Protein AF-0000000075187350 (afdb_homodimer)

pLDDT: mean 74.44, std 27.06, range [15.48, 97.81]

Sequence (752 aa):
MLRTSITRLPVRQVAIGALRVRAIASSTTPHPATTIQSTISEVNVVPHHIQERDRRGIATSSSPLTRVDAVSTVPTMQGDWVLFHPVYTREEIKAVEVLHREAKTVSDKLAYGLVKFARWGYDFVSGYKHKPIPADAKMTLQQLRKEGYLLDEQGWLNRILFLESIAGVPGMVAATLRHLQSLRLMRRDSGWIHTCLEEAENERMHLMTFMTLRQPSLFFRAMILGAQGVFYNLFFFAYMISPKTCHRFVGHLEEEAVVTYTRCIQEMEAGRIPEWSDMPAPQIAIDYWRLPSDSKLLDVIYAVRSDETTHRFVNHSLANLNTNADVNPFAMREPDMHVKGKQIEFKRDEAERYVQESHDIMVQRRKEVKEEKLSPMLRTSITRLPVRQVAIGALRVRAIASSTTPHPATTIQSTISEVNVVPHHIQERDRRGIATSSSPLTRVDAVSTVPTMQGDWVLFHPVYTREEIKAVEVLHREAKTVSDKLAYGLVKFARWGYDFVSGYKHKPIPADAKMTLQQLRKEGYLLDEQGWLNRILFLESIAGVPGMVAATLRHLQSLRLMRRDSGWIHTCLEEAENERMHLMTFMTLRQPSLFFRAMILGAQGVFYNLFFFAYMISPKTCHRFVGHLEEEAVVTYTRCIQEMEAGRIPEWSDMPAPQIAIDYWRLPSDSKLLDVIYAVRSDETTHRFVNHSLANLNTNADVNPFAMREPDMHVKGKQIEFKRDEAERYVQESHDIMVQRRKEVKEEKLSP

Structure (mmCIF, N/CA/C/O backbone):
data_AF-0000000075187350-model_v1
#
loop_
_entity.id
_entity.type
_entity.pdbx_description
1 polymer 'Alternative oxidase'
#
loop_
_atom_site.group_PDB
_atom_site.id
_atom_site.type_symbol
_atom_site.label_atom_id
_atom_site.label_alt_id
_atom_site.label_comp_id
_atom_site.label_asym_id
_atom_site.label_entity_id
_atom_site.label_seq_id
_atom_site.pdbx_PDB_ins_code
_atom_site.Cartn_x
_atom_site.Cartn_y
_atom_site.Cartn_z
_atom_site.occupancy
_atom_site.B_iso_or_equiv
_atom_site.auth_seq_id
_atom_site.auth_comp_id
_atom_site.auth_asym_id
_atom_site.auth_atom_id
_atom_site.pdbx_PDB_model_num
ATOM 1 N N . MET A 1 1 ? -33.906 -48.031 6.438 1 18.47 1 MET A N 1
ATOM 2 C CA . MET A 1 1 ? -33.312 -49.188 5.789 1 18.47 1 MET A CA 1
ATOM 3 C C . MET A 1 1 ? -33.312 -49.031 4.273 1 18.47 1 MET A C 1
ATOM 5 O O . MET A 1 1 ? -32.875 -49.938 3.545 1 18.47 1 MET A O 1
ATOM 9 N N . LEU A 1 2 ? -34.062 -48.156 3.689 1 20.38 2 LEU A N 1
ATOM 10 C CA . LEU A 1 2 ? -34.531 -48.438 2.338 1 20.38 2 LEU A CA 1
ATOM 11 C C . LEU A 1 2 ? -33.406 -48.312 1.329 1 20.38 2 LEU A C 1
ATOM 13 O O . LEU A 1 2 ? -32.688 -47.312 1.315 1 20.38 2 LEU A O 1
ATOM 17 N N . ARG A 1 3 ? -33.094 -49.375 0.428 1 18.83 3 ARG A N 1
ATOM 18 C CA . ARG A 1 3 ? -32.125 -50.062 -0.436 1 18.83 3 ARG A CA 1
ATOM 19 C C . ARG A 1 3 ? -32 -49.344 -1.788 1 18.83 3 ARG A C 1
ATOM 21 O O . ARG A 1 3 ? -31.25 -49.781 -2.66 1 18.83 3 ARG A O 1
ATOM 28 N N . THR A 1 4 ? -32.625 -48.281 -2.15 1 20.59 4 THR A N 1
ATOM 29 C CA . THR A 1 4 ? -32.938 -48.344 -3.572 1 20.59 4 THR A CA 1
ATOM 30 C C . THR A 1 4 ? -31.672 -48.469 -4.402 1 20.59 4 THR A C 1
ATOM 32 O O . THR A 1 4 ? -30.688 -47.75 -4.152 1 20.59 4 THR A O 1
ATOM 35 N N . SER A 1 5 ? -31.484 -49.438 -5.414 1 18.78 5 SER A N 1
ATOM 36 C CA . SER A 1 5 ? -30.688 -50.25 -6.309 1 18.78 5 SER A CA 1
ATOM 37 C C . SER A 1 5 ? -30.234 -49.469 -7.543 1 18.78 5 SER A C 1
ATOM 39 O O . SER A 1 5 ? -29.594 -50.031 -8.438 1 18.78 5 SER A O 1
ATOM 41 N N . ILE A 1 6 ? -30.203 -48.188 -7.777 1 21.08 6 ILE A N 1
ATOM 42 C CA . ILE A 1 6 ? -30.25 -47.875 -9.203 1 21.08 6 ILE A CA 1
ATOM 43 C C . ILE A 1 6 ? -29 -48.406 -9.883 1 21.08 6 ILE A C 1
ATOM 45 O O . ILE A 1 6 ? -27.875 -48.094 -9.492 1 21.08 6 ILE A O 1
ATOM 49 N N . THR A 1 7 ? -29.031 -49.375 -10.922 1 17.88 7 THR A N 1
ATOM 50 C CA . THR A 1 7 ? -28.312 -50.344 -11.766 1 17.88 7 THR A CA 1
ATOM 51 C C . THR A 1 7 ? -27.578 -49.625 -12.891 1 17.88 7 THR A C 1
ATOM 53 O O . THR A 1 7 ? -26.906 -50.25 -13.703 1 17.88 7 THR A O 1
ATOM 56 N N . ARG A 1 8 ? -27.281 -48.375 -13.047 1 20.08 8 ARG A N 1
ATOM 57 C CA . ARG A 1 8 ? -27.062 -48 -14.438 1 20.08 8 ARG A CA 1
ATOM 58 C C . ARG A 1 8 ? -25.922 -48.781 -15.055 1 20.08 8 ARG A C 1
ATOM 60 O O . ARG A 1 8 ? -24.875 -48.969 -14.438 1 20.08 8 ARG A O 1
ATOM 67 N N . LEU A 1 9 ? -26.156 -49.406 -16.25 1 18.09 9 LEU A N 1
ATOM 68 C CA . LEU A 1 9 ? -25.688 -50.469 -17.172 1 18.09 9 LEU A CA 1
ATOM 69 C C . LEU A 1 9 ? -24.344 -50.062 -17.797 1 18.09 9 LEU A C 1
ATOM 71 O O . LEU A 1 9 ? -24.016 -48.875 -17.844 1 18.09 9 LEU A O 1
ATOM 75 N N . PRO A 1 10 ? -23.75 -50.969 -18.922 1 18.45 10 PRO A N 1
ATOM 76 C CA . PRO A 1 10 ? -22.5 -51.594 -19.359 1 18.45 10 PRO A CA 1
ATOM 77 C C . PRO A 1 10 ? -21.875 -50.906 -20.562 1 18.45 10 PRO A C 1
ATOM 79 O O . PRO A 1 10 ? -20.734 -51.156 -20.922 1 18.45 10 PRO A O 1
ATOM 82 N N . VAL A 1 11 ? -22.234 -49.75 -21.141 1 16.81 11 VAL A N 1
ATOM 83 C CA . VAL A 1 11 ? -22.141 -49.719 -22.594 1 16.81 11 VAL A CA 1
ATOM 84 C C . VAL A 1 11 ? -20.75 -50.188 -23.031 1 16.81 11 VAL A C 1
ATOM 86 O O . VAL A 1 11 ? -19.75 -49.781 -22.422 1 16.81 11 VAL A O 1
ATOM 89 N N . ARG A 1 12 ? -20.703 -50.938 -24.234 1 16.09 12 ARG A N 1
ATOM 90 C CA . ARG A 1 12 ? -20.016 -51.906 -25.078 1 16.09 12 ARG A CA 1
ATOM 91 C C . ARG A 1 12 ? -18.766 -51.281 -25.719 1 16.09 12 ARG A C 1
ATOM 93 O O . ARG A 1 12 ? -18.641 -50.062 -25.812 1 16.09 12 ARG A O 1
ATOM 100 N N . GLN A 1 13 ? -18.141 -51.938 -26.938 1 16.58 13 GLN A N 1
ATOM 101 C CA . GLN A 1 13 ? -16.969 -52.688 -27.391 1 16.58 13 GLN A CA 1
ATOM 102 C C . GLN A 1 13 ? -16.188 -51.906 -28.422 1 16.58 13 GLN A C 1
ATOM 104 O O . GLN A 1 13 ? -14.969 -51.75 -28.297 1 16.58 13 GLN A O 1
ATOM 109 N N . VAL A 1 14 ? -16.594 -51.688 -29.844 1 15.87 14 VAL A N 1
ATOM 110 C CA . VAL A 1 14 ? -16.094 -52.469 -30.984 1 15.87 14 VAL A CA 1
ATOM 111 C C . VAL A 1 14 ? -14.875 -51.781 -31.578 1 15.87 14 VAL A C 1
ATOM 113 O O . VAL A 1 14 ? -14.664 -50.562 -31.375 1 15.87 14 VAL A O 1
ATOM 116 N N . ALA A 1 15 ? -14.211 -52.312 -32.938 1 16.44 15 ALA A N 1
ATOM 117 C CA . ALA A 1 15 ? -13.078 -52.969 -33.625 1 16.44 15 ALA A CA 1
ATOM 118 C C . ALA A 1 15 ? -12.5 -52.031 -34.688 1 16.44 15 ALA A C 1
ATOM 120 O O . ALA A 1 15 ? -11.305 -52.094 -35 1 16.44 15 ALA A O 1
ATOM 121 N N . ILE A 1 16 ? -13.156 -51.062 -35.406 1 16 16 ILE A N 1
ATOM 122 C CA . ILE A 1 16 ? -13.039 -51.219 -36.844 1 16 16 ILE A CA 1
ATOM 123 C C . ILE A 1 16 ? -11.617 -50.875 -37.281 1 16 16 ILE A C 1
ATOM 125 O O . ILE A 1 16 ? -11.07 -49.844 -36.844 1 16 16 ILE A O 1
ATOM 129 N N . GLY A 1 17 ? -10.914 -51.688 -38.25 1 15.8 17 GLY A N 1
ATOM 130 C CA . GLY A 1 17 ? -9.703 -52.188 -38.875 1 15.8 17 GLY A CA 1
ATOM 131 C C . GLY A 1 17 ? -9.102 -51.219 -39.875 1 15.8 17 GLY A C 1
ATOM 132 O O . GLY A 1 17 ? -7.883 -51.156 -40.031 1 15.8 17 GLY A O 1
ATOM 133 N N . ALA A 1 18 ? -9.805 -50.531 -40.906 1 15.9 18 ALA A N 1
ATOM 134 C CA . ALA A 1 18 ? -9.484 -50.906 -42.281 1 15.9 18 ALA A CA 1
ATOM 135 C C . ALA A 1 18 ? -8.172 -50.312 -42.75 1 15.9 18 ALA A C 1
ATOM 137 O O . ALA A 1 18 ? -7.688 -49.344 -42.125 1 15.9 18 ALA A O 1
ATOM 138 N N . LEU A 1 19 ? -8.078 -49.812 -44.219 1 15.88 19 LEU A N 1
ATOM 139 C CA . LEU A 1 19 ? -7.477 -50.25 -45.469 1 15.88 19 LEU A CA 1
ATOM 140 C C . LEU A 1 19 ? -6.207 -49.469 -45.75 1 15.88 19 LEU A C 1
ATOM 142 O O . LEU A 1 19 ? -6.016 -48.344 -45.219 1 15.88 19 LEU A O 1
ATOM 146 N N . ARG A 1 20 ? -5.652 -49.469 -47.188 1 15.58 20 ARG A N 1
ATOM 147 C CA . ARG A 1 20 ? -4.559 -49.969 -48 1 15.58 20 ARG A CA 1
ATOM 148 C C . ARG A 1 20 ? -3.625 -48.844 -48.406 1 15.58 20 ARG A C 1
ATOM 150 O O . ARG A 1 20 ? -2.406 -48.938 -48.25 1 15.58 20 ARG A O 1
ATOM 157 N N . VAL A 1 21 ? -3.953 -47.844 -49.406 1 15.48 21 VAL A N 1
ATOM 158 C CA . VAL A 1 21 ? -3.355 -48 -50.75 1 15.48 21 VAL A CA 1
ATOM 159 C C . VAL A 1 21 ? -2.014 -47.281 -50.812 1 15.48 21 VAL A C 1
ATOM 161 O O . VAL A 1 21 ? -1.736 -46.406 -49.969 1 15.48 21 VAL A O 1
ATOM 164 N N . ARG A 1 22 ? -1.508 -46.75 -52.188 1 15.55 22 ARG A N 1
ATOM 165 C CA . ARG A 1 22 ? -0.503 -47.094 -53.156 1 15.55 22 ARG A CA 1
ATOM 166 C C . ARG A 1 22 ? 0.664 -46.125 -53.156 1 15.55 22 ARG A C 1
ATOM 168 O O . ARG A 1 22 ? 1.798 -46.5 -52.844 1 15.55 22 ARG A O 1
ATOM 175 N N . ALA A 1 23 ? 0.92 -45.156 -54.281 1 15.64 23 ALA A N 1
ATOM 176 C CA . ALA A 1 23 ? 1.885 -45.406 -55.375 1 15.64 23 ALA A CA 1
ATOM 177 C C . ALA A 1 23 ? 3.139 -44.562 -55.188 1 15.64 23 ALA A C 1
ATOM 179 O O . ALA A 1 23 ? 4.254 -45.094 -55.156 1 15.64 23 ALA A O 1
ATOM 180 N N . ILE A 1 24 ? 3.383 -43.312 -55.969 1 16.17 24 ILE A N 1
ATOM 181 C CA . ILE A 1 24 ? 4.281 -43.281 -57.125 1 16.17 24 ILE A CA 1
ATOM 182 C C . ILE A 1 24 ? 5.605 -42.625 -56.719 1 16.17 24 ILE A C 1
ATOM 184 O O . ILE A 1 24 ? 5.637 -41.719 -55.875 1 16.17 24 ILE A O 1
ATOM 188 N N . ALA A 1 25 ? 6.793 -42.812 -57.562 1 16.47 25 ALA A N 1
ATOM 189 C CA . ALA A 1 25 ? 8.219 -43.094 -57.688 1 16.47 25 ALA A CA 1
ATOM 190 C C . ALA A 1 25 ? 9 -41.781 -57.844 1 16.47 25 ALA A C 1
ATOM 192 O O . ALA A 1 25 ? 10.203 -41.719 -57.562 1 16.47 25 ALA A O 1
ATOM 193 N N . SER A 1 26 ? 8.516 -40.562 -58.25 1 16.19 26 SER A N 1
ATOM 194 C CA . SER A 1 26 ? 9.344 -40.188 -59.375 1 16.19 26 SER A CA 1
ATOM 195 C C . SER A 1 26 ? 10.727 -39.75 -58.938 1 16.19 26 SER A C 1
ATOM 197 O O . SER A 1 26 ? 10.906 -39.344 -57.781 1 16.19 26 SER A O 1
ATOM 199 N N . SER A 1 27 ? 11.695 -39.406 -59.938 1 16.11 27 SER A N 1
ATOM 200 C CA . SER A 1 27 ? 13.047 -39.625 -60.469 1 16.11 27 SER A CA 1
ATOM 201 C C . SER A 1 27 ? 14.008 -38.562 -59.969 1 16.11 27 SER A C 1
ATOM 203 O O . SER A 1 27 ? 15.086 -38.875 -59.438 1 16.11 27 SER A O 1
ATOM 205 N N . THR A 1 28 ? 13.977 -37.281 -60.469 1 16.47 28 THR A N 1
ATOM 206 C CA . THR A 1 28 ? 15.07 -36.969 -61.375 1 16.47 28 THR A CA 1
ATOM 207 C C . THR A 1 28 ? 16.281 -36.438 -60.625 1 16.47 28 THR A C 1
ATOM 209 O O . THR A 1 28 ? 16.172 -36.031 -59.469 1 16.47 28 THR A O 1
ATOM 212 N N . THR A 1 29 ? 17.062 -35.406 -61.25 1 17.69 29 THR A N 1
ATOM 213 C CA . THR A 1 29 ? 18.391 -35.344 -61.844 1 17.69 29 THR A CA 1
ATOM 214 C C . THR A 1 29 ? 19.375 -34.656 -60.938 1 17.69 29 THR A C 1
ATOM 216 O O . THR A 1 29 ? 19 -33.844 -60.094 1 17.69 29 THR A O 1
ATOM 219 N N . PRO A 1 30 ? 20.719 -34.781 -61.219 1 17.75 30 PRO A N 1
ATOM 220 C CA . PRO A 1 30 ? 22.047 -34.938 -60.594 1 17.75 30 PRO A CA 1
ATOM 221 C C . PRO A 1 30 ? 22.703 -33.594 -60.312 1 17.75 30 PRO A C 1
ATOM 223 O O . PRO A 1 30 ? 23.672 -33.531 -59.531 1 17.75 30 PRO A O 1
ATOM 226 N N . HIS A 1 31 ? 22.156 -32.281 -60.531 1 18.58 31 HIS A N 1
ATOM 227 C CA . HIS A 1 31 ? 23.188 -31.516 -61.219 1 18.58 31 HIS A CA 1
ATOM 228 C C . HIS A 1 31 ? 24.359 -31.219 -60.281 1 18.58 31 HIS A C 1
ATOM 230 O O . HIS A 1 31 ? 24.188 -31.156 -59.062 1 18.58 31 HIS A O 1
ATOM 236 N N . PRO A 1 32 ? 25.609 -31.062 -60.781 1 17.45 32 PRO A N 1
ATOM 237 C CA . PRO A 1 32 ? 27.031 -31.234 -60.469 1 17.45 32 PRO A CA 1
ATOM 238 C C . PRO A 1 32 ? 27.625 -30.031 -59.719 1 17.45 32 PRO A C 1
ATOM 240 O O . PRO A 1 32 ? 28.812 -30.016 -59.406 1 17.45 32 PRO A O 1
ATOM 243 N N . ALA A 1 33 ? 26.875 -29.188 -59 1 17.22 33 ALA A N 1
ATOM 244 C CA . ALA A 1 33 ? 27.406 -27.828 -58.938 1 17.22 33 ALA A CA 1
ATOM 245 C C . ALA A 1 33 ? 28.875 -27.828 -58.5 1 17.22 33 ALA A C 1
ATOM 247 O O . ALA A 1 33 ? 29.328 -28.734 -57.812 1 17.22 33 ALA A O 1
ATOM 248 N N . THR A 1 34 ? 29.562 -26.812 -58.969 1 18.45 34 THR A N 1
ATOM 249 C CA . THR A 1 34 ? 30.891 -26.297 -59.25 1 18.45 34 THR A CA 1
ATOM 250 C C . THR A 1 34 ? 31.641 -25.953 -57.969 1 18.45 34 THR A C 1
ATOM 252 O O . THR A 1 34 ? 31.047 -25.406 -57.031 1 18.45 34 THR A O 1
ATOM 255 N N . THR A 1 35 ? 32.906 -26.391 -57.812 1 18.94 35 THR A N 1
ATOM 256 C CA . THR A 1 35 ? 34 -26.609 -56.844 1 18.94 35 THR A CA 1
ATOM 257 C C . THR A 1 35 ? 34.562 -25.281 -56.375 1 18.94 35 THR A C 1
ATOM 259 O O . THR A 1 35 ? 35.5 -25.266 -55.562 1 18.94 35 THR A O 1
ATOM 262 N N . ILE A 1 36 ? 33.75 -24.109 -56.312 1 19.8 36 ILE A N 1
ATOM 263 C CA . ILE A 1 36 ? 34.594 -22.938 -56.375 1 19.8 36 ILE A CA 1
ATOM 264 C C . ILE A 1 36 ? 35.562 -22.938 -55.188 1 19.8 36 ILE A C 1
ATOM 266 O O . ILE A 1 36 ? 35.188 -23.203 -54.062 1 19.8 36 ILE A O 1
ATOM 270 N N . GLN A 1 37 ? 36.844 -22.906 -55.438 1 19.31 37 GLN A N 1
ATOM 271 C CA . GLN A 1 37 ? 38.188 -23.062 -54.844 1 19.31 37 GLN A CA 1
ATOM 272 C C . GLN A 1 37 ? 38.469 -21.938 -53.844 1 19.31 37 GLN A C 1
ATOM 274 O O . GLN A 1 37 ? 39.094 -20.938 -54.219 1 19.31 37 GLN A O 1
ATOM 279 N N . SER A 1 38 ? 37.5 -21.328 -53.125 1 19.59 38 SER A N 1
ATOM 280 C CA . SER A 1 38 ? 37.844 -20.016 -52.625 1 19.59 38 SER A CA 1
ATOM 281 C C . SER A 1 38 ? 39.062 -20.094 -51.688 1 19.59 38 SER A C 1
ATOM 283 O O . SER A 1 38 ? 39.125 -20.969 -50.812 1 19.59 38 SER A O 1
ATOM 285 N N . THR A 1 39 ? 40.219 -19.578 -52.125 1 21.12 39 THR A N 1
ATOM 286 C CA . THR A 1 39 ? 41.594 -19.438 -51.656 1 21.12 39 THR A CA 1
ATOM 287 C C . THR A 1 39 ? 41.656 -18.766 -50.281 1 21.12 39 THR A C 1
ATOM 289 O O . THR A 1 39 ? 41.156 -17.641 -50.125 1 21.12 39 THR A O 1
ATOM 292 N N . ILE A 1 40 ? 41.688 -19.438 -49.125 1 20.53 40 ILE A N 1
ATOM 293 C CA . ILE A 1 40 ? 41.594 -19.094 -47.719 1 20.53 40 ILE A CA 1
ATOM 294 C C . ILE A 1 40 ? 42.844 -18.391 -47.25 1 20.53 40 ILE A C 1
ATOM 296 O O . ILE A 1 40 ? 43.938 -19.016 -47.219 1 20.53 40 ILE A O 1
ATOM 300 N N . SER A 1 41 ? 43.125 -17.188 -47.875 1 21.08 41 SER A N 1
ATOM 301 C CA . SER A 1 41 ? 44.375 -16.547 -47.562 1 21.08 41 SER A CA 1
ATOM 302 C C . SER A 1 41 ? 44.594 -16.5 -46.031 1 21.08 41 SER A C 1
ATOM 304 O O . SER A 1 41 ? 43.656 -16.312 -45.281 1 21.08 41 SER A O 1
ATOM 306 N N . GLU A 1 42 ? 45.75 -17 -45.531 1 22.31 42 GLU A N 1
ATOM 307 C CA . GLU A 1 42 ? 46.312 -17.375 -44.25 1 22.31 42 GLU A CA 1
ATOM 308 C C . GLU A 1 42 ? 46.594 -16.156 -43.375 1 22.31 42 GLU A C 1
ATOM 310 O O . GLU A 1 42 ? 47.5 -15.383 -43.625 1 22.31 42 GLU A O 1
ATOM 315 N N . VAL A 1 43 ? 45.688 -15.172 -43.281 1 22.56 43 VAL A N 1
ATOM 316 C CA . VAL A 1 43 ? 46.156 -13.93 -42.688 1 22.56 43 VAL A CA 1
ATOM 317 C C . VAL A 1 43 ? 46.781 -14.211 -41.312 1 22.56 43 VAL A C 1
ATOM 319 O O . VAL A 1 43 ? 46.188 -14.93 -40.5 1 22.56 43 VAL A O 1
ATOM 322 N N . ASN A 1 44 ? 48.062 -14.094 -41.188 1 22.69 44 ASN A N 1
ATOM 323 C CA . ASN A 1 44 ? 49.062 -14.266 -40.125 1 22.69 44 ASN A CA 1
ATOM 324 C C . ASN A 1 44 ? 48.719 -13.445 -38.875 1 22.69 44 ASN A C 1
ATOM 326 O O . ASN A 1 44 ? 48.781 -12.219 -38.906 1 22.69 44 ASN A O 1
ATOM 330 N N . VAL A 1 45 ? 47.625 -13.703 -38.188 1 22.75 45 VAL A N 1
ATOM 331 C CA . VAL A 1 45 ? 47.188 -12.836 -37.094 1 22.75 45 VAL A CA 1
ATOM 332 C C . VAL A 1 45 ? 48.219 -12.828 -35.969 1 22.75 45 VAL A C 1
ATOM 334 O O . VAL A 1 45 ? 48.562 -13.883 -35.438 1 22.75 45 VAL A O 1
ATOM 337 N N . VAL A 1 46 ? 49.188 -11.898 -36 1 24.94 46 VAL A N 1
ATOM 338 C CA . VAL A 1 46 ? 50.281 -11.641 -35.062 1 24.94 46 VAL A CA 1
ATOM 339 C C . VAL A 1 46 ? 49.719 -11.609 -33.625 1 24.94 46 VAL A C 1
ATOM 341 O O . VAL A 1 46 ? 48.688 -11 -33.375 1 24.94 46 VAL A O 1
ATOM 344 N N . PRO A 1 47 ? 50.156 -12.555 -32.688 1 23.44 47 PRO A N 1
ATOM 345 C CA . PRO A 1 47 ? 49.625 -12.789 -31.344 1 23.44 47 PRO A CA 1
ATOM 346 C C . PRO A 1 47 ? 49.844 -11.602 -30.406 1 23.44 47 PRO A C 1
ATOM 348 O O . PRO A 1 47 ? 51 -11.195 -30.172 1 23.44 47 PRO A O 1
ATOM 351 N N . HIS A 1 48 ? 49.281 -10.398 -30.719 1 23.31 48 HIS A N 1
ATOM 352 C CA . HIS A 1 48 ? 49.656 -9.312 -29.828 1 23.31 48 HIS A CA 1
ATOM 353 C C . HIS A 1 48 ? 49.531 -9.734 -28.359 1 23.31 48 HIS A C 1
ATOM 355 O O . HIS A 1 48 ? 48.562 -10.398 -27.969 1 23.31 48 HIS A O 1
ATOM 361 N N . HIS A 1 49 ? 50.656 -9.859 -27.672 1 23.44 49 HIS A N 1
ATOM 362 C CA . HIS A 1 49 ? 50.969 -10.188 -26.281 1 23.44 49 HIS A CA 1
ATOM 363 C C . HIS A 1 49 ? 50.156 -9.312 -25.312 1 23.44 49 HIS A C 1
ATOM 365 O O . HIS A 1 49 ? 50.406 -8.109 -25.203 1 23.44 49 HIS A O 1
ATOM 371 N N . ILE A 1 50 ? 48.844 -9.367 -25.328 1 23.17 50 ILE A N 1
ATOM 372 C CA . ILE A 1 50 ? 48.125 -8.477 -24.422 1 23.17 50 ILE A CA 1
ATOM 373 C C . ILE A 1 50 ? 48.656 -8.656 -23 1 23.17 50 ILE A C 1
ATOM 375 O O . ILE A 1 50 ? 48.719 -9.773 -22.484 1 23.17 50 ILE A O 1
ATOM 379 N N . GLN A 1 51 ? 49.562 -7.777 -22.5 1 25 51 GLN A N 1
ATOM 380 C CA . GLN A 1 51 ? 50.125 -7.566 -21.156 1 25 51 GLN A CA 1
ATOM 381 C C . GLN A 1 51 ? 49.031 -7.797 -20.094 1 25 51 GLN A C 1
ATOM 383 O O . GLN A 1 51 ? 47.906 -7.328 -20.234 1 25 51 GLN A O 1
ATOM 388 N N . GLU A 1 52 ? 49.25 -8.773 -19.203 1 24.84 52 GLU A N 1
ATOM 389 C CA . GLU A 1 52 ? 48.5 -9.305 -18.078 1 24.84 52 GLU A CA 1
ATOM 390 C C . GLU A 1 52 ? 48.062 -8.188 -17.109 1 24.84 52 GLU A C 1
ATOM 392 O O . GLU A 1 52 ? 48.906 -7.703 -16.328 1 24.84 52 GLU A O 1
ATOM 397 N N . ARG A 1 53 ? 47.5 -7.07 -17.484 1 23.59 53 ARG A N 1
ATOM 398 C CA . ARG A 1 53 ? 47.219 -6.062 -16.469 1 23.59 53 ARG A CA 1
ATOM 399 C C . ARG A 1 53 ? 46.625 -6.703 -15.219 1 23.59 53 ARG A C 1
ATOM 401 O O . ARG A 1 53 ? 45.844 -7.645 -15.305 1 23.59 53 ARG A O 1
ATOM 408 N N . ASP A 1 54 ? 47.312 -6.512 -14.016 1 25.41 54 ASP A N 1
ATOM 409 C CA . ASP A 1 54 ? 47.125 -6.914 -12.625 1 25.41 54 ASP A CA 1
ATOM 410 C C . ASP A 1 54 ? 45.688 -6.762 -12.195 1 25.41 54 ASP A C 1
ATOM 412 O O . ASP A 1 54 ? 45.156 -5.652 -12.195 1 25.41 54 ASP A O 1
ATOM 416 N N . ARG A 1 55 ? 44.875 -7.672 -12.453 1 26.5 55 ARG A N 1
ATOM 417 C CA . ARG A 1 55 ? 43.5 -7.844 -11.961 1 26.5 55 ARG A CA 1
ATOM 418 C C . ARG A 1 55 ? 43.438 -7.668 -10.445 1 26.5 55 ARG A C 1
ATOM 420 O O . ARG A 1 55 ? 43.531 -8.648 -9.703 1 26.5 55 ARG A O 1
ATOM 427 N N . ARG A 1 56 ? 44.312 -6.785 -9.836 1 28.2 56 ARG A N 1
ATOM 428 C CA . ARG A 1 56 ? 44.094 -6.508 -8.43 1 28.2 56 ARG A CA 1
ATOM 429 C C . ARG A 1 56 ? 42.594 -6.375 -8.141 1 28.2 56 ARG A C 1
ATOM 431 O O . ARG A 1 56 ? 41.906 -5.598 -8.797 1 28.2 56 ARG A O 1
ATOM 438 N N . GLY A 1 57 ? 42 -7.441 -7.641 1 26.62 57 GLY A N 1
ATOM 439 C CA . GLY A 1 57 ? 40.625 -7.613 -7.172 1 26.62 57 GLY A CA 1
ATOM 440 C C . GLY A 1 57 ? 40.094 -6.391 -6.461 1 26.62 57 GLY A C 1
ATOM 441 O O . GLY A 1 57 ? 40.688 -5.926 -5.477 1 26.62 57 GLY A O 1
ATOM 442 N N . ILE A 1 58 ? 39.875 -5.34 -7.195 1 27.72 58 ILE A N 1
ATOM 443 C CA . ILE A 1 58 ? 39.156 -4.258 -6.508 1 27.72 58 ILE A CA 1
ATOM 444 C C . ILE A 1 58 ? 38.219 -4.84 -5.453 1 27.72 58 ILE A C 1
ATOM 446 O O . ILE A 1 58 ? 37.312 -5.598 -5.781 1 27.72 58 ILE A O 1
ATOM 450 N N . ALA A 1 59 ? 38.719 -5.035 -4.285 1 30.75 59 ALA A N 1
ATOM 451 C CA . ALA A 1 59 ? 37.906 -5.215 -3.084 1 30.75 59 ALA A CA 1
ATOM 452 C C . ALA A 1 59 ? 36.625 -4.398 -3.16 1 30.75 59 ALA A C 1
ATOM 454 O O . ALA A 1 59 ? 36.625 -3.184 -2.945 1 30.75 59 ALA A O 1
ATOM 455 N N . THR A 1 60 ? 35.844 -4.531 -4.211 1 34.97 60 THR A N 1
ATOM 456 C CA . THR A 1 60 ? 34.562 -3.834 -4.168 1 34.97 60 THR A CA 1
ATOM 457 C C . THR A 1 60 ? 33.906 -3.98 -2.791 1 34.97 60 THR A C 1
ATOM 459 O O . THR A 1 60 ? 33.531 -5.082 -2.389 1 34.97 60 THR A O 1
ATOM 462 N N . SER A 1 61 ? 34.25 -3.375 -1.816 1 37.62 61 SER A N 1
ATOM 463 C CA . SER A 1 61 ? 33.688 -3.207 -0.481 1 37.62 61 SER A CA 1
ATOM 464 C C . SER A 1 61 ? 32.156 -3.137 -0.527 1 37.62 61 SER A C 1
ATOM 466 O O . SER A 1 61 ? 31.594 -2.236 -1.149 1 37.62 61 SER A O 1
ATOM 468 N N . SER A 1 62 ? 31.344 -4.184 -0.639 1 47.78 62 SER A N 1
ATOM 469 C CA . SER A 1 62 ? 29.891 -4.383 -0.705 1 47.78 62 SER A CA 1
ATOM 470 C C . SER A 1 62 ? 29.188 -3.625 0.408 1 47.78 62 SER A C 1
ATOM 472 O O . SER A 1 62 ? 29.422 -3.873 1.591 1 47.78 62 SER A O 1
ATOM 474 N N . SER A 1 63 ? 28.938 -2.402 0.184 1 56.88 63 SER A N 1
ATOM 475 C CA . SER A 1 63 ? 28.203 -1.56 1.127 1 56.88 63 SER A CA 1
ATOM 476 C C . SER A 1 63 ? 26.969 -2.273 1.666 1 56.88 63 SER A C 1
ATOM 478 O O . SER A 1 63 ? 26.312 -3.025 0.941 1 56.88 63 SER A O 1
ATOM 480 N N . PRO A 1 64 ? 26.891 -2.264 2.947 1 54.72 64 PRO A N 1
ATOM 481 C CA . PRO A 1 64 ? 25.688 -2.83 3.584 1 54.72 64 PRO A CA 1
ATOM 482 C C . PRO A 1 64 ? 24.391 -2.379 2.916 1 54.72 64 PRO A C 1
ATOM 484 O O . PRO A 1 64 ? 23.359 -3.029 3.072 1 54.72 64 PRO A O 1
ATOM 487 N N . LEU A 1 65 ? 24.578 -1.396 2.18 1 62.59 65 LEU A N 1
ATOM 488 C CA . LEU A 1 65 ? 23.375 -0.889 1.51 1 62.59 65 LEU A CA 1
ATOM 489 C C . LEU A 1 65 ? 23.078 -1.689 0.246 1 62.59 65 LEU A C 1
ATOM 491 O O . LEU A 1 65 ? 21.953 -1.66 -0.264 1 62.59 65 LEU A O 1
ATOM 495 N N . THR A 1 66 ? 24.25 -2.344 -0.36 1 56.69 66 THR A N 1
ATOM 496 C CA . THR A 1 66 ? 24.125 -2.953 -1.679 1 56.69 66 THR A CA 1
ATOM 497 C C . THR A 1 66 ? 24.297 -4.469 -1.595 1 56.69 66 THR A C 1
ATOM 499 O O . THR A 1 66 ? 24.344 -5.148 -2.621 1 56.69 66 THR A O 1
ATOM 502 N N . ARG A 1 67 ? 24.656 -5.172 -0.563 1 47.91 67 ARG A N 1
ATOM 503 C CA . ARG A 1 67 ? 25.016 -6.586 -0.629 1 47.91 67 ARG A CA 1
ATOM 504 C C . ARG A 1 67 ? 24.016 -7.371 -1.464 1 47.91 67 ARG A C 1
ATOM 506 O O . ARG A 1 67 ? 22.828 -7.414 -1.136 1 47.91 67 ARG A O 1
ATOM 513 N N . VAL A 1 68 ? 24.5 -7.66 -2.725 1 42.41 68 VAL A N 1
ATOM 514 C CA . VAL A 1 68 ? 23.859 -8.258 -3.889 1 42.41 68 VAL A CA 1
ATOM 515 C C . VAL A 1 68 ? 23.609 -9.742 -3.629 1 42.41 68 VAL A C 1
ATOM 517 O O . VAL A 1 68 ? 24.547 -10.516 -3.422 1 42.41 68 VAL A O 1
ATOM 520 N N . ASP A 1 69 ? 22.922 -10.344 -2.748 1 36 69 ASP A N 1
ATOM 521 C CA . ASP A 1 69 ? 22.719 -11.75 -3.072 1 36 69 ASP A CA 1
ATOM 522 C C . ASP A 1 69 ? 22.062 -11.906 -4.441 1 36 69 ASP A C 1
ATOM 524 O O . ASP A 1 69 ? 21.469 -10.961 -4.965 1 36 69 ASP A O 1
ATOM 528 N N . ALA A 1 70 ? 22.125 -13.023 -5.203 1 37.31 70 ALA A N 1
ATOM 529 C CA . ALA A 1 70 ? 21.719 -13.305 -6.578 1 37.31 70 ALA A CA 1
ATOM 530 C C . ALA A 1 70 ? 20.5 -12.469 -6.977 1 37.31 70 ALA A C 1
ATOM 532 O O . ALA A 1 70 ? 20.406 -12.016 -8.117 1 37.31 70 ALA A O 1
ATOM 533 N N . VAL A 1 71 ? 19.359 -12.711 -6.488 1 38.16 71 VAL A N 1
ATOM 534 C CA . VAL A 1 71 ? 18.25 -11.883 -6.91 1 38.16 71 VAL A CA 1
ATOM 535 C C . VAL A 1 71 ? 18.438 -10.453 -6.398 1 38.16 71 VAL A C 1
ATOM 537 O O . VAL A 1 71 ? 18.281 -9.492 -7.156 1 38.16 71 VAL A O 1
ATOM 540 N N . SER A 1 72 ? 17.969 -9.836 -5.293 1 34.81 72 SER A N 1
ATOM 541 C CA . SER A 1 72 ? 18.156 -8.508 -4.723 1 34.81 72 SER A CA 1
ATOM 542 C C . SER A 1 72 ? 19.453 -8.43 -3.924 1 34.81 72 SER A C 1
ATOM 544 O O . SER A 1 72 ? 19.875 -9.414 -3.297 1 34.81 72 SER A O 1
ATOM 546 N N . THR A 1 73 ? 20.438 -7.602 -4.352 1 34.5 73 THR A N 1
ATOM 547 C CA . THR A 1 73 ? 21.625 -7.137 -3.633 1 34.5 73 THR A CA 1
ATOM 548 C C . THR A 1 73 ? 21.312 -6.969 -2.146 1 34.5 73 THR A C 1
ATOM 550 O O . THR A 1 73 ? 22.141 -6.434 -1.396 1 34.5 73 THR A O 1
ATOM 553 N N . VAL A 1 74 ? 20.188 -6.746 -1.84 1 33.78 74 VAL A N 1
ATOM 554 C CA . VAL A 1 74 ? 20.016 -6.395 -0.435 1 33.78 74 VAL A CA 1
ATOM 555 C C . VAL A 1 74 ? 20.375 -7.586 0.447 1 33.78 74 VAL A C 1
ATOM 557 O O . VAL A 1 74 ? 20.047 -8.734 0.125 1 33.78 74 VAL A O 1
ATOM 560 N N . PRO A 1 75 ? 21.297 -7.496 1.239 1 34.44 75 PRO A N 1
ATOM 561 C CA . PRO A 1 75 ? 21.438 -8.547 2.25 1 34.44 75 PRO A CA 1
ATOM 562 C C . PRO A 1 75 ? 20.109 -9.156 2.66 1 34.44 75 PRO A C 1
ATOM 564 O O . PRO A 1 75 ? 19.062 -8.5 2.572 1 34.44 75 PRO A O 1
ATOM 567 N N . THR A 1 76 ? 19.891 -10.516 2.604 1 36.53 76 THR A N 1
ATOM 568 C CA . THR A 1 76 ? 18.719 -11.227 3.084 1 36.53 76 THR A CA 1
ATOM 569 C C . THR A 1 76 ? 18.125 -10.523 4.305 1 36.53 76 THR A C 1
ATOM 571 O O . THR A 1 76 ? 18.562 -10.758 5.434 1 36.53 76 THR A O 1
ATOM 574 N N . MET A 1 77 ? 18.234 -9.305 4.426 1 35.12 77 MET A N 1
ATOM 575 C CA . MET A 1 77 ? 17.562 -8.68 5.562 1 35.12 77 MET A CA 1
ATOM 576 C C . MET A 1 77 ? 16.172 -9.25 5.754 1 35.12 77 MET A C 1
ATOM 578 O O . MET A 1 77 ? 15.312 -9.125 4.871 1 35.12 77 MET A O 1
ATOM 582 N N . GLN A 1 78 ? 16.031 -10.383 6.355 1 39.78 78 GLN A N 1
ATOM 583 C CA . GLN A 1 78 ? 14.797 -11.023 6.789 1 39.78 78 GLN A CA 1
ATOM 584 C C . GLN A 1 78 ? 13.852 -10.008 7.426 1 39.78 78 GLN A C 1
ATOM 586 O O . GLN A 1 78 ? 13.07 -10.352 8.312 1 39.78 78 GLN A O 1
ATOM 591 N N . GLY A 1 79 ? 14.117 -8.703 7.523 1 43.03 79 GLY A N 1
ATOM 592 C CA . GLY A 1 79 ? 13.219 -7.754 8.172 1 43.03 79 GLY A CA 1
ATOM 593 C C . GLY A 1 79 ? 11.891 -7.602 7.449 1 43.03 79 GLY A C 1
ATOM 594 O O . GLY A 1 79 ? 11.805 -7.844 6.246 1 43.03 79 GLY A O 1
ATOM 595 N N . ASP A 1 80 ? 10.656 -7.887 8.055 1 55.03 80 ASP A N 1
ATOM 596 C CA . ASP A 1 80 ? 9.281 -8.047 7.59 1 55.03 80 ASP A CA 1
ATOM 597 C C . ASP A 1 80 ? 8.758 -6.746 6.98 1 55.03 80 ASP A C 1
ATOM 599 O O . ASP A 1 80 ? 8.32 -5.848 7.703 1 55.03 80 ASP A O 1
ATOM 603 N N . TRP A 1 81 ? 9.281 -6.297 5.883 1 47.72 81 TRP A N 1
ATOM 604 C CA . TRP A 1 81 ? 8.766 -5.098 5.227 1 47.72 81 TRP A CA 1
ATOM 605 C C . TRP A 1 81 ? 7.637 -5.449 4.262 1 47.72 81 TRP A C 1
ATOM 607 O O . TRP A 1 81 ? 7.543 -4.875 3.174 1 47.72 81 TRP A O 1
ATOM 617 N N . VAL A 1 82 ? 6.926 -6.465 4.68 1 61.09 82 VAL A N 1
ATOM 618 C CA . VAL A 1 82 ? 5.742 -6.848 3.918 1 61.09 82 VAL A CA 1
ATOM 619 C C . VAL A 1 82 ? 4.484 -6.465 4.691 1 61.09 82 VAL A C 1
ATOM 621 O O . VAL A 1 82 ? 4.523 -6.297 5.914 1 61.09 82 VAL A O 1
ATOM 624 N N . LEU A 1 83 ? 3.521 -6.211 3.938 1 72.94 83 LEU A N 1
ATOM 625 C CA . LEU A 1 83 ? 2.262 -5.777 4.531 1 72.94 83 LEU A CA 1
ATOM 626 C C . LEU A 1 83 ? 1.651 -6.887 5.383 1 72.94 83 LEU A C 1
ATOM 628 O O . LEU A 1 83 ? 1.002 -6.613 6.391 1 72.94 83 LEU A O 1
ATOM 632 N N . PHE A 1 84 ? 1.828 -8.156 4.895 1 72.06 84 PHE A N 1
ATOM 633 C CA . PHE A 1 84 ? 1.236 -9.273 5.629 1 72.06 84 PHE A CA 1
ATOM 634 C C . PHE A 1 84 ? 1.924 -10.586 5.27 1 72.06 84 PHE A C 1
ATOM 636 O O . PHE A 1 84 ? 2.662 -10.656 4.285 1 72.06 84 PHE A O 1
ATOM 643 N N . HIS A 1 85 ? 1.807 -11.617 6.109 1 72.5 85 HIS A N 1
ATOM 644 C CA . HIS A 1 85 ? 2.281 -12.977 5.875 1 72.5 85 HIS A CA 1
ATOM 645 C C . HIS A 1 85 ? 1.122 -13.961 5.84 1 72.5 85 HIS A C 1
ATOM 647 O O . HIS A 1 85 ? 0.475 -14.203 6.859 1 72.5 85 HIS A O 1
ATOM 653 N N . PRO A 1 86 ? 0.911 -14.547 4.641 1 82.44 86 PRO A N 1
ATOM 654 C CA . PRO A 1 86 ? -0.106 -15.602 4.637 1 82.44 86 PRO A CA 1
ATOM 655 C C . PRO A 1 86 ? 0.415 -16.922 5.191 1 82.44 86 PRO A C 1
ATOM 657 O O . PRO A 1 86 ? 1.44 -17.438 4.727 1 82.44 86 PRO A O 1
ATOM 660 N N . VAL A 1 87 ? -0.165 -17.391 6.219 1 79.88 87 VAL A N 1
ATOM 661 C CA . VAL A 1 87 ? 0.228 -18.656 6.82 1 79.88 87 VAL A CA 1
ATOM 662 C C . VAL A 1 87 ? -0.926 -19.656 6.727 1 79.88 87 VAL A C 1
ATOM 664 O O . VAL A 1 87 ? -2.068 -19.328 7.059 1 79.88 87 VAL A O 1
ATOM 667 N N . TYR A 1 88 ? -0.611 -20.844 6.223 1 89.5 88 TYR A N 1
ATOM 668 C CA . TYR A 1 88 ? -1.63 -21.875 6.039 1 89.5 88 TYR A CA 1
ATOM 669 C C . TYR A 1 88 ? -1.248 -23.156 6.766 1 89.5 88 TYR A C 1
ATOM 671 O O . TYR A 1 88 ? -0.094 -23.594 6.711 1 89.5 88 TYR A O 1
ATOM 679 N N . THR A 1 89 ? -2.227 -23.719 7.422 1 86.19 89 THR A N 1
ATOM 680 C CA . THR A 1 89 ? -2.02 -25.062 7.98 1 86.19 89 THR A CA 1
ATOM 681 C C . THR A 1 89 ? -2.154 -26.125 6.898 1 86.19 89 THR A C 1
ATOM 683 O O . THR A 1 89 ? -2.652 -25.844 5.805 1 86.19 89 THR A O 1
ATOM 686 N N . ARG A 1 90 ? -1.752 -27.297 7.25 1 87.19 90 ARG A N 1
ATOM 687 C CA . ARG A 1 90 ? -1.863 -28.422 6.312 1 87.19 90 ARG A CA 1
ATOM 688 C C . ARG A 1 90 ? -3.32 -28.688 5.957 1 87.19 90 ARG A C 1
ATOM 690 O O . ARG A 1 90 ? -3.637 -29 4.805 1 87.19 90 ARG A O 1
ATOM 697 N N . GLU A 1 91 ? -4.156 -28.594 6.898 1 85.44 91 GLU A N 1
ATOM 698 C CA . GLU A 1 91 ? -5.582 -28.812 6.676 1 85.44 91 GLU A CA 1
ATOM 699 C C . GLU A 1 91 ? -6.16 -27.75 5.734 1 85.44 91 GLU A C 1
ATOM 701 O O . GLU A 1 91 ? -6.996 -28.062 4.883 1 85.44 91 GLU A O 1
ATOM 706 N N . GLU A 1 92 ? -5.703 -26.609 5.879 1 87.31 92 GLU A N 1
ATOM 707 C CA . GLU A 1 92 ? -6.18 -25.5 5.043 1 87.31 92 GLU A CA 1
ATOM 708 C C . GLU A 1 92 ? -5.75 -25.688 3.59 1 87.31 92 GLU A C 1
ATOM 710 O O . GLU A 1 92 ? -6.535 -25.453 2.67 1 87.31 92 GLU A O 1
ATOM 715 N N . ILE A 1 93 ? -4.59 -26.094 3.455 1 87.62 93 ILE A N 1
ATOM 716 C CA . ILE A 1 93 ? -4.043 -26.297 2.115 1 87.62 93 ILE A CA 1
ATOM 717 C C . ILE A 1 93 ? -4.836 -27.375 1.387 1 87.62 93 ILE A C 1
ATOM 719 O O . ILE A 1 93 ? -5.086 -27.266 0.184 1 87.62 93 ILE A O 1
ATOM 723 N N . LYS A 1 94 ? -5.27 -28.344 2.07 1 87.06 94 LYS A N 1
ATOM 724 C CA . LYS A 1 94 ? -6.004 -29.469 1.488 1 87.06 94 LYS A CA 1
ATOM 725 C C . LYS A 1 94 ? -7.469 -29.109 1.269 1 87.06 94 LYS A C 1
ATOM 727 O O . LYS A 1 94 ? -8.172 -29.766 0.503 1 87.06 94 LYS A O 1
ATOM 732 N N . ALA A 1 95 ? -7.895 -28.094 1.889 1 86 95 ALA A N 1
ATOM 733 C CA . ALA A 1 95 ? -9.297 -27.719 1.834 1 86 95 ALA A CA 1
ATOM 734 C C . ALA A 1 95 ? -9.625 -27 0.522 1 86 95 ALA A C 1
ATOM 736 O O . ALA A 1 95 ? -10.797 -26.828 0.175 1 86 95 ALA A O 1
ATOM 737 N N . VAL A 1 96 ? -8.633 -26.672 -0.205 1 90.25 96 VAL A N 1
ATOM 738 C CA . VAL A 1 96 ? -8.828 -25.891 -1.417 1 90.25 96 VAL A CA 1
ATOM 739 C C . VAL A 1 96 ? -9.492 -26.75 -2.492 1 90.25 96 VAL A C 1
ATOM 741 O O . VAL A 1 96 ? -9.023 -27.844 -2.785 1 90.25 96 VAL A O 1
ATOM 744 N N . GLU A 1 97 ? -10.594 -26.266 -3.016 1 89.12 97 GLU A N 1
ATOM 745 C CA . GLU A 1 97 ? -11.273 -26.891 -4.145 1 89.12 97 GLU A CA 1
ATOM 746 C C . GLU A 1 97 ? -11.25 -25.969 -5.371 1 89.12 97 GLU A C 1
ATOM 748 O O . GLU A 1 97 ? -11.219 -24.75 -5.238 1 89.12 97 GLU A O 1
ATOM 753 N N . VAL A 1 98 ? -11.219 -26.594 -6.527 1 90.12 98 VAL A N 1
ATOM 754 C CA . VAL A 1 98 ? -11.328 -25.828 -7.766 1 90.12 98 VAL A CA 1
ATOM 755 C C . VAL A 1 98 ? -12.789 -25.469 -8.016 1 90.12 98 VAL A C 1
ATOM 757 O O . VAL A 1 98 ? -13.617 -26.344 -8.266 1 90.12 98 VAL A O 1
ATOM 760 N N . LEU A 1 99 ? -13.086 -24.188 -7.891 1 87.38 99 LEU A N 1
ATOM 761 C CA . LEU A 1 99 ? -14.445 -23.688 -8.07 1 87.38 99 LEU A CA 1
ATOM 762 C C . LEU A 1 99 ? -14.523 -22.766 -9.281 1 87.38 99 LEU A C 1
ATOM 764 O O . LEU A 1 99 ? -13.516 -22.156 -9.664 1 87.38 99 LEU A O 1
ATOM 768 N N . HIS A 1 100 ? -15.672 -22.734 -9.906 1 88.38 100 HIS A N 1
ATOM 769 C CA . HIS A 1 100 ? -15.906 -21.844 -11.023 1 88.38 100 HIS A CA 1
ATOM 770 C C . HIS A 1 100 ? -17.203 -21.047 -10.844 1 88.38 100 HIS A C 1
ATOM 772 O O . HIS A 1 100 ? -18.234 -21.625 -10.477 1 88.38 100 HIS A O 1
ATOM 778 N N . ARG A 1 101 ? -17.047 -19.75 -10.977 1 86.75 101 ARG A N 1
ATOM 779 C CA . ARG A 1 101 ? -18.234 -18.906 -10.938 1 86.75 101 ARG A CA 1
ATOM 780 C C . ARG A 1 101 ? -18.891 -18.797 -12.312 1 86.75 101 ARG A C 1
ATOM 782 O O . ARG A 1 101 ? -18.219 -18.422 -13.289 1 86.75 101 ARG A O 1
ATOM 789 N N . GLU A 1 102 ? -20.156 -19.047 -12.352 1 84 102 GLU A N 1
ATOM 790 C CA . GLU A 1 102 ? -20.875 -18.875 -13.609 1 84 102 GLU A CA 1
ATOM 791 C C . GLU A 1 102 ? -21.078 -17.406 -13.938 1 84 102 GLU A C 1
ATOM 793 O O . GLU A 1 102 ? -21.375 -16.594 -13.055 1 84 102 GLU A O 1
ATOM 798 N N . ALA A 1 103 ? -20.719 -17.031 -15.133 1 80.12 103 ALA A N 1
ATOM 799 C CA . ALA A 1 103 ? -20.953 -15.664 -15.578 1 80.12 103 ALA A CA 1
ATOM 800 C C . ALA A 1 103 ? -22.438 -15.398 -15.789 1 80.12 103 ALA A C 1
ATOM 802 O O . ALA A 1 103 ? -23.031 -15.891 -16.75 1 80.12 103 ALA A O 1
ATOM 803 N N . LYS A 1 104 ? -23.031 -14.617 -14.883 1 74.62 104 LYS A N 1
ATOM 804 C CA . LYS A 1 104 ? -24.469 -14.438 -14.891 1 74.62 104 LYS A CA 1
ATOM 805 C C . LYS A 1 104 ? -24.859 -13.156 -15.617 1 74.62 104 LYS A C 1
ATOM 807 O O . LYS A 1 104 ? -25.812 -13.148 -16.406 1 74.62 104 LYS A O 1
ATOM 812 N N . THR A 1 105 ? -24.094 -12.094 -15.484 1 77.69 105 THR A N 1
ATOM 813 C CA . THR A 1 105 ? -24.422 -10.805 -16.078 1 77.69 105 THR A CA 1
ATOM 814 C C . THR A 1 105 ? -23.578 -10.547 -17.312 1 77.69 105 THR A C 1
ATOM 816 O O . THR A 1 105 ? -22.609 -11.266 -17.578 1 77.69 105 THR A O 1
ATOM 819 N N . VAL A 1 106 ? -24.031 -9.641 -18.078 1 75.12 106 VAL A N 1
ATOM 820 C CA . VAL A 1 106 ? -23.281 -9.258 -19.281 1 75.12 106 VAL A CA 1
ATOM 821 C C . VAL A 1 106 ? -21.875 -8.812 -18.891 1 75.12 106 VAL A C 1
ATOM 823 O O . VAL A 1 106 ? -20.906 -9.172 -19.562 1 75.12 106 VAL A O 1
ATOM 826 N N . SER A 1 107 ? -21.766 -8.125 -17.828 1 75.31 107 SER A N 1
ATOM 827 C CA . SER A 1 107 ? -20.469 -7.684 -17.344 1 75.31 107 SER A CA 1
ATOM 828 C C . SER A 1 107 ? -19.594 -8.867 -16.922 1 75.31 107 SER A C 1
ATOM 830 O O . SER A 1 107 ? -18.391 -8.891 -17.188 1 75.31 107 SER A O 1
ATOM 832 N N . ASP A 1 108 ? -20.234 -9.852 -16.406 1 80.12 108 ASP A N 1
ATOM 833 C CA . ASP A 1 108 ? -19.531 -11.055 -15.984 1 80.12 108 ASP A CA 1
ATOM 834 C C . ASP A 1 108 ? -19 -11.828 -17.203 1 80.12 108 ASP A C 1
ATOM 836 O O . ASP A 1 108 ? -17.875 -12.328 -17.188 1 80.12 108 ASP A O 1
ATOM 840 N N . LYS A 1 109 ? -19.812 -11.844 -18.141 1 79.06 109 LYS A N 1
ATOM 841 C CA . LYS A 1 109 ? -19.438 -12.586 -19.344 1 79.06 109 LYS A CA 1
ATOM 842 C C . LYS A 1 109 ? -18.297 -11.898 -20.078 1 79.06 109 LYS A C 1
ATOM 844 O O . LYS A 1 109 ? -17.406 -12.555 -20.609 1 79.06 109 LYS A O 1
ATOM 849 N N . LEU A 1 110 ? -18.375 -10.586 -20.047 1 77.38 110 LEU A N 1
ATOM 850 C CA . LEU A 1 110 ? -17.281 -9.82 -20.641 1 77.38 110 LEU A CA 1
ATOM 851 C C . LEU A 1 110 ? -15.977 -10.047 -19.875 1 77.38 110 LEU A C 1
ATOM 853 O O . LEU A 1 110 ? -14.922 -10.266 -20.484 1 77.38 110 LEU A O 1
ATOM 857 N N . ALA A 1 111 ? -16.062 -9.992 -18.625 1 78.44 111 ALA A N 1
ATOM 858 C CA . ALA A 1 111 ? -14.891 -10.219 -17.781 1 78.44 111 ALA A CA 1
ATOM 859 C C . ALA A 1 111 ? -14.305 -11.602 -18.031 1 78.44 111 ALA A C 1
ATOM 861 O O . ALA A 1 111 ? -13.094 -11.742 -18.234 1 78.44 111 ALA A O 1
ATOM 862 N N . TYR A 1 112 ? -15.188 -12.523 -18.078 1 79.62 112 TYR A N 1
ATOM 863 C CA . TYR A 1 112 ? -14.758 -13.898 -18.297 1 79.62 112 TYR A CA 1
ATOM 864 C C . TYR A 1 112 ? -14.156 -14.062 -19.688 1 79.62 112 TYR A C 1
ATOM 866 O O . TYR A 1 112 ? -13.117 -14.719 -19.859 1 79.62 112 TYR A O 1
ATOM 874 N N . GLY A 1 113 ? -14.797 -13.438 -20.625 1 74.69 113 GLY A N 1
ATOM 875 C CA . GLY A 1 113 ? -14.297 -13.492 -21.984 1 74.69 113 GLY A CA 1
ATOM 876 C C . GLY A 1 113 ? -12.93 -12.852 -22.141 1 74.69 113 GLY A C 1
ATOM 877 O O . GLY A 1 113 ? -12.07 -13.375 -22.875 1 74.69 113 GLY A O 1
ATOM 878 N N . LEU A 1 114 ? -12.727 -11.805 -21.406 1 78 114 LEU A N 1
ATOM 879 C CA . LEU A 1 114 ? -11.445 -11.117 -21.484 1 78 114 LEU A CA 1
ATOM 880 C C . LEU A 1 114 ? -10.344 -11.969 -20.859 1 78 114 LEU A C 1
ATOM 882 O O . LEU A 1 114 ? -9.219 -12 -21.359 1 78 114 LEU A O 1
ATOM 886 N N . VAL A 1 115 ? -10.617 -12.672 -19.844 1 80.12 115 VAL A N 1
ATOM 887 C CA . VAL A 1 115 ? -9.656 -13.57 -19.203 1 80.12 115 VAL A CA 1
ATOM 888 C C . VAL A 1 115 ? -9.297 -14.703 -20.156 1 80.12 115 VAL A C 1
ATOM 890 O O . VAL A 1 115 ? -8.125 -15.039 -20.344 1 80.12 115 VAL A O 1
ATOM 893 N N . LYS A 1 116 ? -10.336 -15.203 -20.828 1 76.75 116 LYS A N 1
ATOM 894 C CA . LYS A 1 116 ? -10.109 -16.297 -21.766 1 76.75 116 LYS A CA 1
ATOM 895 C C . LYS A 1 116 ? -9.297 -15.828 -22.969 1 76.75 116 LYS A C 1
ATOM 897 O O . LYS A 1 116 ? -8.438 -16.562 -23.469 1 76.75 116 LYS A O 1
ATOM 902 N N . PHE A 1 117 ? -9.625 -14.641 -23.328 1 75.12 117 PHE A N 1
ATOM 903 C CA . PHE A 1 117 ? -8.875 -14.047 -24.422 1 75.12 117 PHE A CA 1
ATOM 904 C C . PHE A 1 117 ? -7.422 -13.82 -24.047 1 75.12 117 PHE A C 1
ATOM 906 O O . PHE A 1 117 ? -6.512 -14.102 -24.828 1 75.12 117 PHE A O 1
ATOM 913 N N . ALA A 1 118 ? -7.199 -13.328 -22.875 1 74.19 118 ALA A N 1
ATOM 914 C CA . ALA A 1 118 ? -5.84 -13.117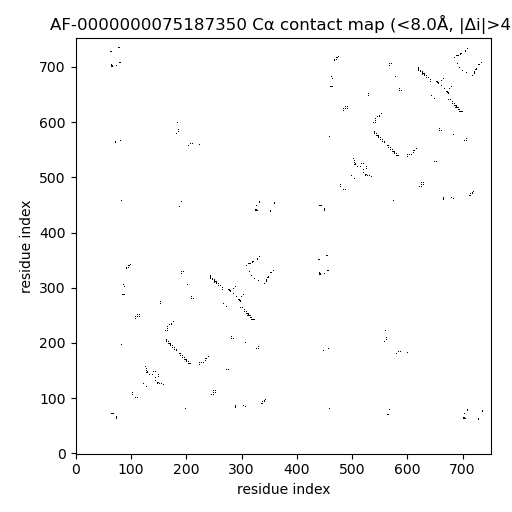 -22.375 1 74.19 118 ALA A CA 1
ATOM 915 C C . ALA A 1 118 ? -5.086 -14.438 -22.266 1 74.19 118 ALA A C 1
ATOM 917 O O . ALA A 1 118 ? -3.92 -14.531 -22.656 1 74.19 118 ALA A O 1
ATOM 918 N N . ARG A 1 119 ? -5.793 -15.461 -21.812 1 75.44 119 ARG A N 1
ATOM 919 C CA . ARG A 1 119 ? -5.191 -16.781 -21.719 1 75.44 119 ARG A CA 1
ATOM 920 C C . ARG A 1 119 ? -4.852 -17.344 -23.094 1 75.44 119 ARG A C 1
ATOM 922 O O . ARG A 1 119 ? -3.775 -17.906 -23.281 1 75.44 119 ARG A O 1
ATOM 929 N N . TRP A 1 120 ? -5.77 -17.141 -23.938 1 71.25 120 TRP A N 1
ATOM 930 C CA . TRP A 1 120 ? -5.555 -17.609 -25.312 1 71.25 120 TRP A CA 1
ATOM 931 C C . TRP A 1 120 ? -4.352 -16.922 -25.938 1 71.25 120 TRP A C 1
ATOM 933 O O . TRP A 1 120 ? -3.52 -17.562 -26.578 1 71.25 120 TRP A O 1
ATOM 943 N N . GLY A 1 121 ? -4.324 -15.648 -25.797 1 69.81 121 GLY A N 1
ATOM 944 C CA . GLY A 1 121 ? -3.184 -14.898 -26.297 1 69.81 121 GLY A CA 1
ATOM 945 C C . GLY A 1 121 ? -1.86 -15.367 -25.719 1 69.81 121 GLY A C 1
ATOM 946 O O . GLY A 1 121 ? -0.886 -15.547 -26.453 1 69.81 121 GLY A O 1
ATOM 947 N N . TYR A 1 122 ? -1.846 -15.617 -24.484 1 70.94 122 TYR A N 1
ATOM 948 C CA . TYR A 1 122 ? -0.636 -16.094 -23.828 1 70.94 122 TYR A CA 1
ATOM 949 C C . TYR A 1 122 ? -0.276 -17.5 -24.297 1 70.94 122 TYR A C 1
ATOM 951 O O . TYR A 1 122 ? 0.892 -17.797 -24.578 1 70.94 122 TYR A O 1
ATOM 959 N N . ASP A 1 123 ? -1.276 -18.391 -24.312 1 71.69 123 ASP A N 1
ATOM 960 C CA . ASP A 1 123 ? -1.024 -19.75 -24.781 1 71.69 123 ASP A CA 1
ATOM 961 C C . ASP A 1 123 ? -0.484 -19.75 -26.203 1 71.69 123 ASP A C 1
ATOM 963 O O . ASP A 1 123 ? 0.382 -20.562 -26.547 1 71.69 123 ASP A O 1
ATOM 967 N N . PHE A 1 124 ? -0.975 -18.812 -26.891 1 65.69 124 PHE A N 1
ATOM 968 C CA . PHE A 1 124 ? -0.537 -18.688 -28.281 1 65.69 124 PHE A CA 1
ATOM 969 C C . PHE A 1 124 ? 0.92 -18.25 -28.344 1 65.69 124 PHE A C 1
ATOM 971 O O . PHE A 1 124 ? 1.721 -18.828 -29.078 1 65.69 124 PHE A O 1
ATOM 978 N N . VAL A 1 125 ? 1.277 -17.328 -27.609 1 65.12 125 VAL A N 1
ATOM 979 C CA . VAL A 1 125 ? 2.625 -16.766 -27.625 1 65.12 125 VAL A CA 1
ATOM 980 C C . VAL A 1 125 ? 3.605 -17.75 -26.984 1 65.12 125 VAL A C 1
ATOM 982 O O . VAL A 1 125 ? 4.742 -17.891 -27.453 1 65.12 125 VAL A O 1
ATOM 985 N N . SER A 1 126 ? 3.092 -18.484 -25.938 1 64.81 126 SER A N 1
ATOM 986 C CA . SER A 1 126 ? 3.965 -19.391 -25.203 1 64.81 126 SER A CA 1
ATOM 987 C C . SER A 1 126 ? 4.004 -20.766 -25.859 1 64.81 126 SER A C 1
ATOM 989 O O . SER A 1 126 ? 4.848 -21.594 -25.5 1 64.81 126 SER A O 1
ATOM 991 N N . GLY A 1 127 ? 3.158 -21.016 -26.766 1 62.03 127 GLY A N 1
ATOM 992 C CA . GLY A 1 127 ? 3.094 -22.312 -27.422 1 62.03 127 GLY A CA 1
ATOM 993 C C . GLY A 1 127 ? 2.518 -23.391 -26.531 1 62.03 127 GLY A C 1
ATOM 994 O O . GLY A 1 127 ? 2.766 -24.578 -26.766 1 62.03 127 GLY A O 1
ATOM 995 N N . TYR A 1 128 ? 1.876 -22.984 -25.453 1 63.41 128 TYR A N 1
ATOM 996 C CA . TYR A 1 128 ? 1.339 -23.969 -24.531 1 63.41 128 TYR A CA 1
ATOM 997 C C . TYR A 1 128 ? 0.023 -24.531 -25.031 1 63.41 128 TYR A C 1
ATOM 999 O O . TYR A 1 128 ? -0.876 -23.797 -25.422 1 63.41 128 TYR A O 1
ATOM 1007 N N . LYS A 1 129 ? 0.003 -25.922 -25.312 1 61.25 129 LYS A N 1
ATOM 1008 C CA . LYS A 1 129 ? -1.207 -26.609 -25.734 1 61.25 129 LYS A CA 1
ATOM 1009 C C . LYS A 1 129 ? -1.743 -27.516 -24.641 1 61.25 129 LYS A C 1
ATOM 1011 O O . LYS A 1 129 ? -0.976 -28.219 -23.984 1 61.25 129 LYS A O 1
ATOM 1016 N N . HIS A 1 130 ? -2.793 -27.172 -23.938 1 63.88 130 HIS A N 1
ATOM 1017 C CA . HIS A 1 130 ? -3.379 -28.031 -22.938 1 63.88 130 HIS A CA 1
ATOM 1018 C C . HIS A 1 130 ? -4.129 -29.203 -23.578 1 63.88 130 HIS A C 1
ATOM 1020 O O . HIS A 1 130 ? -5.348 -29.141 -23.75 1 63.88 130 HIS A O 1
ATOM 1026 N N . LYS A 1 131 ? -3.328 -30.125 -24.109 1 68.31 131 LYS A N 1
ATOM 1027 C CA . LYS A 1 131 ? -3.971 -31.312 -24.672 1 68.31 131 LYS A CA 1
ATOM 1028 C C . LYS A 1 131 ? -4.078 -32.438 -23.641 1 68.31 131 LYS A C 1
ATOM 1030 O O . LYS A 1 131 ? -3.137 -32.688 -22.875 1 68.31 131 LYS A O 1
ATOM 1035 N N . PRO A 1 132 ? -5.363 -32.906 -23.422 1 74.5 132 PRO A N 1
ATOM 1036 C CA . PRO A 1 132 ? -5.457 -34.031 -22.484 1 74.5 132 PRO A CA 1
ATOM 1037 C C . PRO A 1 132 ? -4.609 -35.219 -22.938 1 74.5 132 PRO A C 1
ATOM 1039 O O . PRO A 1 132 ? -4.492 -35.5 -24.125 1 74.5 132 PRO A O 1
ATOM 1042 N N . ILE A 1 133 ? -3.92 -35.812 -21.953 1 73.44 133 ILE A N 1
ATOM 1043 C CA . ILE A 1 133 ? -3.131 -37.031 -22.234 1 73.44 133 ILE A CA 1
ATOM 1044 C C . ILE A 1 133 ? -4.055 -38.156 -22.625 1 73.44 133 ILE A C 1
ATOM 1046 O O . ILE A 1 133 ? -5.012 -38.5 -21.922 1 73.44 133 ILE A O 1
ATOM 1050 N N . PRO A 1 134 ? -3.816 -38.688 -23.844 1 71.25 134 PRO A N 1
ATOM 1051 C CA . PRO A 1 134 ? -4.656 -39.812 -24.234 1 71.25 134 PRO A CA 1
ATOM 1052 C C . PRO A 1 134 ? -4.586 -40.969 -23.219 1 71.25 134 PRO A C 1
ATOM 1054 O O . PRO A 1 134 ? -3.52 -41.25 -22.672 1 71.25 134 PRO A O 1
ATOM 1057 N N . ALA A 1 135 ? -5.742 -41.438 -22.688 1 65.38 135 ALA A N 1
ATOM 1058 C CA . ALA A 1 135 ? -5.914 -42.438 -21.656 1 65.38 135 ALA A CA 1
ATOM 1059 C C . ALA A 1 135 ? -4.984 -43.625 -21.906 1 65.38 135 ALA A C 1
ATOM 1061 O O . ALA A 1 135 ? -4.438 -44.188 -20.953 1 65.38 135 ALA A O 1
ATOM 1062 N N . ASP A 1 136 ? -4.844 -44.062 -23.109 1 62.59 136 ASP A N 1
ATOM 1063 C CA . ASP A 1 136 ? -4.094 -45.281 -23.391 1 62.59 136 ASP A CA 1
ATOM 1064 C C . ASP A 1 136 ? -2.682 -44.938 -23.875 1 62.59 136 ASP A C 1
ATOM 1066 O O . ASP A 1 136 ? -2.025 -45.781 -24.516 1 62.59 136 ASP A O 1
ATOM 1070 N N . ALA A 1 137 ? -2.215 -43.812 -23.344 1 64.5 137 ALA A N 1
ATOM 1071 C CA . ALA A 1 137 ? -0.943 -43.406 -23.938 1 64.5 137 ALA A CA 1
ATOM 1072 C C . ALA A 1 137 ? 0.229 -44.094 -23.266 1 64.5 137 ALA A C 1
ATOM 1074 O O . ALA A 1 137 ? 0.36 -44.062 -22.031 1 64.5 137 ALA A O 1
ATOM 1075 N N . LYS A 1 138 ? 0.761 -45.062 -23.922 1 77.81 138 LYS A N 1
ATOM 1076 C CA . LYS A 1 138 ? 2.004 -45.719 -23.5 1 77.81 138 LYS A CA 1
ATOM 1077 C C . LYS A 1 138 ? 3.213 -44.844 -23.859 1 77.81 138 LYS A C 1
ATOM 1079 O O . LYS A 1 138 ? 4.203 -45.344 -24.391 1 77.81 138 LYS A O 1
ATOM 1084 N N . MET A 1 139 ? 3.102 -43.531 -23.516 1 84.06 139 MET A N 1
ATOM 1085 C CA . MET A 1 139 ? 4.168 -42.594 -23.906 1 84.06 139 MET A CA 1
ATOM 1086 C C . MET A 1 139 ? 5.098 -42.312 -22.734 1 84.06 139 MET A C 1
ATOM 1088 O O . MET A 1 139 ? 4.664 -42.312 -21.578 1 84.06 139 MET A O 1
ATOM 1092 N N . THR A 1 140 ? 6.355 -42.219 -23.094 1 88.44 140 THR A N 1
ATOM 1093 C CA . THR A 1 140 ? 7.328 -41.812 -22.094 1 88.44 140 THR A CA 1
ATOM 1094 C C . THR A 1 140 ? 7.156 -40.312 -21.766 1 88.44 140 THR A C 1
ATOM 1096 O O . THR A 1 140 ? 6.449 -39.594 -22.484 1 88.44 140 THR A O 1
ATOM 1099 N N . LEU A 1 141 ? 7.672 -39.906 -20.688 1 89.62 141 LEU A N 1
ATOM 1100 C CA . LEU A 1 141 ? 7.625 -38.5 -20.281 1 89.62 141 LEU A CA 1
ATOM 1101 C C . LEU A 1 141 ? 8.148 -37.594 -21.375 1 89.62 141 LEU A C 1
ATOM 1103 O O . LEU A 1 141 ? 7.566 -36.531 -21.656 1 89.62 141 LEU A O 1
ATOM 1107 N N . GLN A 1 142 ? 9.242 -38.031 -21.984 1 89.88 142 GLN A N 1
ATOM 1108 C CA . GLN A 1 142 ? 9.859 -37.281 -23.047 1 89.88 142 GLN A CA 1
ATOM 1109 C C . GLN A 1 142 ? 8.922 -37.156 -24.25 1 89.88 142 GLN A C 1
ATOM 1111 O O . GLN A 1 142 ? 8.844 -36.094 -24.875 1 89.88 142 GLN A O 1
ATOM 1116 N N . GLN A 1 143 ? 8.258 -38.25 -24.516 1 87.38 143 GLN A N 1
ATOM 1117 C CA . GLN A 1 143 ? 7.328 -38.219 -25.641 1 87.38 143 GLN A CA 1
ATOM 1118 C C . GLN A 1 143 ? 6.129 -37.344 -25.359 1 87.38 143 GLN A C 1
ATOM 1120 O O . GLN A 1 143 ? 5.676 -36.594 -26.234 1 87.38 143 GLN A O 1
ATOM 1125 N N . LEU A 1 144 ? 5.656 -37.406 -24.125 1 87.12 144 LEU A N 1
ATOM 1126 C CA . LEU A 1 144 ? 4.516 -36.594 -23.734 1 87.12 144 LEU A CA 1
ATOM 1127 C C . LEU A 1 144 ? 4.855 -35.125 -23.828 1 87.12 144 LEU A C 1
ATOM 1129 O O . LEU A 1 144 ? 4.031 -34.312 -24.25 1 87.12 144 LEU A O 1
ATOM 1133 N N . ARG A 1 145 ? 6.027 -34.688 -23.469 1 88.75 145 ARG A N 1
ATOM 1134 C CA . ARG A 1 145 ? 6.484 -33.281 -23.531 1 88.75 145 ARG A CA 1
ATOM 1135 C C . ARG A 1 145 ? 6.648 -32.844 -24.984 1 88.75 145 ARG A C 1
ATOM 1137 O O . ARG A 1 145 ? 6.238 -31.734 -25.344 1 88.75 145 ARG A O 1
ATOM 1144 N N . LYS A 1 146 ? 7.23 -33.75 -25.781 1 85.38 146 LYS A N 1
ATOM 1145 C CA . LYS A 1 146 ? 7.488 -33.406 -27.188 1 85.38 146 LYS A CA 1
ATOM 1146 C C . LYS A 1 146 ? 6.184 -33.219 -27.953 1 85.38 146 LYS A C 1
ATOM 1148 O O . LYS A 1 146 ? 6.102 -32.344 -28.844 1 85.38 146 LYS A O 1
ATOM 1153 N N . GLU A 1 147 ? 5.211 -34.062 -27.562 1 82 147 GLU A N 1
ATOM 1154 C CA . GLU A 1 147 ? 3.932 -34 -28.25 1 82 147 GLU A CA 1
ATOM 1155 C C . GLU A 1 147 ? 3.053 -32.875 -27.672 1 82 147 GLU A C 1
ATOM 1157 O O . GLU A 1 147 ? 1.938 -32.656 -28.156 1 82 147 GLU A O 1
ATOM 1162 N N . GLY A 1 148 ? 3.482 -32.219 -26.594 1 81.56 148 GLY A N 1
ATOM 1163 C CA . GLY A 1 148 ? 2.797 -31.047 -26.094 1 81.56 148 GLY A CA 1
ATOM 1164 C C . GLY A 1 148 ? 1.728 -31.375 -25.062 1 81.56 148 GLY A C 1
ATOM 1165 O O . GLY A 1 148 ? 0.864 -30.547 -24.766 1 81.56 148 GLY A O 1
ATOM 1166 N N . TYR A 1 149 ? 1.776 -32.625 -24.516 1 81.75 149 TYR A N 1
ATOM 1167 C CA . TYR A 1 149 ? 0.787 -33.031 -23.531 1 81.75 149 TYR A CA 1
ATOM 1168 C C . TYR A 1 149 ? 1.166 -32.531 -22.141 1 81.75 149 TYR A C 1
ATOM 1170 O O . TYR A 1 149 ? 0.297 -32.312 -21.297 1 81.75 149 TYR A O 1
ATOM 1178 N N . LEU A 1 150 ? 2.473 -32.438 -22 1 87.44 150 LEU A N 1
ATOM 1179 C CA . LEU A 1 150 ? 2.992 -32 -20.703 1 87.44 150 LEU A CA 1
ATOM 1180 C C . LEU A 1 150 ? 4.008 -30.891 -20.875 1 87.44 150 LEU A C 1
ATOM 1182 O O . LEU A 1 150 ? 4.719 -30.828 -21.875 1 87.44 150 LEU A O 1
ATOM 1186 N N . LEU A 1 151 ? 3.977 -30.031 -19.875 1 88.06 151 LEU A N 1
ATOM 1187 C CA . LEU A 1 151 ? 5.012 -29 -19.812 1 88.06 151 LEU A CA 1
ATOM 1188 C C . LEU A 1 151 ? 6.215 -29.484 -19.016 1 88.06 151 LEU A C 1
ATOM 1190 O O . LEU A 1 151 ? 6.062 -30.234 -18.047 1 88.06 151 LEU A O 1
ATOM 1194 N N . ASP A 1 152 ? 7.406 -29.109 -19.516 1 90.19 152 ASP A N 1
ATOM 1195 C CA . ASP A 1 152 ? 8.578 -29.328 -18.672 1 90.19 152 ASP A CA 1
ATOM 1196 C C . ASP A 1 152 ? 8.719 -28.203 -17.641 1 90.19 152 ASP A C 1
ATOM 1198 O O . ASP A 1 152 ? 7.852 -27.328 -17.547 1 90.19 152 ASP A O 1
ATOM 1202 N N . GLU A 1 153 ? 9.75 -28.281 -16.812 1 91.62 153 GLU A N 1
ATOM 1203 C CA . GLU A 1 153 ? 9.922 -27.297 -15.742 1 91.62 153 GLU A CA 1
ATOM 1204 C C . GLU A 1 153 ? 10.062 -25.891 -16.297 1 91.62 153 GLU A C 1
ATOM 1206 O O . GLU A 1 153 ? 9.594 -24.922 -15.68 1 91.62 153 GLU A O 1
ATOM 1211 N N . GLN A 1 154 ? 10.688 -25.734 -17.438 1 89.38 154 GLN A N 1
ATOM 1212 C CA . GLN A 1 154 ? 10.859 -24.422 -18.047 1 89.38 154 GLN A CA 1
ATOM 1213 C C . GLN A 1 154 ? 9.531 -23.875 -18.547 1 89.38 154 GLN A C 1
ATOM 1215 O O . GLN A 1 154 ? 9.258 -22.672 -18.422 1 89.38 154 GLN A O 1
ATOM 1220 N N . GLY A 1 155 ? 8.797 -24.797 -19.141 1 87.94 155 GLY A N 1
ATOM 1221 C CA . GLY A 1 155 ? 7.469 -24.406 -19.578 1 87.94 155 GLY A CA 1
ATOM 1222 C C . GLY A 1 155 ? 6.578 -23.938 -18.453 1 87.94 155 GLY A C 1
ATOM 1223 O O . GLY A 1 155 ? 5.895 -22.922 -18.562 1 87.94 155 GLY A O 1
ATOM 1224 N N . TRP A 1 156 ? 6.562 -24.672 -17.406 1 91.62 156 TRP A N 1
ATOM 1225 C CA . TRP A 1 156 ? 5.789 -24.297 -16.219 1 91.62 156 TRP A CA 1
ATOM 1226 C C . TRP A 1 156 ? 6.246 -22.953 -15.672 1 91.62 156 TRP A C 1
ATOM 1228 O O . TRP A 1 156 ? 5.426 -22.094 -15.352 1 91.62 156 TRP A O 1
ATOM 1238 N N . LEU A 1 157 ? 7.512 -22.734 -15.602 1 91.75 157 LEU A N 1
ATOM 1239 C CA . LEU A 1 157 ? 8.047 -21.5 -15.039 1 91.75 157 LEU A CA 1
ATOM 1240 C C . LEU A 1 157 ? 7.68 -20.297 -15.906 1 91.75 157 LEU A C 1
ATOM 1242 O O . LEU A 1 157 ? 7.328 -19.234 -15.398 1 91.75 157 LEU A O 1
ATOM 1246 N N . ASN A 1 158 ? 7.77 -20.5 -17.188 1 87.75 158 ASN A N 1
ATOM 1247 C CA . ASN A 1 158 ? 7.375 -19.406 -18.094 1 87.75 158 ASN A CA 1
ATOM 1248 C C . ASN A 1 158 ? 5.91 -19.031 -17.906 1 87.75 158 ASN A C 1
ATOM 1250 O O . ASN A 1 158 ? 5.57 -17.844 -17.891 1 87.75 158 ASN A O 1
ATOM 1254 N N . ARG A 1 159 ? 5.148 -20.031 -17.781 1 87.69 159 ARG A N 1
ATOM 1255 C CA . ARG A 1 159 ? 3.723 -19.797 -17.578 1 87.69 159 ARG A CA 1
ATOM 1256 C C . ARG A 1 159 ? 3.471 -19.078 -16.25 1 87.69 159 ARG A C 1
ATOM 1258 O O . ARG A 1 159 ? 2.738 -18.078 -16.219 1 87.69 159 ARG A O 1
ATOM 1265 N N . ILE A 1 160 ? 4.082 -19.516 -15.234 1 91.88 160 ILE A N 1
ATOM 1266 C CA . ILE A 1 160 ? 3.896 -18.953 -13.906 1 91.88 160 ILE A CA 1
ATOM 1267 C C . ILE A 1 160 ? 4.402 -17.516 -13.875 1 91.88 160 ILE A C 1
ATOM 1269 O O . ILE A 1 160 ? 3.713 -16.625 -13.391 1 91.88 160 ILE A O 1
ATOM 1273 N N . LEU A 1 161 ? 5.594 -17.297 -14.438 1 90.56 161 LEU A N 1
ATOM 1274 C CA . LEU A 1 161 ? 6.188 -15.961 -14.406 1 90.56 161 LEU A CA 1
ATOM 1275 C C . LEU A 1 161 ? 5.336 -14.969 -15.188 1 90.56 161 LEU A C 1
ATOM 1277 O O . LEU A 1 161 ? 5.164 -13.82 -14.766 1 90.56 161 LEU A O 1
ATOM 1281 N N . PHE A 1 162 ? 4.832 -15.398 -16.297 1 86.44 162 PHE A N 1
ATOM 1282 C CA . PHE A 1 162 ? 3.98 -14.523 -17.094 1 86.44 162 PHE A CA 1
ATOM 1283 C C . PHE A 1 162 ? 2.703 -14.172 -16.344 1 86.44 162 PHE A C 1
ATOM 1285 O O . PHE A 1 162 ? 2.34 -13 -16.219 1 86.44 162 PHE A O 1
ATOM 1292 N N . LEU A 1 163 ? 2.051 -15.156 -15.828 1 86.62 163 LEU A N 1
ATOM 1293 C CA . LEU A 1 163 ? 0.795 -14.977 -15.109 1 86.62 163 LEU A CA 1
ATOM 1294 C C . LEU A 1 163 ? 0.995 -14.086 -13.883 1 86.62 163 LEU A C 1
ATOM 1296 O O . LEU A 1 163 ? 0.208 -13.172 -13.641 1 86.62 163 LEU A O 1
ATOM 1300 N N . GLU A 1 164 ? 2.029 -14.336 -13.102 1 92.12 164 GLU A N 1
ATOM 1301 C CA . GLU A 1 164 ? 2.297 -13.555 -11.898 1 92.12 164 GLU A CA 1
ATOM 1302 C C . GLU A 1 164 ? 2.609 -12.102 -12.242 1 92.12 164 GLU A C 1
ATOM 1304 O O . GLU A 1 164 ? 2.219 -11.188 -11.516 1 92.12 164 GLU A O 1
ATOM 1309 N N . SER A 1 165 ? 3.348 -11.875 -13.352 1 89.81 165 SER A N 1
ATOM 1310 C CA . SER A 1 165 ? 3.701 -10.523 -13.766 1 89.81 165 SER A CA 1
ATOM 1311 C C . SER A 1 165 ? 2.457 -9.703 -14.094 1 89.81 165 SER A C 1
ATOM 1313 O O . SER A 1 165 ? 2.363 -8.531 -13.734 1 89.81 165 SER A O 1
ATOM 1315 N N . ILE A 1 166 ? 1.529 -10.32 -14.688 1 89.44 166 ILE A N 1
ATOM 1316 C CA . ILE A 1 166 ? 0.303 -9.641 -15.078 1 89.44 166 ILE A CA 1
ATOM 1317 C C . ILE A 1 166 ? -0.619 -9.5 -13.867 1 89.44 166 ILE A C 1
ATOM 1319 O O . ILE A 1 166 ? -1.236 -8.453 -13.672 1 89.44 166 ILE A O 1
ATOM 1323 N N . ALA A 1 167 ? -0.696 -10.555 -13.039 1 93.94 167 ALA A N 1
ATOM 1324 C CA . ALA A 1 167 ? -1.605 -10.586 -11.891 1 93.94 167 ALA A CA 1
ATOM 1325 C C . ALA A 1 167 ? -1.199 -9.562 -10.844 1 93.94 167 ALA A C 1
ATOM 1327 O O . ALA A 1 167 ? -2.006 -9.188 -9.984 1 93.94 167 ALA A O 1
ATOM 1328 N N . GLY A 1 168 ? 0.009 -9.062 -10.906 1 95.06 168 GLY A N 1
ATOM 1329 C CA . GLY A 1 168 ? 0.49 -8.078 -9.953 1 95.06 168 GLY A CA 1
ATOM 1330 C C . GLY A 1 168 ? 0 -6.672 -10.25 1 95.06 168 GLY A C 1
ATOM 1331 O O . GLY A 1 168 ? 0.168 -5.762 -9.438 1 95.06 168 GLY A O 1
ATOM 1332 N N . VAL A 1 169 ? -0.686 -6.465 -11.32 1 95.88 169 VAL A N 1
ATOM 1333 C CA . VAL A 1 169 ? -1.043 -5.129 -11.789 1 95.88 169 VAL A CA 1
ATOM 1334 C C . VAL A 1 169 ? -2.369 -4.699 -11.164 1 95.88 169 VAL A C 1
ATOM 1336 O O . VAL A 1 169 ? -2.471 -3.607 -10.602 1 95.88 169 VAL A O 1
ATOM 1339 N N . PRO A 1 170 ? -3.391 -5.547 -11.125 1 97.44 170 PRO A N 1
ATOM 1340 C CA . PRO A 1 170 ? -4.73 -5.086 -10.75 1 97.44 170 PRO A CA 1
ATOM 1341 C C . PRO A 1 170 ? -4.801 -4.551 -9.32 1 97.44 170 PRO A C 1
ATOM 1343 O O . PRO A 1 170 ? -5.375 -3.488 -9.086 1 97.44 170 PRO A O 1
ATOM 1346 N N . GLY A 1 171 ? -4.234 -5.309 -8.352 1 97.75 171 GLY A N 1
ATOM 1347 C CA . GLY A 1 171 ? -4.293 -4.855 -6.973 1 97.75 171 GLY A CA 1
ATOM 1348 C C . GLY A 1 171 ? -3.734 -3.459 -6.777 1 97.75 171 GLY A C 1
ATOM 1349 O O . GLY A 1 171 ? -4.32 -2.646 -6.059 1 97.75 171 GLY A O 1
ATOM 1350 N N . MET A 1 172 ? -2.658 -3.166 -7.418 1 97.5 172 MET A N 1
ATOM 1351 C CA . MET A 1 172 ? -2.018 -1.861 -7.297 1 97.5 172 MET A CA 1
ATOM 1352 C C . MET A 1 172 ? -2.848 -0.781 -7.98 1 97.5 172 MET A C 1
ATOM 1354 O O . MET A 1 172 ? -2.988 0.326 -7.457 1 97.5 172 MET A O 1
ATOM 1358 N N . VAL A 1 173 ? -3.381 -1.062 -9.133 1 97.44 173 VAL A N 1
ATOM 1359 C CA . VAL A 1 173 ? -4.215 -0.105 -9.852 1 97.44 173 VAL A CA 1
ATOM 1360 C C . VAL A 1 173 ? -5.438 0.248 -9.008 1 97.44 173 VAL A C 1
ATOM 1362 O O . VAL A 1 173 ? -5.75 1.426 -8.82 1 97.44 173 VAL A O 1
ATOM 1365 N N . ALA A 1 174 ? -6.098 -0.784 -8.555 1 97.56 174 ALA A N 1
ATOM 1366 C CA . ALA A 1 174 ? -7.297 -0.566 -7.742 1 97.56 174 ALA A CA 1
ATOM 1367 C C . ALA A 1 174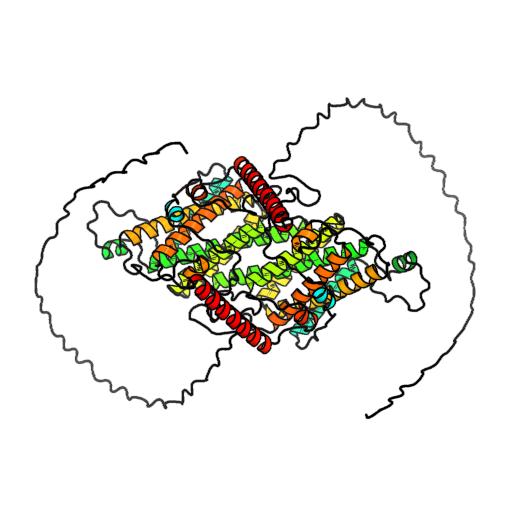 ? -6.98 0.273 -6.508 1 97.56 174 ALA A C 1
ATOM 1369 O O . ALA A 1 174 ? -7.688 1.238 -6.207 1 97.56 174 ALA A O 1
ATOM 1370 N N . ALA A 1 175 ? -5.922 -0.065 -5.809 1 96.94 175 ALA A N 1
ATOM 1371 C CA . ALA A 1 175 ? -5.527 0.66 -4.602 1 96.94 175 ALA A CA 1
ATOM 1372 C C . ALA A 1 175 ? -5.219 2.121 -4.918 1 96.94 175 ALA A C 1
ATOM 1374 O O . ALA A 1 175 ? -5.637 3.021 -4.184 1 96.94 175 ALA A O 1
ATOM 1375 N N . THR A 1 176 ? -4.488 2.346 -5.969 1 96.81 176 THR A N 1
ATOM 1376 C CA . THR A 1 176 ? -4.102 3.695 -6.363 1 96.81 176 THR A CA 1
ATOM 1377 C C . THR A 1 176 ? -5.332 4.539 -6.68 1 96.81 176 THR A C 1
ATOM 1379 O O . THR A 1 176 ? -5.465 5.66 -6.184 1 96.81 176 THR A O 1
ATOM 1382 N N . LEU A 1 177 ? -6.199 4.02 -7.434 1 95.56 177 LEU A N 1
ATOM 1383 C CA . LEU A 1 177 ? -7.375 4.773 -7.848 1 95.56 177 LEU A CA 1
ATOM 1384 C C . LEU A 1 177 ? -8.297 5.031 -6.66 1 95.56 177 LEU A C 1
ATOM 1386 O O . LEU A 1 177 ? -8.898 6.105 -6.559 1 95.56 177 LEU A O 1
ATOM 1390 N N . ARG A 1 178 ? -8.414 4.047 -5.824 1 95 178 ARG A N 1
ATOM 1391 C CA . ARG A 1 178 ? -9.242 4.242 -4.633 1 95 178 ARG A CA 1
ATOM 1392 C C . ARG A 1 178 ? -8.617 5.27 -3.697 1 95 178 ARG A C 1
ATOM 1394 O O . ARG A 1 178 ? -9.328 6.043 -3.051 1 95 178 ARG A O 1
ATOM 1401 N N . HIS A 1 179 ? -7.285 5.223 -3.586 1 94.19 179 HIS A N 1
ATOM 1402 C CA . HIS A 1 179 ? -6.582 6.23 -2.805 1 94.19 179 HIS A CA 1
ATOM 1403 C C . HIS A 1 179 ? -6.855 7.633 -3.342 1 94.19 179 HIS A C 1
ATOM 1405 O O . HIS A 1 179 ? -7.215 8.531 -2.584 1 94.19 179 HIS A O 1
ATOM 1411 N N . LEU A 1 180 ? -6.676 7.781 -4.633 1 92.44 180 LEU A N 1
ATOM 1412 C CA . LEU A 1 180 ? -6.902 9.078 -5.258 1 92.44 180 LEU A CA 1
ATOM 1413 C C . LEU A 1 180 ? -8.359 9.5 -5.121 1 92.44 180 LEU A C 1
ATOM 1415 O O . LEU A 1 180 ? -8.656 10.688 -4.945 1 92.44 180 LEU A O 1
ATOM 1419 N N . GLN A 1 181 ? -9.227 8.562 -5.219 1 90.44 181 GLN A N 1
ATOM 1420 C CA . GLN A 1 181 ? -10.641 8.852 -5.012 1 90.44 181 GLN A CA 1
ATOM 1421 C C . GLN A 1 181 ? -10.906 9.305 -3.578 1 90.44 181 GLN A C 1
ATOM 1423 O O . GLN A 1 181 ? -11.672 10.25 -3.352 1 90.44 181 GLN A O 1
ATOM 1428 N N . SER A 1 182 ? -10.312 8.602 -2.682 1 90 182 SER A N 1
ATOM 1429 C CA . SER A 1 182 ? -10.445 8.977 -1.277 1 90 182 SER A CA 1
ATOM 1430 C C . SER A 1 182 ? -9.984 10.414 -1.046 1 90 182 SER A C 1
ATOM 1432 O O . SER A 1 182 ? -10.633 11.172 -0.323 1 90 182 SER A O 1
ATOM 1434 N N . LEU A 1 183 ? -8.898 10.82 -1.646 1 89.19 183 LEU A N 1
ATOM 1435 C CA . LEU A 1 183 ? -8.383 12.18 -1.529 1 89.19 183 LEU A CA 1
ATOM 1436 C C . LEU A 1 183 ? -9.352 13.18 -2.148 1 89.19 183 LEU A C 1
ATOM 1438 O O . LEU A 1 183 ? -9.688 14.195 -1.526 1 89.19 183 LEU A O 1
ATOM 1442 N N . ARG A 1 184 ? -9.867 12.828 -3.318 1 84.81 184 ARG A N 1
ATOM 1443 C CA . ARG A 1 184 ? -10.711 13.758 -4.066 1 84.81 184 ARG A CA 1
ATOM 1444 C C . ARG A 1 184 ? -12.062 13.938 -3.383 1 84.81 184 ARG A C 1
ATOM 1446 O O . ARG A 1 184 ? -12.602 15.047 -3.361 1 84.81 184 ARG A O 1
ATOM 1453 N N . LEU A 1 185 ? -12.555 12.852 -2.873 1 82.69 185 LEU A N 1
ATOM 1454 C CA . LEU A 1 185 ? -13.875 12.898 -2.258 1 82.69 185 LEU A CA 1
ATOM 1455 C C . LEU A 1 185 ? -13.766 13.172 -0.761 1 82.69 185 LEU A C 1
ATOM 1457 O O . LEU A 1 185 ? -14.773 13.43 -0.099 1 82.69 185 LEU A O 1
ATOM 1461 N N . MET A 1 186 ? -12.523 13.117 -0.297 1 81.06 186 MET A N 1
ATOM 1462 C CA . MET A 1 186 ? -12.242 13.352 1.116 1 81.06 186 MET A CA 1
ATOM 1463 C C . MET A 1 186 ? -13.102 12.453 1.999 1 81.06 186 MET A C 1
ATOM 1465 O O . MET A 1 186 ? -13.773 12.93 2.916 1 81.06 186 MET A O 1
ATOM 1469 N N . ARG A 1 187 ? -13.117 11.203 1.662 1 82.69 187 ARG A N 1
ATOM 1470 C CA . ARG A 1 187 ? -13.828 10.172 2.406 1 82.69 187 ARG A CA 1
ATOM 1471 C C . ARG A 1 187 ? -12.938 8.961 2.66 1 82.69 187 ARG A C 1
ATOM 1473 O O . ARG A 1 187 ? -12 8.703 1.901 1 82.69 187 ARG A O 1
ATOM 1480 N N . ARG A 1 188 ? -13.281 8.297 3.705 1 81.06 188 ARG A N 1
ATOM 1481 C CA . ARG A 1 188 ? -12.555 7.07 4.012 1 81.06 188 ARG A CA 1
ATOM 1482 C C . ARG A 1 188 ? -12.805 6.004 2.951 1 81.06 188 ARG A C 1
ATOM 1484 O O . ARG A 1 188 ? -13.844 6.016 2.287 1 81.06 188 ARG A O 1
ATOM 1491 N N . ASP A 1 189 ? -11.867 5.148 2.811 1 82.69 189 ASP A N 1
ATOM 1492 C CA . ASP A 1 189 ? -11.984 4.152 1.748 1 82.69 189 ASP A CA 1
ATOM 1493 C C . ASP A 1 189 ? -12.609 2.861 2.27 1 82.69 189 ASP A C 1
ATOM 1495 O O . ASP A 1 189 ? -12.742 1.884 1.529 1 82.69 189 ASP A O 1
ATOM 1499 N N . SER A 1 190 ? -12.961 2.746 3.451 1 81.12 190 SER A N 1
ATOM 1500 C CA . SER A 1 190 ? -13.68 1.642 4.078 1 81.12 190 SER A CA 1
ATOM 1501 C C . SER A 1 190 ? -12.891 0.341 3.979 1 81.12 190 SER A C 1
ATOM 1503 O O . SER A 1 190 ? -13.469 -0.725 3.752 1 81.12 190 SER A O 1
ATOM 1505 N N . GLY A 1 191 ? -11.539 0.402 3.883 1 87.31 191 GLY A N 1
ATOM 1506 C CA . GLY A 1 191 ? -10.68 -0.768 4 1 87.31 191 GLY A CA 1
ATOM 1507 C C . GLY A 1 191 ? -10.336 -1.391 2.664 1 87.31 191 GLY A C 1
ATOM 1508 O O . GLY A 1 191 ? -9.578 -2.363 2.604 1 87.31 191 GLY A O 1
ATOM 1509 N N . TRP A 1 192 ? -10.797 -0.826 1.58 1 92.06 192 TRP A N 1
ATOM 1510 C CA . TRP A 1 192 ? -10.594 -1.395 0.251 1 92.06 192 TRP A CA 1
ATOM 1511 C C . TRP A 1 192 ? -9.133 -1.273 -0.177 1 92.06 192 TRP A C 1
ATOM 1513 O O . TRP A 1 192 ? -8.562 -2.215 -0.735 1 92.06 192 TRP A O 1
ATOM 1523 N N . ILE A 1 193 ? -8.477 -0.144 0.099 1 93.62 193 ILE A N 1
ATOM 1524 C CA . ILE A 1 193 ? -7.113 0.127 -0.345 1 93.62 193 ILE A CA 1
ATOM 1525 C C . ILE A 1 193 ? -6.164 -0.914 0.242 1 93.62 193 ILE A C 1
ATOM 1527 O O . ILE A 1 193 ? -5.348 -1.498 -0.478 1 93.62 193 ILE A O 1
ATOM 1531 N N . HIS A 1 194 ? -6.363 -1.176 1.491 1 90.69 194 HIS A N 1
ATOM 1532 C CA . HIS A 1 194 ? -5.473 -2.1 2.186 1 90.69 194 HIS A CA 1
ATOM 1533 C C . HIS A 1 194 ? -5.539 -3.494 1.572 1 90.69 194 HIS A C 1
ATOM 1535 O O . HIS A 1 194 ? -4.504 -4.105 1.306 1 90.69 194 HIS A O 1
ATOM 1541 N N . THR A 1 195 ? -6.711 -3.961 1.348 1 93.06 195 THR A N 1
ATOM 1542 C CA . THR A 1 195 ? -6.902 -5.289 0.775 1 93.06 195 THR A CA 1
ATOM 1543 C C . THR A 1 195 ? -6.293 -5.367 -0.622 1 93.06 195 THR A C 1
ATOM 1545 O O . THR A 1 195 ? -5.625 -6.348 -0.959 1 93.06 195 THR A O 1
ATOM 1548 N N . CYS A 1 196 ? -6.465 -4.359 -1.389 1 95.81 196 CYS A N 1
ATOM 1549 C CA . CYS A 1 196 ? -5.922 -4.332 -2.742 1 95.81 196 CYS A CA 1
ATOM 1550 C C . CYS A 1 196 ? -4.398 -4.285 -2.715 1 95.81 196 CYS A C 1
ATOM 1552 O O . CYS A 1 196 ? -3.738 -4.953 -3.512 1 95.81 196 CYS A O 1
ATOM 1554 N N . LEU A 1 197 ? -3.852 -3.541 -1.786 1 94.88 197 LEU A N 1
ATOM 1555 C CA . LEU A 1 197 ? -2.4 -3.455 -1.66 1 94.88 197 LEU A CA 1
ATOM 1556 C C . LEU A 1 197 ? -1.815 -4.785 -1.197 1 94.88 197 LEU A C 1
ATOM 1558 O O . LEU A 1 197 ? -0.742 -5.188 -1.651 1 94.88 197 LEU A O 1
ATOM 1562 N N . GLU A 1 198 ? -2.484 -5.438 -0.3 1 93.06 198 GLU A N 1
ATOM 1563 C CA . GLU A 1 198 ? -2.045 -6.75 0.156 1 93.06 198 GLU A CA 1
ATOM 1564 C C . GLU A 1 198 ? -1.992 -7.746 -1.001 1 93.06 198 GLU A C 1
ATOM 1566 O O . GLU A 1 198 ? -1.043 -8.523 -1.113 1 93.06 198 GLU A O 1
ATOM 1571 N N . GLU A 1 199 ? -3.02 -7.707 -1.78 1 95.69 199 GLU A N 1
ATOM 1572 C CA . GLU A 1 199 ? -3.047 -8.586 -2.943 1 95.69 199 GLU A CA 1
ATOM 1573 C C . GLU A 1 199 ? -1.914 -8.258 -3.912 1 95.69 199 GLU A C 1
ATOM 1575 O O . GLU A 1 199 ? -1.256 -9.164 -4.434 1 95.69 199 GLU A O 1
ATOM 1580 N N . ALA A 1 200 ? -1.694 -6.988 -4.145 1 95.94 200 ALA A N 1
ATOM 1581 C CA . ALA A 1 200 ? -0.618 -6.57 -5.039 1 95.94 200 ALA A CA 1
ATOM 1582 C C . ALA A 1 200 ? 0.736 -7.059 -4.535 1 95.94 200 ALA A C 1
ATOM 1584 O O . ALA A 1 200 ? 1.55 -7.562 -5.312 1 95.94 200 ALA A O 1
ATOM 1585 N N . GLU A 1 201 ? 0.974 -6.883 -3.281 1 93.81 201 GLU A N 1
ATOM 1586 C CA . GLU A 1 201 ? 2.227 -7.344 -2.691 1 93.81 201 GLU A CA 1
ATOM 1587 C C . GLU A 1 201 ? 2.355 -8.859 -2.785 1 93.81 201 GLU A C 1
ATOM 1589 O O . GLU A 1 201 ? 3.428 -9.383 -3.104 1 93.81 201 GLU A O 1
ATOM 1594 N N . ASN A 1 202 ? 1.269 -9.562 -2.48 1 95.94 202 ASN A N 1
ATOM 1595 C CA . ASN A 1 202 ? 1.279 -11.023 -2.551 1 95.94 202 ASN A CA 1
ATOM 1596 C C . ASN A 1 202 ? 1.637 -11.508 -3.951 1 95.94 202 ASN A C 1
ATOM 1598 O O . ASN A 1 202 ? 2.463 -12.414 -4.105 1 95.94 202 ASN A O 1
ATOM 1602 N N . GLU A 1 203 ? 1.075 -10.875 -4.902 1 95.88 203 GLU A N 1
ATOM 1603 C CA . GLU A 1 203 ? 1.374 -11.234 -6.285 1 95.88 203 GLU A CA 1
ATOM 1604 C C . GLU A 1 203 ? 2.834 -10.953 -6.625 1 95.88 203 GLU A C 1
ATOM 1606 O O . GLU A 1 203 ? 3.473 -11.727 -7.34 1 95.88 203 GLU A O 1
ATOM 1611 N N . ARG A 1 204 ? 3.262 -9.867 -6.184 1 94.19 204 ARG A N 1
ATOM 1612 C CA . ARG A 1 204 ? 4.672 -9.547 -6.395 1 94.19 204 ARG A CA 1
ATOM 1613 C C . ARG A 1 204 ? 5.57 -10.586 -5.727 1 94.19 204 ARG A C 1
ATOM 1615 O O . ARG A 1 204 ? 6.605 -10.969 -6.285 1 94.19 204 ARG A O 1
ATOM 1622 N N . MET A 1 205 ? 5.203 -11.078 -4.605 1 93.62 205 MET A N 1
ATOM 1623 C CA . MET A 1 205 ? 5.992 -12.078 -3.887 1 93.62 205 MET A CA 1
ATOM 1624 C C . MET A 1 205 ? 5.969 -13.414 -4.621 1 93.62 205 MET A C 1
ATOM 1626 O O . MET A 1 205 ? 6.957 -14.156 -4.602 1 93.62 205 MET A O 1
ATOM 1630 N N . HIS A 1 206 ? 4.781 -13.711 -5.223 1 96.25 206 HIS A N 1
ATOM 1631 C CA . HIS A 1 206 ? 4.781 -14.875 -6.105 1 96.25 206 HIS A CA 1
ATOM 1632 C C . HIS A 1 206 ? 5.867 -14.766 -7.168 1 96.25 206 HIS A C 1
ATOM 1634 O O . HIS A 1 206 ? 6.672 -15.68 -7.34 1 96.25 206 HIS A O 1
ATOM 1640 N N . LEU A 1 207 ? 5.898 -13.672 -7.793 1 93.5 207 LEU A N 1
ATOM 1641 C CA . LEU A 1 207 ? 6.848 -13.43 -8.875 1 93.5 207 LEU A CA 1
ATOM 1642 C C . LEU A 1 207 ? 8.281 -13.523 -8.367 1 93.5 207 LEU A C 1
ATOM 1644 O O . LEU A 1 207 ? 9.109 -14.227 -8.953 1 93.5 207 LEU A O 1
ATOM 1648 N N . MET A 1 208 ? 8.578 -12.859 -7.266 1 92.12 208 MET A N 1
ATOM 1649 C CA . MET A 1 208 ? 9.922 -12.859 -6.707 1 92.12 208 MET A CA 1
ATOM 1650 C C . MET A 1 208 ? 10.352 -14.273 -6.312 1 92.12 208 MET A C 1
ATOM 1652 O O . MET A 1 208 ? 11.516 -14.633 -6.473 1 92.12 208 MET A O 1
ATOM 1656 N N . THR A 1 209 ? 9.453 -15.008 -5.816 1 93.69 209 THR A N 1
ATOM 1657 C CA . THR A 1 209 ? 9.742 -16.375 -5.406 1 93.69 209 THR A CA 1
ATOM 1658 C C . THR A 1 209 ? 10.133 -17.234 -6.609 1 93.69 209 THR A C 1
ATOM 1660 O O . THR A 1 209 ? 11.18 -17.891 -6.598 1 93.69 209 THR A O 1
ATOM 1663 N N . PHE A 1 210 ? 9.375 -17.188 -7.633 1 94.62 210 PHE A N 1
ATOM 1664 C CA . PHE A 1 210 ? 9.609 -18.062 -8.781 1 94.62 210 PHE A CA 1
ATOM 1665 C C . PHE A 1 210 ? 10.781 -17.562 -9.609 1 94.62 210 PHE A C 1
ATOM 1667 O O . PHE A 1 210 ? 11.414 -18.344 -10.328 1 94.62 210 PHE A O 1
ATOM 1674 N N . MET A 1 211 ? 11.141 -16.344 -9.469 1 91.25 211 MET A N 1
ATOM 1675 C CA . MET A 1 211 ? 12.312 -15.789 -10.148 1 91.25 211 MET A CA 1
ATOM 1676 C C . MET A 1 211 ? 13.602 -16.375 -9.578 1 91.25 211 MET A C 1
ATOM 1678 O O . MET A 1 211 ? 14.641 -16.344 -10.227 1 91.25 211 MET A O 1
ATOM 1682 N N . THR A 1 212 ? 13.547 -16.844 -8.352 1 90 212 THR A N 1
ATOM 1683 C CA . THR A 1 212 ? 14.727 -17.453 -7.742 1 90 212 THR A CA 1
ATOM 1684 C C . THR A 1 212 ? 15.055 -18.781 -8.414 1 90 212 THR A C 1
ATOM 1686 O O . THR A 1 212 ? 16.172 -19.281 -8.297 1 90 212 THR A O 1
ATOM 1689 N N . LEU A 1 213 ? 14.109 -19.375 -9.102 1 90.69 213 LEU A N 1
ATOM 1690 C CA . LEU A 1 213 ? 14.312 -20.672 -9.75 1 90.69 213 LEU A CA 1
ATOM 1691 C C . LEU A 1 213 ? 15.008 -20.5 -11.102 1 90.69 213 LEU A C 1
ATOM 1693 O O . LEU A 1 213 ? 15.773 -21.375 -11.523 1 90.69 213 LEU A O 1
ATOM 1697 N N . ARG A 1 214 ? 14.648 -19.438 -11.742 1 82.81 214 ARG A N 1
ATOM 1698 C CA . ARG A 1 214 ? 15.25 -19.188 -13.055 1 82.81 214 ARG A CA 1
ATOM 1699 C C . ARG A 1 214 ? 15.109 -17.734 -13.453 1 82.81 214 ARG A C 1
ATOM 1701 O O . ARG A 1 214 ? 14.078 -17.109 -13.203 1 82.81 214 ARG A O 1
ATOM 1708 N N . GLN A 1 215 ? 16.172 -17.312 -14.133 1 81.19 215 GLN A N 1
ATOM 1709 C CA . GLN A 1 215 ? 16.125 -15.969 -14.695 1 81.19 215 GLN A CA 1
ATOM 1710 C C . GLN A 1 215 ? 15.555 -15.984 -16.109 1 81.19 215 GLN A C 1
ATOM 1712 O O . GLN A 1 215 ? 16.047 -16.703 -16.984 1 81.19 215 GLN A O 1
ATOM 1717 N N . PRO A 1 216 ? 14.57 -15.227 -16.281 1 82.88 216 PRO A N 1
ATOM 1718 C CA . PRO A 1 216 ? 13.945 -15.227 -17.609 1 82.88 216 PRO A CA 1
ATOM 1719 C C . PRO A 1 216 ? 14.836 -14.609 -18.688 1 82.88 216 PRO A C 1
ATOM 1721 O O . PRO A 1 216 ? 15.727 -13.812 -18.359 1 82.88 216 PRO A O 1
ATOM 1724 N N . SER A 1 217 ? 14.625 -15.008 -19.906 1 85.69 217 SER A N 1
ATOM 1725 C CA . SER A 1 217 ? 15.383 -14.477 -21.031 1 85.69 217 SER A CA 1
ATOM 1726 C C . SER A 1 217 ? 15.023 -13.016 -21.297 1 85.69 217 SER A C 1
ATOM 1728 O O . SER A 1 217 ? 13.984 -12.539 -20.844 1 85.69 217 SER A O 1
ATOM 1730 N N . LEU A 1 218 ? 15.914 -12.375 -21.953 1 85.69 218 LEU A N 1
ATOM 1731 C CA . LEU A 1 218 ? 15.68 -10.977 -22.312 1 85.69 218 LEU A CA 1
ATOM 1732 C C . LEU A 1 218 ? 14.43 -10.828 -23.172 1 85.69 218 LEU A C 1
ATOM 1734 O O . LEU A 1 218 ? 13.695 -9.852 -23.031 1 85.69 218 LEU A O 1
ATOM 1738 N N . PHE A 1 219 ? 14.32 -11.789 -24.047 1 86.31 219 PHE A N 1
ATOM 1739 C CA . PHE A 1 219 ? 13.148 -11.758 -24.906 1 86.31 219 PHE A CA 1
ATOM 1740 C C . PHE A 1 219 ? 11.875 -11.898 -24.078 1 86.31 219 PHE A C 1
ATOM 1742 O O . PHE A 1 219 ? 10.906 -11.164 -24.297 1 86.31 219 PHE A O 1
ATOM 1749 N N . PHE A 1 220 ? 11.883 -12.797 -23.141 1 83.62 220 PHE A N 1
ATOM 1750 C CA . PHE A 1 220 ? 10.734 -12.992 -22.266 1 83.62 220 PHE A CA 1
ATOM 1751 C C . PHE A 1 220 ? 10.445 -11.734 -21.453 1 83.62 220 PHE A C 1
ATOM 1753 O O . PHE A 1 220 ? 9.289 -11.328 -21.328 1 83.62 220 PHE A O 1
ATOM 1760 N N . ARG A 1 221 ? 11.43 -11.102 -21.078 1 85.5 221 ARG A N 1
ATOM 1761 C CA . ARG A 1 221 ? 11.273 -9.883 -20.281 1 85.5 221 ARG A CA 1
ATOM 1762 C C . ARG A 1 221 ? 10.664 -8.766 -21.125 1 85.5 221 ARG A C 1
ATOM 1764 O O . ARG A 1 221 ? 9.836 -7.992 -20.641 1 85.5 221 ARG A O 1
ATOM 1771 N N . ALA A 1 222 ? 11.07 -8.648 -22.344 1 87.94 222 ALA A N 1
ATOM 1772 C CA . ALA A 1 222 ? 10.516 -7.641 -23.25 1 87.94 222 ALA A CA 1
ATOM 1773 C C . ALA A 1 222 ? 9.039 -7.891 -23.516 1 87.94 222 ALA A C 1
ATOM 1775 O O . ALA A 1 222 ? 8.242 -6.945 -23.578 1 87.94 222 ALA A O 1
ATOM 1776 N N . MET A 1 223 ? 8.734 -9.141 -23.656 1 84.31 223 MET A N 1
ATOM 1777 C CA . MET A 1 223 ? 7.34 -9.508 -23.875 1 84.31 223 MET A CA 1
ATOM 1778 C C . MET A 1 223 ? 6.484 -9.133 -22.672 1 84.31 223 MET A C 1
ATOM 1780 O O . MET A 1 223 ? 5.391 -8.586 -22.828 1 84.31 223 MET A O 1
ATOM 1784 N N . ILE A 1 224 ? 6.996 -9.414 -21.531 1 84.31 224 ILE A N 1
ATOM 1785 C CA . ILE A 1 224 ? 6.281 -9.109 -20.297 1 84.31 224 ILE A CA 1
ATOM 1786 C C . ILE A 1 224 ? 6.102 -7.594 -20.172 1 84.31 224 ILE A C 1
ATOM 1788 O O . ILE A 1 224 ? 5.027 -7.121 -19.797 1 84.31 224 ILE A O 1
ATOM 1792 N N . LEU A 1 225 ? 7.129 -6.832 -20.531 1 86.88 225 LEU A N 1
ATOM 1793 C CA . LEU A 1 225 ? 7.066 -5.375 -20.469 1 86.88 225 LEU A CA 1
ATOM 1794 C C . LEU A 1 225 ? 5.961 -4.84 -21.375 1 86.88 225 LEU A C 1
ATOM 1796 O O . LEU A 1 225 ? 5.184 -3.977 -20.969 1 86.88 225 LEU A O 1
ATOM 1800 N N . GLY A 1 226 ? 5.926 -5.293 -22.578 1 86.69 226 GLY A N 1
ATOM 1801 C CA . GLY A 1 226 ? 4.879 -4.895 -23.5 1 86.69 226 GLY A CA 1
ATOM 1802 C C . GLY A 1 226 ? 3.486 -5.262 -23.016 1 86.69 226 GLY A C 1
ATOM 1803 O O . GLY A 1 226 ? 2.578 -4.426 -23.031 1 86.69 226 GLY A O 1
ATOM 1804 N N . ALA A 1 227 ? 3.342 -6.516 -22.531 1 84.75 227 ALA A N 1
ATOM 1805 C CA . ALA A 1 227 ? 2.049 -6.992 -22.062 1 84.75 227 ALA A CA 1
ATOM 1806 C C . ALA A 1 227 ? 1.586 -6.191 -20.844 1 84.75 227 ALA A C 1
ATOM 1808 O O . ALA A 1 227 ? 0.418 -5.809 -20.75 1 84.75 227 ALA A O 1
ATOM 1809 N N . GLN A 1 228 ? 2.484 -5.902 -19.922 1 88.19 228 GLN A N 1
ATOM 1810 C CA . GLN A 1 228 ? 2.168 -5.121 -18.734 1 88.19 228 GLN A CA 1
ATOM 1811 C C . GLN A 1 228 ? 1.766 -3.697 -19.094 1 88.19 228 GLN A C 1
ATOM 1813 O O . GLN A 1 228 ? 0.842 -3.135 -18.516 1 88.19 228 GLN A O 1
ATOM 1818 N N . GLY A 1 229 ? 2.461 -3.062 -20.016 1 87.69 229 GLY A N 1
ATOM 1819 C CA . GLY A 1 229 ? 2.137 -1.713 -20.453 1 87.69 229 GLY A CA 1
ATOM 1820 C C . GLY A 1 229 ? 0.729 -1.588 -21.016 1 87.69 229 GLY A C 1
ATOM 1821 O O . GLY A 1 229 ? -0.007 -0.669 -20.641 1 87.69 229 GLY A O 1
ATOM 1822 N N . VAL A 1 230 ? 0.385 -2.52 -21.781 1 88.31 230 VAL A N 1
ATOM 1823 C CA . VAL A 1 230 ? -0.95 -2.51 -22.375 1 88.31 230 VAL A CA 1
ATOM 1824 C C . VAL A 1 230 ? -1.989 -2.834 -21.297 1 88.31 230 VAL A C 1
ATOM 1826 O O . VAL A 1 230 ? -2.99 -2.125 -21.172 1 88.31 230 VAL A O 1
ATOM 1829 N N . PHE A 1 231 ? -1.753 -3.854 -20.562 1 91 231 PHE A N 1
ATOM 1830 C CA . PHE A 1 231 ? -2.711 -4.32 -19.562 1 91 231 PHE A CA 1
ATOM 1831 C C . PHE A 1 231 ? -2.926 -3.266 -18.484 1 91 231 PHE A C 1
ATOM 1833 O O . PHE A 1 231 ? -4.059 -3.025 -18.062 1 91 231 PHE A O 1
ATOM 1840 N N . TYR A 1 232 ? -1.87 -2.66 -17.984 1 93.69 232 TYR A N 1
ATOM 1841 C CA . TYR A 1 232 ? -1.993 -1.643 -16.953 1 93.69 232 TYR A CA 1
ATOM 1842 C C . TYR A 1 232 ? -2.949 -0.537 -17.375 1 93.69 232 TYR A C 1
ATOM 1844 O O . TYR A 1 232 ? -3.863 -0.174 -16.641 1 93.69 232 TYR A O 1
ATOM 1852 N N . ASN A 1 233 ? -2.734 -0.038 -18.562 1 93.12 233 ASN A N 1
ATOM 1853 C CA . ASN A 1 233 ? -3.539 1.08 -19.047 1 93.12 233 ASN A CA 1
ATOM 1854 C C . ASN A 1 233 ? -4.992 0.667 -19.281 1 93.12 233 ASN A C 1
ATOM 1856 O O . ASN A 1 233 ? -5.914 1.398 -18.922 1 93.12 233 ASN A O 1
ATOM 1860 N N . LEU A 1 234 ? -5.176 -0.447 -19.828 1 92.5 234 LEU A N 1
ATOM 1861 C CA . LEU A 1 234 ? -6.535 -0.929 -20.062 1 92.5 234 LEU A CA 1
ATOM 1862 C C . LEU A 1 234 ? -7.27 -1.137 -18.734 1 92.5 234 LEU A C 1
ATOM 1864 O O . LEU A 1 234 ? -8.414 -0.708 -18.578 1 92.5 234 LEU A O 1
ATOM 1868 N N . PHE A 1 235 ? -6.641 -1.811 -17.812 1 94.19 235 PHE A N 1
ATOM 1869 C CA . PHE A 1 235 ? -7.254 -2.082 -16.516 1 94.19 235 PHE A CA 1
ATOM 1870 C C . PHE A 1 235 ? -7.5 -0.786 -15.75 1 94.19 235 PHE A C 1
ATOM 1872 O O . PHE A 1 235 ? -8.523 -0.639 -15.078 1 94.19 235 PHE A O 1
ATOM 1879 N N . PHE A 1 236 ? -6.539 0.144 -15.844 1 95.75 236 PHE A N 1
ATOM 1880 C CA . PHE A 1 236 ? -6.668 1.444 -15.195 1 95.75 236 PHE A CA 1
ATOM 1881 C C . PHE A 1 236 ? -7.934 2.156 -15.656 1 95.75 236 PHE A C 1
ATOM 1883 O O . PHE A 1 236 ? -8.742 2.584 -14.828 1 95.75 236 PHE A O 1
ATOM 1890 N N . PHE A 1 237 ? -8.164 2.207 -16.891 1 95.25 237 PHE A N 1
ATOM 1891 C CA . PHE A 1 237 ? -9.328 2.902 -17.422 1 95.25 237 PHE A CA 1
ATOM 1892 C C . PHE A 1 237 ? -10.602 2.111 -17.156 1 95.25 237 PHE A C 1
ATOM 1894 O O . PHE A 1 237 ? -11.648 2.691 -16.859 1 95.25 237 PHE A O 1
ATOM 1901 N N . ALA A 1 238 ? -10.523 0.842 -17.25 1 94.25 238 ALA A N 1
ATOM 1902 C CA . ALA A 1 238 ? -11.688 0.009 -16.953 1 94.25 238 ALA A CA 1
ATOM 1903 C C . ALA A 1 238 ? -12.125 0.173 -15.508 1 94.25 238 ALA A C 1
ATOM 1905 O O . ALA A 1 238 ? -13.32 0.259 -15.219 1 94.25 238 ALA A O 1
ATOM 1906 N N . TYR A 1 239 ? -11.148 0.249 -14.602 1 95.75 239 TYR A N 1
ATOM 1907 C CA . TYR A 1 239 ? -11.469 0.38 -13.188 1 95.75 239 TYR A CA 1
ATOM 1908 C C . TYR A 1 239 ? -12.117 1.73 -12.898 1 95.75 239 TYR A C 1
ATOM 1910 O O . TYR A 1 239 ? -12.977 1.837 -12.023 1 95.75 239 TYR A O 1
ATOM 1918 N N . MET A 1 240 ? -11.703 2.746 -13.633 1 94.19 240 MET A N 1
ATOM 1919 C CA . MET A 1 240 ? -12.305 4.062 -13.469 1 94.19 240 MET A CA 1
ATOM 1920 C C . MET A 1 240 ? -13.781 4.039 -13.867 1 94.19 240 MET A C 1
ATOM 1922 O O . MET A 1 240 ? -14.594 4.766 -13.297 1 94.19 240 MET A O 1
ATOM 1926 N N . ILE A 1 241 ? -14.109 3.158 -14.758 1 93.62 241 ILE A N 1
ATOM 1927 C CA . ILE A 1 241 ? -15.469 3.098 -15.281 1 93.62 241 ILE A CA 1
ATOM 1928 C C . ILE A 1 241 ? -16.312 2.15 -14.43 1 93.62 241 ILE A C 1
ATOM 1930 O O . ILE A 1 241 ? -17.422 2.49 -14.039 1 93.62 241 ILE A O 1
ATOM 1934 N N . SER A 1 242 ? -15.75 0.963 -14.164 1 94.06 242 SER A N 1
ATOM 1935 C CA . SER A 1 242 ? -16.547 -0.011 -13.414 1 94.06 242 SER A CA 1
ATOM 1936 C C . SER A 1 242 ? -15.648 -0.869 -12.516 1 94.06 242 SER A C 1
ATOM 1938 O O . SER A 1 242 ? -15.258 -1.973 -12.898 1 94.06 242 SER A O 1
ATOM 1940 N N . PRO A 1 243 ? -15.445 -0.431 -11.297 1 94.88 243 PRO A N 1
ATOM 1941 C CA . PRO A 1 243 ? -14.672 -1.246 -10.359 1 94.88 243 PRO A CA 1
ATOM 1942 C C . PRO A 1 243 ? -15.266 -2.637 -10.156 1 94.88 243 PRO A C 1
ATOM 1944 O O . PRO A 1 243 ? -14.531 -3.619 -10.039 1 94.88 243 PRO A O 1
ATOM 1947 N N . LYS A 1 244 ? -16.609 -2.748 -10.195 1 93.81 244 LYS A N 1
ATOM 1948 C CA . LYS A 1 244 ? -17.281 -4.023 -10 1 93.81 244 LYS A CA 1
ATOM 1949 C C . LYS A 1 244 ? -16.891 -5.031 -11.078 1 93.81 244 LYS A C 1
ATOM 1951 O O . LYS A 1 244 ? -16.562 -6.176 -10.766 1 93.81 244 LYS A O 1
ATOM 1956 N N . THR A 1 245 ? -16.906 -4.613 -12.281 1 92.81 245 THR A N 1
ATOM 1957 C CA . THR A 1 245 ? -16.562 -5.473 -13.406 1 92.81 245 THR A CA 1
ATOM 1958 C C . THR A 1 245 ? -15.086 -5.879 -13.328 1 92.81 245 THR A C 1
ATOM 1960 O O . THR A 1 245 ? -14.734 -7.016 -13.656 1 92.81 245 THR A O 1
ATOM 1963 N N . CYS A 1 246 ? -14.242 -4.953 -12.891 1 95.12 246 CYS A N 1
ATOM 1964 C CA . CYS A 1 246 ? -12.812 -5.23 -12.781 1 95.12 246 CYS A CA 1
ATOM 1965 C C . CYS A 1 246 ? -12.547 -6.277 -11.703 1 95.12 246 CYS A C 1
ATOM 1967 O O . CYS A 1 246 ? -11.75 -7.191 -11.906 1 95.12 246 CYS A O 1
ATOM 1969 N N . HIS A 1 247 ? -13.219 -6.152 -10.594 1 96.25 247 HIS A N 1
ATOM 1970 C CA . HIS A 1 247 ? -13.055 -7.156 -9.555 1 96.25 247 HIS A CA 1
ATOM 1971 C C . HIS A 1 247 ? -13.57 -8.516 -10.008 1 96.25 247 HIS A C 1
ATOM 1973 O O . HIS A 1 247 ? -12.977 -9.547 -9.688 1 96.25 247 HIS A O 1
ATOM 1979 N N . ARG A 1 248 ? -14.648 -8.523 -10.758 1 94.31 248 ARG A N 1
ATOM 1980 C CA . ARG A 1 248 ? -15.156 -9.766 -11.32 1 94.31 248 ARG A CA 1
ATOM 1981 C C . ARG A 1 248 ? -14.148 -10.383 -12.281 1 94.31 248 ARG A C 1
ATOM 1983 O O . ARG A 1 248 ? -13.922 -11.594 -12.266 1 94.31 248 ARG A O 1
ATOM 1990 N N . PHE A 1 249 ? -13.625 -9.586 -13.117 1 93.88 249 PHE A N 1
ATOM 1991 C CA . PHE A 1 249 ? -12.594 -10.016 -14.047 1 93.88 249 PHE A CA 1
ATOM 1992 C C . PHE A 1 249 ? -11.43 -10.664 -13.305 1 93.88 249 PHE A C 1
ATOM 1994 O O . PHE A 1 249 ? -10.984 -11.758 -13.664 1 93.88 249 PHE A O 1
ATOM 2001 N N . VAL A 1 250 ? -10.898 -9.953 -12.266 1 96.06 250 VAL A N 1
ATOM 2002 C CA . VAL A 1 250 ? -9.789 -10.492 -11.484 1 96.06 250 VAL A CA 1
ATOM 2003 C C . VAL A 1 250 ? -10.211 -11.812 -10.836 1 96.06 250 VAL A C 1
ATOM 2005 O O . VAL A 1 250 ? -9.422 -12.758 -10.766 1 96.06 250 VAL A O 1
ATOM 2008 N N . GLY A 1 251 ? -11.469 -11.891 -10.312 1 95.88 251 GLY A N 1
ATOM 2009 C CA . GLY A 1 251 ? -11.977 -13.141 -9.773 1 95.88 251 GLY A CA 1
ATOM 2010 C C . GLY A 1 251 ? -11.836 -14.305 -10.742 1 95.88 251 GLY A C 1
ATOM 2011 O O . GLY A 1 251 ? -11.352 -15.375 -10.367 1 95.88 251 GLY A O 1
ATOM 2012 N N . HIS A 1 252 ? -12.219 -14.094 -11.969 1 92.56 252 HIS A N 1
ATOM 2013 C CA . HIS A 1 252 ? -12.125 -15.141 -12.984 1 92.56 252 HIS A CA 1
ATOM 2014 C C . HIS A 1 252 ? -10.664 -15.461 -13.305 1 92.56 252 HIS A C 1
ATOM 2016 O O . HIS A 1 252 ? -10.328 -16.609 -13.57 1 92.56 252 HIS A O 1
ATOM 2022 N N . LEU A 1 253 ? -9.867 -14.445 -13.344 1 92.5 253 LEU A N 1
ATOM 2023 C CA . LEU A 1 253 ? -8.438 -14.648 -13.555 1 92.5 253 LEU A CA 1
ATOM 2024 C C . LEU A 1 253 ? -7.859 -15.562 -12.477 1 92.5 253 LEU A C 1
ATOM 2026 O O . LEU A 1 253 ? -7.09 -16.469 -12.781 1 92.5 253 LEU A O 1
ATOM 2030 N N . GLU A 1 254 ? -8.266 -15.336 -11.227 1 95.5 254 GLU A N 1
ATOM 2031 C CA . GLU A 1 254 ? -7.734 -16.109 -10.109 1 95.5 254 GLU A CA 1
ATOM 2032 C C . GLU A 1 254 ? -8.297 -17.531 -10.109 1 95.5 254 GLU A C 1
ATOM 2034 O O . GLU A 1 254 ? -7.641 -18.469 -9.641 1 95.5 254 GLU A O 1
ATOM 2039 N N . GLU A 1 255 ? -9.492 -17.719 -10.625 1 93.62 255 GLU A N 1
ATOM 2040 C CA . GLU A 1 255 ? -10 -19.078 -10.828 1 93.62 255 GLU A CA 1
ATOM 2041 C C . GLU A 1 255 ? -9.062 -19.891 -11.711 1 93.62 255 GLU A C 1
ATOM 2043 O O . GLU A 1 255 ? -8.742 -21.031 -11.391 1 93.62 255 GLU A O 1
ATOM 2048 N N . GLU A 1 256 ? -8.734 -19.234 -12.766 1 89.5 256 GLU A N 1
ATOM 2049 C CA . GLU A 1 256 ? -7.812 -19.906 -13.68 1 89.5 256 GLU A CA 1
ATOM 2050 C C . GLU A 1 256 ? -6.477 -20.188 -13 1 89.5 256 GLU A C 1
ATOM 2052 O O . GLU A 1 256 ? -5.848 -21.219 -13.266 1 89.5 256 GLU A O 1
ATOM 2057 N N . ALA A 1 257 ? -6.031 -19.266 -12.18 1 94.06 257 ALA A N 1
ATOM 2058 C CA . ALA A 1 257 ? -4.785 -19.484 -11.453 1 94.06 257 ALA A CA 1
ATOM 2059 C C . ALA A 1 257 ? -4.891 -20.688 -10.523 1 94.06 257 ALA A C 1
ATOM 2061 O O . ALA A 1 257 ? -3.953 -21.484 -10.406 1 94.06 257 ALA A O 1
ATOM 2062 N N . VAL A 1 258 ? -6.016 -20.844 -9.844 1 95.38 258 VAL A N 1
ATOM 2063 C CA . VAL A 1 258 ? -6.227 -21.969 -8.945 1 95.38 258 VAL A CA 1
ATOM 2064 C C . VAL A 1 258 ? -6.156 -23.281 -9.742 1 95.38 258 VAL A C 1
ATOM 2066 O O . VAL A 1 258 ? -5.516 -24.234 -9.312 1 95.38 258 VAL A O 1
ATOM 2069 N N . VAL A 1 259 ? -6.766 -23.328 -10.906 1 91.81 259 VAL A N 1
ATOM 2070 C CA . VAL A 1 259 ? -6.738 -24.5 -11.773 1 91.81 259 VAL A CA 1
ATOM 2071 C C . VAL A 1 259 ? -5.305 -24.812 -12.195 1 91.81 259 VAL A C 1
ATOM 2073 O O . VAL A 1 259 ? -4.859 -25.953 -12.133 1 91.81 259 VAL A O 1
ATOM 2076 N N . THR A 1 260 ? -4.637 -23.781 -12.586 1 90.56 260 THR A N 1
ATOM 2077 C CA . THR A 1 260 ? -3.264 -23.938 -13.055 1 90.56 260 THR A CA 1
ATOM 2078 C C . THR A 1 260 ? -2.379 -24.516 -11.961 1 90.56 260 THR A C 1
ATOM 2080 O O . THR A 1 260 ? -1.653 -25.484 -12.195 1 90.56 260 THR A O 1
ATOM 2083 N N . TYR A 1 261 ? -2.42 -24 -10.812 1 95.56 261 TYR A N 1
ATOM 2084 C CA . TYR A 1 261 ? -1.554 -24.469 -9.734 1 95.56 261 TYR A CA 1
ATOM 2085 C C . TYR A 1 261 ? -2 -25.844 -9.242 1 95.56 261 TYR A C 1
ATOM 2087 O O . TYR A 1 261 ? -1.177 -26.656 -8.812 1 95.56 261 TYR A O 1
ATOM 2095 N N . THR A 1 262 ? -3.307 -26.125 -9.289 1 95.5 262 THR A N 1
ATOM 2096 C CA . THR A 1 262 ? -3.785 -27.453 -8.961 1 95.5 262 THR A CA 1
ATOM 2097 C C . THR A 1 262 ? -3.211 -28.484 -9.93 1 95.5 262 THR A C 1
ATOM 2099 O O . THR A 1 262 ? -2.742 -29.547 -9.516 1 95.5 262 THR A O 1
ATOM 2102 N N . ARG A 1 263 ? -3.217 -28.172 -11.18 1 91.81 263 ARG A N 1
ATOM 2103 C CA . ARG A 1 263 ? -2.641 -29.062 -12.188 1 91.81 263 ARG A CA 1
ATOM 2104 C C . ARG A 1 263 ? -1.141 -29.234 -11.977 1 91.81 263 ARG A C 1
ATOM 2106 O O . ARG A 1 263 ? -0.609 -30.328 -12.117 1 91.81 263 ARG A O 1
ATOM 2113 N N . CYS A 1 264 ? -0.504 -28.172 -11.695 1 93.88 264 CYS A N 1
ATOM 2114 C CA . CYS A 1 264 ? 0.928 -28.234 -11.43 1 93.88 264 CYS A CA 1
ATOM 2115 C C . CYS A 1 264 ? 1.226 -29.172 -10.266 1 93.88 264 CYS A C 1
ATOM 2117 O O . CYS A 1 264 ? 2.139 -30 -10.352 1 93.88 264 CYS A O 1
ATOM 2119 N N . ILE A 1 265 ? 0.459 -29.062 -9.219 1 95.75 265 ILE A N 1
ATOM 2120 C CA . ILE A 1 265 ? 0.616 -29.906 -8.039 1 95.75 265 ILE A CA 1
ATOM 2121 C C . ILE A 1 265 ? 0.399 -31.375 -8.43 1 95.75 265 ILE A C 1
ATOM 2123 O O . ILE A 1 265 ? 1.188 -32.25 -8.062 1 95.75 265 ILE A O 1
ATOM 2127 N N . GLN A 1 266 ? -0.586 -31.641 -9.227 1 94.12 266 GLN A N 1
ATOM 2128 C CA . GLN A 1 266 ? -0.891 -33 -9.672 1 94.12 266 GLN A CA 1
ATOM 2129 C C . GLN A 1 266 ? 0.26 -33.594 -10.492 1 94.12 266 GLN A C 1
ATOM 2131 O O . GLN A 1 266 ? 0.638 -34.75 -10.297 1 94.12 266 GLN A O 1
ATOM 2136 N N . GLU A 1 267 ? 0.802 -32.812 -11.32 1 93 267 GLU A N 1
ATOM 2137 C CA . GLU A 1 267 ? 1.917 -33.25 -12.141 1 93 267 GLU A CA 1
ATOM 2138 C C . GLU A 1 267 ? 3.16 -33.5 -11.297 1 93 267 GLU A C 1
ATOM 2140 O O . GLU A 1 267 ? 3.885 -34.469 -11.523 1 93 267 GLU A O 1
ATOM 2145 N N . MET A 1 268 ? 3.398 -32.656 -10.398 1 95.12 268 MET A N 1
ATOM 2146 C CA . MET A 1 268 ? 4.551 -32.844 -9.516 1 95.12 268 MET A CA 1
ATOM 2147 C C . MET A 1 268 ? 4.395 -34.094 -8.664 1 95.12 268 MET A C 1
ATOM 2149 O O . MET A 1 268 ? 5.332 -34.875 -8.531 1 95.12 268 MET A O 1
ATOM 2153 N N . GLU A 1 269 ? 3.223 -34.312 -8.148 1 95.5 269 GLU A N 1
ATOM 2154 C CA . GLU A 1 269 ? 2.965 -35.469 -7.289 1 95.5 269 GLU A CA 1
ATOM 2155 C C . GLU A 1 269 ? 2.979 -36.75 -8.094 1 95.5 269 GLU A C 1
ATOM 2157 O O . GLU A 1 269 ? 3.318 -37.812 -7.566 1 95.5 269 GLU A O 1
ATOM 2162 N N . ALA A 1 270 ? 2.689 -36.656 -9.414 1 92.88 270 ALA A N 1
ATOM 2163 C CA . ALA A 1 270 ? 2.705 -37.812 -10.312 1 92.88 270 ALA A CA 1
ATOM 2164 C C . ALA A 1 270 ? 4.113 -38.094 -10.836 1 92.88 270 ALA A C 1
ATOM 2166 O O . ALA A 1 270 ? 4.328 -39.031 -11.602 1 92.88 270 ALA A O 1
ATOM 2167 N N . GLY A 1 271 ? 5.035 -37.219 -10.43 1 93.31 271 GLY A N 1
ATOM 2168 C CA . GLY A 1 271 ? 6.414 -37.406 -10.844 1 93.31 271 GLY A CA 1
ATOM 2169 C C . GLY A 1 271 ? 6.668 -36.969 -12.281 1 93.31 271 GLY A C 1
ATOM 2170 O O . GLY A 1 271 ? 7.637 -37.406 -12.898 1 93.31 271 GLY A O 1
ATOM 2171 N N . ARG A 1 272 ? 5.852 -36.156 -12.828 1 92.75 272 ARG A N 1
ATOM 2172 C CA . ARG A 1 272 ? 5.938 -35.781 -14.234 1 92.75 272 ARG A CA 1
ATOM 2173 C C . ARG A 1 272 ? 6.781 -34.531 -14.414 1 92.75 272 ARG A C 1
ATOM 2175 O O . ARG A 1 272 ? 6.949 -34.062 -15.539 1 92.75 272 ARG A O 1
ATOM 2182 N N . ILE A 1 273 ? 7.223 -33.969 -13.289 1 94.56 273 ILE A N 1
ATOM 2183 C CA . ILE A 1 273 ? 8.211 -32.906 -13.297 1 94.56 273 ILE A CA 1
ATOM 2184 C C . ILE A 1 273 ? 9.406 -33.281 -12.422 1 94.56 273 ILE A C 1
ATOM 2186 O O . ILE A 1 273 ? 9.617 -32.719 -11.359 1 94.56 273 ILE A O 1
ATOM 2190 N N . PRO A 1 274 ? 10.172 -34.156 -12.891 1 95.69 274 PRO A N 1
ATOM 2191 C CA . PRO A 1 274 ? 11.25 -34.688 -12.062 1 95.69 274 PRO A CA 1
ATOM 2192 C C . PRO A 1 274 ? 12.266 -33.625 -11.648 1 95.69 274 PRO A C 1
ATOM 2194 O O . PRO A 1 274 ? 12.891 -33.75 -10.594 1 95.69 274 PRO A O 1
ATOM 2197 N N . GLU A 1 275 ? 12.406 -32.562 -12.445 1 94.5 275 GLU A N 1
ATOM 2198 C CA . GLU A 1 275 ? 13.344 -31.484 -12.148 1 94.5 275 GLU A CA 1
ATOM 2199 C C . GLU A 1 275 ? 12.984 -30.781 -10.844 1 94.5 275 GLU A C 1
ATOM 2201 O O . GLU A 1 275 ? 13.852 -30.188 -10.195 1 94.5 275 GLU A O 1
ATOM 2206 N N . TRP A 1 276 ? 11.719 -30.859 -10.516 1 95.44 276 TRP A N 1
ATOM 2207 C CA . TRP A 1 276 ? 11.258 -30.141 -9.328 1 95.44 276 TRP A CA 1
ATOM 2208 C C . TRP A 1 276 ? 11.016 -31.109 -8.18 1 95.44 276 TRP A C 1
ATOM 2210 O O . TRP A 1 276 ? 10.586 -30.719 -7.094 1 95.44 276 TRP A O 1
ATOM 2220 N N . SER A 1 277 ? 11.445 -32.375 -8.5 1 90.31 277 SER A N 1
ATOM 2221 C CA . SER A 1 277 ? 11.242 -33.375 -7.453 1 90.31 277 SER A CA 1
ATOM 2222 C C . SER A 1 277 ? 12.156 -33.125 -6.262 1 90.31 277 SER A C 1
ATOM 2224 O O . SER A 1 277 ? 13.375 -33.062 -6.41 1 90.31 277 SER A O 1
ATOM 2226 N N . ASP A 1 278 ? 11.648 -32.75 -5.109 1 91.44 278 ASP A N 1
ATOM 2227 C CA . ASP A 1 278 ? 12.336 -32.594 -3.832 1 91.44 278 ASP A CA 1
ATOM 2228 C C . ASP A 1 278 ? 13.172 -31.297 -3.82 1 91.44 278 ASP A C 1
ATOM 2230 O O . ASP A 1 278 ? 14.148 -31.203 -3.076 1 91.44 278 ASP A O 1
ATOM 2234 N N . MET A 1 279 ? 12.938 -30.516 -4.762 1 95.75 279 MET A N 1
ATOM 2235 C CA . MET A 1 279 ? 13.633 -29.234 -4.77 1 95.75 279 MET A CA 1
ATOM 2236 C C . MET A 1 279 ? 13.312 -28.438 -3.508 1 95.75 279 MET A C 1
ATOM 2238 O O . MET A 1 279 ? 12.148 -28.297 -3.139 1 95.75 279 MET A O 1
ATOM 2242 N N . PRO A 1 280 ? 14.375 -27.984 -2.83 1 96.81 280 PRO A N 1
ATOM 2243 C CA . PRO A 1 280 ? 14.109 -27.172 -1.632 1 96.81 280 PRO A CA 1
ATOM 2244 C C . PRO A 1 280 ? 13.383 -25.875 -1.943 1 96.81 280 PRO A C 1
ATOM 2246 O O . PRO A 1 280 ? 13.578 -25.297 -3.016 1 96.81 280 PRO A O 1
ATOM 2249 N N . ALA A 1 281 ? 12.547 -25.422 -1.031 1 96.69 281 ALA A N 1
ATOM 2250 C CA . ALA A 1 281 ? 11.867 -24.141 -1.165 1 96.69 281 ALA A CA 1
ATOM 2251 C C . ALA A 1 281 ? 12.859 -22.984 -1.114 1 96.69 281 ALA A C 1
ATOM 2253 O O . ALA A 1 281 ? 13.805 -23 -0.326 1 96.69 281 ALA A O 1
ATOM 2254 N N . PRO A 1 282 ? 12.695 -22.031 -1.945 1 94.12 282 PRO A N 1
ATOM 2255 C CA . PRO A 1 282 ? 13.516 -20.828 -1.816 1 94.12 282 PRO A CA 1
ATOM 2256 C C . PRO A 1 282 ? 13.367 -20.156 -0.453 1 94.12 282 PRO A C 1
ATOM 2258 O O . PRO A 1 282 ? 12.273 -20.141 0.121 1 94.12 282 PRO A O 1
ATOM 2261 N N . GLN A 1 283 ? 14.422 -19.5 -0.002 1 89.94 283 GLN A N 1
ATOM 2262 C CA . GLN A 1 283 ? 14.414 -18.859 1.31 1 89.94 283 GLN A CA 1
ATOM 2263 C C . GLN A 1 283 ? 13.359 -17.766 1.384 1 89.94 283 GLN A C 1
ATOM 2265 O O . GLN A 1 283 ? 12.695 -17.594 2.414 1 89.94 283 GLN A O 1
ATOM 2270 N N . ILE A 1 284 ? 13.188 -17.031 0.311 1 89.19 284 ILE A N 1
ATOM 2271 C CA . ILE A 1 284 ? 12.203 -15.945 0.277 1 89.19 284 ILE A CA 1
ATOM 2272 C C . ILE A 1 284 ? 10.812 -16.5 0.556 1 89.19 284 ILE A C 1
ATOM 2274 O O . ILE A 1 284 ? 10.008 -15.859 1.23 1 89.19 284 ILE A O 1
ATOM 2278 N N . ALA A 1 285 ? 10.523 -17.672 0.041 1 93.31 285 ALA A N 1
ATOM 2279 C CA . ALA A 1 285 ? 9.219 -18.297 0.261 1 93.31 285 ALA A CA 1
ATOM 2280 C C . ALA A 1 285 ? 9.078 -18.766 1.707 1 93.31 285 ALA A C 1
ATOM 2282 O O . ALA A 1 285 ? 8.023 -18.578 2.324 1 93.31 285 ALA A O 1
ATOM 2283 N N . ILE A 1 286 ? 10.125 -19.359 2.221 1 91.62 286 ILE A N 1
ATOM 2284 C CA . ILE A 1 286 ? 10.117 -19.828 3.604 1 91.62 286 ILE A CA 1
ATOM 2285 C C . ILE A 1 286 ? 9.805 -18.672 4.539 1 91.62 286 ILE A C 1
ATOM 2287 O O . ILE A 1 286 ? 8.961 -18.781 5.426 1 91.62 286 ILE A O 1
ATOM 2291 N N . ASP A 1 287 ? 10.438 -17.578 4.254 1 86 287 ASP A N 1
ATOM 2292 C CA . ASP A 1 287 ? 10.258 -16.391 5.098 1 86 287 ASP A CA 1
ATOM 2293 C C . ASP A 1 287 ? 8.859 -15.797 4.926 1 86 287 ASP A C 1
ATOM 2295 O O . ASP A 1 287 ? 8.203 -15.453 5.906 1 86 287 ASP A O 1
ATOM 2299 N N . TYR A 1 288 ? 8.406 -15.656 3.727 1 90.69 288 TYR A N 1
ATOM 2300 C CA . TYR A 1 288 ? 7.16 -14.953 3.441 1 90.69 288 TYR A CA 1
ATOM 2301 C C . TYR A 1 288 ? 5.961 -15.758 3.93 1 90.69 288 TYR A C 1
ATOM 2303 O O . TYR A 1 288 ? 5.055 -15.211 4.562 1 90.69 288 TYR A O 1
ATOM 2311 N N . TRP A 1 289 ? 5.961 -17.094 3.652 1 93.69 289 TRP A N 1
ATOM 2312 C CA . TRP A 1 289 ? 4.828 -17.922 4.043 1 93.69 289 TRP A CA 1
ATOM 2313 C C . TRP A 1 289 ? 5.082 -18.594 5.387 1 93.69 289 TRP A C 1
ATOM 2315 O O . TRP A 1 289 ? 4.285 -19.422 5.84 1 93.69 289 TRP A O 1
ATOM 2325 N N . ARG A 1 290 ? 6.219 -18.312 5.988 1 90.31 290 ARG A N 1
ATOM 2326 C CA . ARG A 1 290 ? 6.598 -18.891 7.277 1 90.31 290 ARG A CA 1
ATOM 2327 C C . ARG A 1 290 ? 6.555 -20.406 7.227 1 90.31 290 ARG A C 1
ATOM 2329 O O . ARG A 1 290 ? 5.965 -21.047 8.102 1 90.31 290 ARG A O 1
ATOM 2336 N N . LEU A 1 291 ? 7.07 -20.938 6.191 1 92.94 291 LEU A N 1
ATOM 2337 C CA . LEU A 1 291 ? 7.152 -22.391 6.016 1 92.94 291 LEU A CA 1
ATOM 2338 C C . LEU A 1 291 ? 8.266 -22.969 6.875 1 92.94 291 LEU A C 1
ATOM 2340 O O . LEU A 1 291 ? 9.219 -22.281 7.227 1 92.94 291 LEU A O 1
ATOM 2344 N N . PRO A 1 292 ? 8.109 -24.234 7.227 1 92.06 292 PRO A N 1
ATOM 2345 C CA . PRO A 1 292 ? 9.25 -24.891 7.855 1 92.06 292 PRO A CA 1
ATOM 2346 C C . PRO A 1 292 ? 10.523 -24.781 7.023 1 92.06 292 PRO A C 1
ATOM 2348 O O . PRO A 1 292 ? 10.461 -24.75 5.789 1 92.06 292 PRO A O 1
ATOM 2351 N N . SER A 1 293 ? 11.664 -24.828 7.641 1 91.38 293 SER A N 1
ATOM 2352 C CA . SER A 1 293 ? 12.945 -24.578 6.984 1 91.38 293 SER A CA 1
ATOM 2353 C C . SER A 1 293 ? 13.266 -25.688 5.977 1 91.38 293 SER A C 1
ATOM 2355 O O . SER A 1 293 ? 14.016 -25.469 5.027 1 91.38 293 SER A O 1
ATOM 2357 N N . ASP A 1 294 ? 12.695 -26.859 6.172 1 95.75 294 ASP A N 1
ATOM 2358 C CA . ASP A 1 294 ? 12.992 -27.984 5.289 1 95.75 294 ASP A CA 1
ATOM 2359 C C . ASP A 1 294 ? 11.914 -28.156 4.223 1 95.75 294 ASP A C 1
ATOM 2361 O O . ASP A 1 294 ? 11.812 -29.203 3.582 1 95.75 294 ASP A O 1
ATOM 2365 N N . SER A 1 295 ? 11.172 -27.125 4.023 1 96.44 295 SER A N 1
ATOM 2366 C CA . SER A 1 295 ? 10.094 -27.203 3.045 1 96.44 295 SER A CA 1
ATOM 2367 C C . SER A 1 295 ? 10.641 -27.344 1.629 1 96.44 295 SER A C 1
ATOM 2369 O O . SER A 1 295 ? 11.781 -26.969 1.356 1 96.44 295 SER A O 1
ATOM 2371 N N . LYS A 1 296 ? 9.789 -27.922 0.834 1 97.69 296 LYS A N 1
ATOM 2372 C CA . LYS A 1 296 ? 10.125 -28.141 -0.568 1 97.69 296 LYS A CA 1
ATOM 2373 C C . LYS A 1 296 ? 9.336 -27.203 -1.48 1 97.69 296 LYS A C 1
ATOM 2375 O O . LYS A 1 296 ? 8.406 -26.531 -1.033 1 97.69 296 LYS A O 1
ATOM 2380 N N . LEU A 1 297 ? 9.75 -27.203 -2.768 1 97.75 297 LEU A N 1
ATOM 2381 C CA . LEU A 1 297 ? 9.062 -26.375 -3.746 1 97.75 297 LEU A CA 1
ATOM 2382 C C . LEU A 1 297 ? 7.582 -26.719 -3.828 1 97.75 297 LEU A C 1
ATOM 2384 O O . LEU A 1 297 ? 6.742 -25.844 -4.027 1 97.75 297 LEU A O 1
ATOM 2388 N N . LEU A 1 298 ? 7.281 -28 -3.688 1 97.38 298 LEU A N 1
ATOM 2389 C CA . LEU A 1 298 ? 5.891 -28.438 -3.707 1 97.38 298 LEU A CA 1
ATOM 2390 C C . LEU A 1 298 ? 5.078 -27.719 -2.631 1 97.38 298 LEU A C 1
ATOM 2392 O O . LEU A 1 298 ? 3.932 -27.328 -2.865 1 97.38 298 LEU A O 1
ATOM 2396 N N . ASP A 1 299 ? 5.66 -27.547 -1.466 1 96.94 299 ASP A N 1
ATOM 2397 C CA . ASP A 1 299 ? 4.992 -26.828 -0.381 1 96.94 299 ASP A CA 1
ATOM 2398 C C . ASP A 1 299 ? 4.707 -25.375 -0.77 1 96.94 299 ASP A C 1
ATOM 2400 O O . ASP A 1 299 ? 3.67 -24.828 -0.397 1 96.94 299 ASP A O 1
ATOM 2404 N N . VAL A 1 300 ? 5.633 -24.781 -1.488 1 97.5 300 VAL A N 1
ATOM 2405 C CA . VAL A 1 300 ? 5.477 -23.406 -1.951 1 97.5 300 VAL A CA 1
ATOM 2406 C C . VAL A 1 300 ? 4.305 -23.312 -2.928 1 97.5 300 VAL A C 1
ATOM 2408 O O . VAL A 1 300 ? 3.482 -22.406 -2.844 1 97.5 300 VAL A O 1
ATOM 2411 N N . ILE A 1 301 ? 4.199 -24.281 -3.805 1 97.69 301 ILE A N 1
ATOM 2412 C CA . ILE A 1 301 ? 3.135 -24.281 -4.801 1 97.69 301 ILE A CA 1
ATOM 2413 C C . ILE A 1 301 ? 1.781 -24.438 -4.113 1 97.69 301 ILE A C 1
ATOM 2415 O O . ILE A 1 301 ? 0.794 -23.828 -4.512 1 97.69 301 ILE A O 1
ATOM 2419 N N . TYR A 1 302 ? 1.731 -25.234 -3.066 1 97.25 302 TYR A N 1
ATOM 2420 C CA . TYR A 1 302 ? 0.512 -25.375 -2.277 1 97.25 302 TYR A CA 1
ATOM 2421 C C . TYR A 1 302 ? 0.132 -24.047 -1.638 1 97.25 302 TYR A C 1
ATOM 2423 O O . TYR A 1 302 ? -1.043 -23.672 -1.622 1 97.25 302 TYR A O 1
ATOM 2431 N N . ALA A 1 303 ? 1.084 -23.344 -1.079 1 97 303 ALA A N 1
ATOM 2432 C CA . ALA A 1 303 ? 0.834 -22.047 -0.455 1 97 303 ALA A CA 1
ATOM 2433 C C . ALA A 1 303 ? 0.322 -21.031 -1.477 1 97 303 ALA A C 1
ATOM 2435 O O . ALA A 1 303 ? -0.631 -20.297 -1.209 1 97 303 ALA A O 1
ATOM 2436 N N . VAL A 1 304 ? 0.977 -21.031 -2.627 1 97.75 304 VAL A N 1
ATOM 2437 C CA . VAL A 1 304 ? 0.591 -20.109 -3.686 1 97.75 304 VAL A CA 1
ATOM 2438 C C . VAL A 1 304 ? -0.836 -20.406 -4.141 1 97.75 304 VAL A C 1
ATOM 2440 O O . VAL A 1 304 ? -1.627 -19.484 -4.371 1 97.75 304 VAL A O 1
ATOM 2443 N N . ARG A 1 305 ? -1.19 -21.703 -4.312 1 97.69 305 ARG A N 1
ATOM 2444 C CA . ARG A 1 305 ? -2.555 -22.062 -4.684 1 97.69 305 ARG A CA 1
ATOM 2445 C C . ARG A 1 305 ? -3.559 -21.531 -3.67 1 97.69 305 ARG A C 1
ATOM 2447 O O . ARG A 1 305 ? -4.641 -21.078 -4.043 1 97.69 305 ARG A O 1
ATOM 2454 N N . SER A 1 306 ? -3.225 -21.625 -2.424 1 97 306 SER A N 1
ATOM 2455 C CA . SER A 1 306 ? -4.094 -21.109 -1.374 1 97 306 SER A CA 1
ATOM 2456 C C . SER A 1 306 ? -4.246 -19.594 -1.483 1 97 306 SER A C 1
ATOM 2458 O O . SER A 1 306 ? -5.34 -19.062 -1.28 1 97 306 SER A O 1
ATOM 2460 N N . ASP A 1 307 ? -3.174 -18.875 -1.776 1 97.56 307 ASP A N 1
ATOM 2461 C CA . ASP A 1 307 ? -3.248 -17.438 -2.018 1 97.56 307 ASP A CA 1
ATOM 2462 C C . ASP A 1 307 ? -4.219 -17.125 -3.154 1 97.56 307 ASP A C 1
ATOM 2464 O O . ASP A 1 307 ? -5.043 -16.219 -3.041 1 97.56 307 ASP A O 1
ATOM 2468 N N . GLU A 1 308 ? -4.047 -17.906 -4.223 1 97.5 308 GLU A N 1
ATOM 2469 C CA . GLU A 1 308 ? -4.906 -17.672 -5.383 1 97.5 308 GLU A CA 1
ATOM 2470 C C . GLU A 1 308 ? -6.375 -17.891 -5.031 1 97.5 308 GLU A C 1
ATOM 2472 O O . GLU A 1 308 ? -7.25 -17.188 -5.551 1 97.5 308 GLU A O 1
ATOM 2477 N N . THR A 1 309 ? -6.609 -18.875 -4.254 1 97.25 309 THR A N 1
ATOM 2478 C CA . THR A 1 309 ? -7.965 -19.125 -3.781 1 97.25 309 THR A CA 1
ATOM 2479 C C . THR A 1 309 ? -8.508 -17.922 -3.008 1 97.25 309 THR A C 1
ATOM 2481 O O . THR A 1 309 ? -9.672 -17.562 -3.15 1 97.25 309 THR A O 1
ATOM 2484 N N . THR A 1 310 ? -7.672 -17.359 -2.219 1 96.94 310 THR A N 1
ATOM 2485 C CA . THR A 1 310 ? -8.047 -16.156 -1.479 1 96.94 310 THR A CA 1
ATOM 2486 C C . THR A 1 310 ? -8.383 -15.016 -2.434 1 96.94 310 THR A C 1
ATOM 2488 O O . THR A 1 310 ? -9.398 -14.336 -2.264 1 96.94 310 THR A O 1
ATOM 2491 N N . HIS A 1 311 ? -7.531 -14.766 -3.438 1 97.81 311 HIS A N 1
ATOM 2492 C CA . HIS A 1 311 ? -7.766 -13.695 -4.406 1 97.81 311 HIS A CA 1
ATOM 2493 C C . HIS A 1 311 ? -9.078 -13.906 -5.148 1 97.81 311 HIS A C 1
ATOM 2495 O O . HIS A 1 311 ? -9.828 -12.953 -5.371 1 97.81 311 HIS A O 1
ATOM 2501 N N . ARG A 1 312 ? -9.32 -15.172 -5.523 1 97.06 312 ARG A N 1
ATOM 2502 C CA . ARG A 1 312 ? -10.586 -15.508 -6.18 1 97.06 312 ARG A CA 1
ATOM 2503 C C . ARG A 1 312 ? -11.773 -15.141 -5.301 1 97.06 312 ARG A C 1
ATOM 2505 O O . ARG A 1 312 ? -12.672 -14.422 -5.734 1 97.06 312 ARG A O 1
ATOM 2512 N N . PHE A 1 313 ? -11.781 -15.617 -4.113 1 97.06 313 PHE A N 1
ATOM 2513 C CA . PHE A 1 313 ? -12.867 -15.414 -3.162 1 97.06 313 PHE A CA 1
ATOM 2514 C C . PHE A 1 313 ? -13.086 -13.93 -2.896 1 97.06 313 PHE A C 1
ATOM 2516 O O . PHE A 1 313 ? -14.219 -13.445 -2.939 1 97.06 313 PHE A O 1
ATOM 2523 N N . VAL A 1 314 ? -12.008 -13.195 -2.627 1 97.31 314 VAL A N 1
ATOM 2524 C CA . VAL A 1 314 ? -12.062 -11.781 -2.244 1 97.31 314 VAL A CA 1
ATOM 2525 C C . VAL A 1 314 ? -12.602 -10.953 -3.41 1 97.31 314 VAL A C 1
ATOM 2527 O O . VAL A 1 314 ? -13.523 -10.156 -3.24 1 97.31 314 VAL A O 1
ATOM 2530 N N . ASN A 1 315 ? -12.055 -11.18 -4.57 1 97.31 315 ASN A N 1
ATOM 2531 C CA . ASN A 1 315 ? -12.438 -10.344 -5.703 1 97.31 315 ASN A CA 1
ATOM 2532 C C . ASN A 1 315 ? -13.875 -10.625 -6.148 1 97.31 315 ASN A C 1
ATOM 2534 O O . ASN A 1 315 ? -14.625 -9.695 -6.457 1 97.31 315 ASN A O 1
ATOM 2538 N N . HIS A 1 316 ? -14.273 -11.891 -6.195 1 96.5 316 HIS A N 1
ATOM 2539 C CA . HIS A 1 316 ? -15.672 -12.172 -6.496 1 96.5 316 HIS A CA 1
ATOM 2540 C C . HIS A 1 316 ? -16.594 -11.547 -5.453 1 96.5 316 HIS A C 1
ATOM 2542 O O . HIS A 1 316 ? -17.672 -11.047 -5.789 1 96.5 316 HIS A O 1
ATOM 2548 N N . SER A 1 317 ? -16.25 -11.594 -4.195 1 96.94 317 SER A N 1
ATOM 2549 C CA . SER A 1 317 ? -17.047 -11.008 -3.131 1 96.94 317 SER A CA 1
ATOM 2550 C C . SER A 1 317 ? -17.125 -9.492 -3.271 1 96.94 317 SER A C 1
ATOM 2552 O O . SER A 1 317 ? -18.203 -8.906 -3.117 1 96.94 317 SER A O 1
ATOM 2554 N N . LEU A 1 318 ? -15.984 -8.859 -3.533 1 96 318 LEU A N 1
ATOM 2555 C CA . LEU A 1 318 ? -15.945 -7.414 -3.705 1 96 318 LEU A CA 1
ATOM 2556 C C . LEU A 1 318 ? -16.828 -6.984 -4.875 1 96 318 LEU A C 1
ATOM 2558 O O . LEU A 1 318 ? -17.453 -5.922 -4.828 1 96 318 LEU A O 1
ATOM 2562 N N . ALA A 1 319 ? -16.859 -7.797 -5.887 1 95.06 319 ALA A N 1
ATOM 2563 C CA . ALA A 1 319 ? -17.656 -7.496 -7.074 1 95.06 319 ALA A CA 1
ATOM 2564 C C . ALA A 1 319 ? -19.156 -7.504 -6.75 1 95.06 319 ALA A C 1
ATOM 2566 O O . ALA A 1 319 ? -19.953 -6.98 -7.52 1 95.06 319 ALA A O 1
ATOM 2567 N N . ASN A 1 320 ? -19.562 -8.102 -5.637 1 94.69 320 ASN A N 1
ATOM 2568 C CA . ASN A 1 320 ? -20.953 -8.18 -5.23 1 94.69 320 ASN A CA 1
ATOM 2569 C C . ASN A 1 320 ? -21.359 -6.973 -4.391 1 94.69 320 ASN A C 1
ATOM 2571 O O . ASN A 1 320 ? -22.531 -6.82 -4.039 1 94.69 320 ASN A O 1
ATOM 2575 N N . LEU A 1 321 ? -20.453 -6.094 -4.07 1 94.25 321 LEU A N 1
ATOM 2576 C CA . LEU A 1 321 ? -20.703 -4.988 -3.156 1 94.25 321 LEU A CA 1
ATOM 2577 C C . LEU A 1 321 ? -20.906 -3.684 -3.924 1 94.25 321 LEU A C 1
ATOM 2579 O O . LEU A 1 321 ? -20.562 -3.594 -5.105 1 94.25 321 LEU A O 1
ATOM 2583 N N . ASN A 1 322 ? -21.516 -2.811 -3.199 1 90.44 322 ASN A N 1
ATOM 2584 C CA . ASN A 1 322 ? -21.5 -1.431 -3.676 1 90.44 322 ASN A CA 1
ATOM 2585 C C . ASN A 1 322 ? -20.156 -0.753 -3.396 1 90.44 322 ASN A C 1
ATOM 2587 O O . ASN A 1 322 ? -19.875 -0.376 -2.26 1 90.44 322 ASN A O 1
ATOM 2591 N N . THR A 1 323 ? -19.422 -0.525 -4.398 1 85.31 323 THR A N 1
ATOM 2592 C CA . THR A 1 323 ? -18.031 -0.093 -4.277 1 85.31 323 THR A CA 1
ATOM 2593 C C . THR A 1 323 ? -17.953 1.301 -3.66 1 85.31 323 THR A C 1
ATOM 2595 O O . THR A 1 323 ? -16.922 1.687 -3.115 1 85.31 323 THR A O 1
ATOM 2598 N N . ASN A 1 324 ? -18.969 2.051 -3.658 1 81.88 324 ASN A N 1
ATOM 2599 C CA . ASN A 1 324 ? -18.922 3.424 -3.166 1 81.88 324 ASN A CA 1
ATOM 2600 C C . ASN A 1 324 ? -19.391 3.516 -1.72 1 81.88 324 ASN A C 1
ATOM 2602 O O . ASN A 1 324 ? -19.016 4.438 -0.994 1 81.8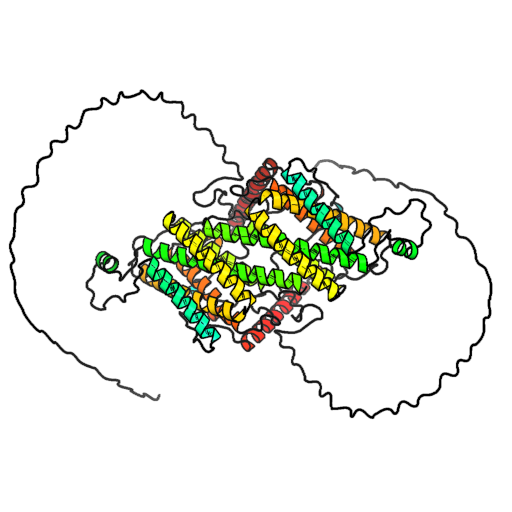8 324 ASN A O 1
ATOM 2606 N N . ALA A 1 325 ? -20.172 2.508 -1.303 1 82.44 325 ALA A N 1
ATOM 2607 C CA . ALA A 1 325 ? -20.844 2.711 -0.019 1 82.44 325 ALA A CA 1
ATOM 2608 C C . ALA A 1 325 ? -20.5 1.592 0.96 1 82.44 325 ALA A C 1
ATOM 2610 O O . ALA A 1 325 ? -20.453 1.81 2.174 1 82.44 325 ALA A O 1
ATOM 2611 N N . ASP A 1 326 ? -20.172 0.454 0.42 1 88.56 326 ASP A N 1
ATOM 2612 C CA . ASP A 1 326 ? -20.047 -0.702 1.303 1 88.56 326 ASP A CA 1
ATOM 2613 C C . ASP A 1 326 ? -18.641 -0.797 1.896 1 88.56 326 ASP A C 1
ATOM 2615 O O . ASP A 1 326 ? -17.656 -0.531 1.21 1 88.56 326 ASP A O 1
ATOM 2619 N N . VAL A 1 327 ? -18.625 -1.204 3.109 1 88.75 327 VAL A N 1
ATOM 2620 C CA . VAL A 1 327 ? -17.359 -1.496 3.771 1 88.75 327 VAL A CA 1
ATOM 2621 C C . VAL A 1 327 ? -16.797 -2.814 3.248 1 88.75 327 VAL A C 1
ATOM 2623 O O . VAL A 1 327 ? -17.547 -3.756 2.977 1 88.75 327 VAL A O 1
ATOM 2626 N N . ASN A 1 328 ? -15.492 -2.84 3.078 1 91.88 328 ASN A N 1
ATOM 2627 C CA . ASN A 1 328 ? -14.82 -4.09 2.73 1 91.88 328 ASN A CA 1
ATOM 2628 C C . ASN A 1 328 ? -14.906 -5.105 3.865 1 91.88 328 ASN A C 1
ATOM 2630 O O . ASN A 1 328 ? -14.336 -4.898 4.934 1 91.88 328 ASN A O 1
ATOM 2634 N N . PRO A 1 329 ? -15.602 -6.188 3.648 1 91.75 329 PRO A N 1
ATOM 2635 C CA . PRO A 1 329 ? -15.781 -7.145 4.738 1 91.75 329 PRO A CA 1
ATOM 2636 C C . PRO A 1 329 ? -14.477 -7.801 5.176 1 91.75 329 PRO A C 1
ATOM 2638 O O . PRO A 1 329 ? -14.406 -8.398 6.254 1 91.75 329 PRO A O 1
ATOM 2641 N N . PHE A 1 330 ? -13.43 -7.684 4.395 1 91.12 330 PHE A N 1
ATOM 2642 C CA . PHE A 1 330 ? -12.18 -8.398 4.652 1 91.12 330 PHE A CA 1
ATOM 2643 C C . PHE A 1 330 ? -11.141 -7.465 5.266 1 91.12 330 PHE A C 1
ATOM 2645 O O . PHE A 1 330 ? -9.984 -7.852 5.441 1 91.12 330 PHE A O 1
ATOM 2652 N N . ALA A 1 331 ? -11.516 -6.277 5.535 1 82.81 331 ALA A N 1
ATOM 2653 C CA . ALA A 1 331 ? -10.586 -5.273 6.047 1 82.81 331 ALA A CA 1
ATOM 2654 C C . ALA A 1 331 ? -10.094 -5.648 7.441 1 82.81 331 ALA A C 1
ATOM 2656 O O . ALA A 1 331 ? -8.914 -5.465 7.762 1 82.81 331 ALA A O 1
ATOM 2657 N N . MET A 1 332 ? -10.945 -6.258 8.242 1 78.5 332 MET A N 1
ATOM 2658 C CA . MET A 1 332 ? -10.609 -6.535 9.641 1 78.5 332 MET A CA 1
ATOM 2659 C C . ME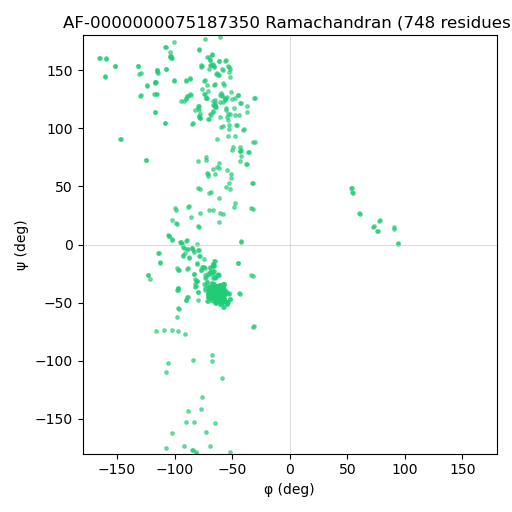T A 1 332 ? -10.125 -7.973 9.805 1 78.5 332 MET A C 1
ATOM 2661 O O . MET A 1 332 ? -9.266 -8.25 10.648 1 78.5 332 MET A O 1
ATOM 2665 N N . ARG A 1 333 ? -10.812 -8.766 9.078 1 83.38 333 ARG A N 1
ATOM 2666 C CA . ARG A 1 333 ? -10.461 -10.188 9.148 1 83.38 333 ARG A CA 1
ATOM 2667 C C . ARG A 1 333 ? -10.797 -10.891 7.84 1 83.38 333 ARG A C 1
ATOM 2669 O O . ARG A 1 333 ? -11.672 -10.445 7.09 1 83.38 333 ARG A O 1
ATOM 2676 N N . GLU A 1 334 ? -10.055 -11.914 7.668 1 88.12 334 GLU A N 1
ATOM 2677 C CA . GLU A 1 334 ? -10.312 -12.75 6.496 1 88.12 334 GLU A CA 1
ATOM 2678 C C . GLU A 1 334 ? -10.742 -14.156 6.91 1 88.12 334 GLU A C 1
ATOM 2680 O O . GLU A 1 334 ? -10.211 -14.719 7.871 1 88.12 334 GLU A O 1
ATOM 2685 N N . PRO A 1 335 ? -11.727 -14.711 6.195 1 91.25 335 PRO A N 1
ATOM 2686 C CA . PRO A 1 335 ? -12.062 -16.109 6.48 1 91.25 335 PRO A CA 1
ATOM 2687 C C . PRO A 1 335 ? -10.898 -17.062 6.227 1 91.25 335 PRO A C 1
ATOM 2689 O O . PRO A 1 335 ? -9.984 -16.734 5.457 1 91.25 335 PRO A O 1
ATOM 2692 N N . ASP A 1 336 ? -10.977 -18.172 6.855 1 91.06 336 ASP A N 1
ATOM 2693 C CA . ASP A 1 336 ? -9.922 -19.156 6.629 1 91.06 336 ASP A CA 1
ATOM 2694 C C . ASP A 1 336 ? -10.219 -20 5.391 1 91.06 336 ASP A C 1
ATOM 2696 O O . ASP A 1 336 ? -11.195 -19.75 4.684 1 91.06 336 ASP A O 1
ATOM 2700 N N . MET A 1 337 ? -9.391 -20.938 5.137 1 93.31 337 MET A N 1
ATOM 2701 C CA . MET A 1 337 ? -9.461 -21.688 3.887 1 93.31 337 MET A CA 1
ATOM 2702 C C . MET A 1 337 ? -10.633 -22.672 3.908 1 93.31 337 MET A C 1
ATOM 2704 O O . MET A 1 337 ? -11.062 -23.156 2.857 1 93.31 337 MET A O 1
ATOM 2708 N N . HIS A 1 338 ? -11.156 -23.016 5.043 1 91.94 338 HIS A N 1
ATOM 2709 C CA . HIS A 1 338 ? -12.32 -23.891 5.113 1 91.94 338 HIS A CA 1
ATOM 2710 C C . HIS A 1 338 ? -13.555 -23.203 4.535 1 91.94 338 HIS A C 1
ATOM 2712 O O . HIS A 1 338 ? -14.492 -23.875 4.086 1 91.94 338 HIS A O 1
ATOM 2718 N N . VAL A 1 339 ? -13.492 -21.859 4.527 1 93.5 339 VAL A N 1
ATOM 2719 C CA . VAL A 1 339 ? -14.562 -21.078 3.9 1 93.5 339 VAL A CA 1
ATOM 2720 C C . VAL A 1 339 ? -14.172 -20.719 2.473 1 93.5 339 VAL A C 1
ATOM 2722 O O . VAL A 1 339 ? -14.836 -21.109 1.514 1 93.5 339 VAL A O 1
ATOM 2725 N N . LYS A 1 340 ? -13.039 -20.078 2.297 1 94.62 340 LYS A N 1
ATOM 2726 C CA . LYS A 1 340 ? -12.625 -19.562 0.998 1 94.62 340 LYS A CA 1
ATOM 2727 C C . LYS A 1 340 ? -12.359 -20.688 0.011 1 94.62 340 LYS A C 1
ATOM 2729 O O . LYS A 1 340 ? -12.508 -20.516 -1.199 1 94.62 340 LYS A O 1
ATOM 2734 N N . GLY A 1 341 ? -11.969 -21.812 0.582 1 94.62 341 GLY A N 1
ATOM 2735 C CA . GLY A 1 341 ? -11.664 -22.953 -0.277 1 94.62 341 GLY A CA 1
ATOM 2736 C C . GLY A 1 341 ? -12.898 -23.656 -0.787 1 94.62 341 GLY A C 1
ATOM 2737 O O . GLY A 1 341 ? -12.852 -24.344 -1.814 1 94.62 341 GLY A O 1
ATOM 2738 N N . LYS A 1 342 ? -14.008 -23.5 -0.103 1 94.25 342 LYS A N 1
ATOM 2739 C CA . LYS A 1 342 ? -15.203 -24.266 -0.426 1 94.25 342 LYS A CA 1
ATOM 2740 C C . LYS A 1 342 ? -16.312 -23.375 -0.982 1 94.25 342 LYS A C 1
ATOM 2742 O O . LYS A 1 342 ? -17.266 -23.859 -1.574 1 94.25 342 LYS A O 1
ATOM 2747 N N . GLN A 1 343 ? -16.141 -22.109 -0.771 1 94.94 343 GLN A N 1
ATOM 2748 C CA . GLN A 1 343 ? -17.094 -21.141 -1.28 1 94.94 343 GLN A CA 1
ATOM 2749 C C . GLN A 1 343 ? -16.453 -20.203 -2.293 1 94.94 343 GLN A C 1
ATOM 2751 O O . GLN A 1 343 ? -15.344 -19.703 -2.062 1 94.94 343 GLN A O 1
ATOM 2756 N N . ILE A 1 344 ? -17.141 -19.906 -3.295 1 95.06 344 ILE A N 1
ATOM 2757 C CA . ILE A 1 344 ? -16.547 -19.172 -4.406 1 95.06 344 ILE A CA 1
ATOM 2758 C C . ILE A 1 344 ? -16.531 -17.672 -4.066 1 95.06 344 ILE A C 1
ATOM 2760 O O . ILE A 1 344 ? -15.656 -16.953 -4.543 1 95.06 344 ILE A O 1
ATOM 2764 N N . GLU A 1 345 ? -17.578 -17.203 -3.26 1 96.38 345 GLU A N 1
ATOM 2765 C CA . GLU A 1 345 ? -17.75 -15.781 -2.947 1 96.38 345 GLU A CA 1
ATOM 2766 C C . GLU A 1 345 ? -18.719 -15.586 -1.786 1 96.38 345 GLU A C 1
ATOM 2768 O O . GLU A 1 345 ? -19.453 -16.5 -1.422 1 96.38 345 GLU A O 1
ATOM 2773 N N . PHE A 1 346 ? -18.641 -14.445 -1.195 1 95.5 346 PHE A N 1
ATOM 2774 C CA . PHE A 1 346 ? -19.719 -13.953 -0.358 1 95.5 346 PHE A CA 1
ATOM 2775 C C . PHE A 1 346 ? -20.734 -13.164 -1.188 1 95.5 346 PHE A C 1
ATOM 2777 O O . PHE A 1 346 ? -20.359 -12.258 -1.927 1 95.5 346 PHE A O 1
ATOM 2784 N N . LYS A 1 347 ? -22.016 -13.57 -1.039 1 95.12 347 LYS A N 1
ATOM 2785 C CA . LYS A 1 347 ? -23.062 -12.656 -1.487 1 95.12 347 LYS A CA 1
ATOM 2786 C C . LYS A 1 347 ? -23.109 -11.406 -0.618 1 95.12 347 LYS A C 1
ATOM 2788 O O . LYS A 1 347 ? -22.5 -11.367 0.458 1 95.12 347 LYS A O 1
ATOM 2793 N N . ARG A 1 348 ? -23.75 -10.391 -1.123 1 94.19 348 ARG A N 1
ATOM 2794 C CA . ARG A 1 348 ? -23.766 -9.125 -0.397 1 94.19 348 ARG A CA 1
ATOM 2795 C C . ARG A 1 348 ? -24.297 -9.305 1.018 1 94.19 348 ARG A C 1
ATOM 2797 O O . ARG A 1 348 ? -23.766 -8.727 1.969 1 94.19 348 ARG A O 1
ATOM 2804 N N . ASP A 1 349 ? -25.312 -10.133 1.138 1 93.69 349 ASP A N 1
ATOM 2805 C CA . ASP A 1 349 ? -25.906 -10.359 2.451 1 93.69 349 ASP A CA 1
ATOM 2806 C C . ASP A 1 349 ? -24.953 -11.133 3.361 1 93.69 349 ASP A C 1
ATOM 2808 O O . ASP A 1 349 ? -24.906 -10.883 4.57 1 93.69 349 ASP A O 1
ATOM 2812 N N . 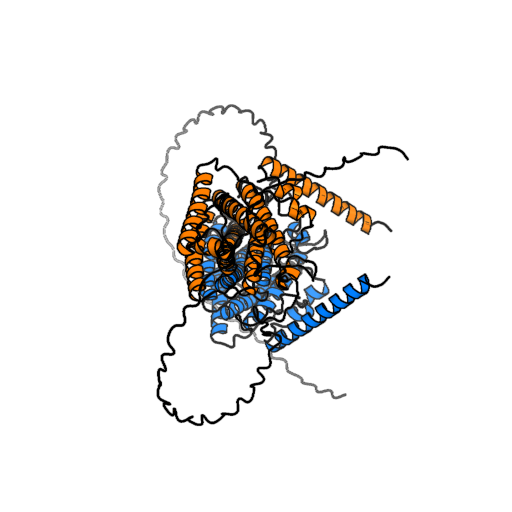GLU A 1 350 ? -24.266 -12.055 2.809 1 94.25 350 GLU A N 1
ATOM 2813 C CA . GLU A 1 350 ? -23.281 -12.805 3.574 1 94.25 350 GLU A CA 1
ATOM 2814 C C . GLU A 1 350 ? -22.125 -11.906 4.016 1 94.25 350 GLU A C 1
ATOM 2816 O O . GLU A 1 350 ? -21.625 -12.039 5.133 1 94.25 350 GLU A O 1
ATOM 2821 N N . ALA A 1 351 ? -21.766 -11.008 3.127 1 93.5 351 ALA A N 1
ATOM 2822 C CA . ALA A 1 351 ? -20.719 -10.031 3.459 1 93.5 351 ALA A CA 1
ATOM 2823 C C . ALA A 1 351 ? -21.156 -9.141 4.617 1 93.5 351 ALA A C 1
ATOM 2825 O O . ALA A 1 351 ? -20.359 -8.844 5.512 1 93.5 351 ALA A O 1
ATOM 2826 N N . GLU A 1 352 ? -22.406 -8.758 4.562 1 91.88 352 GLU A N 1
ATOM 2827 C CA . GLU A 1 352 ? -22.953 -7.922 5.629 1 91.88 352 GLU A CA 1
ATOM 2828 C C . GLU A 1 352 ? -22.891 -8.641 6.977 1 91.88 352 GLU A C 1
ATOM 2830 O O . GLU A 1 352 ? -22.5 -8.047 7.984 1 91.88 352 GLU A O 1
ATOM 2835 N N . ARG A 1 353 ? -23.266 -9.859 6.938 1 92.5 353 ARG A N 1
ATOM 2836 C CA . ARG A 1 353 ? -23.234 -10.656 8.164 1 92.5 353 ARG A CA 1
ATOM 2837 C C . ARG A 1 353 ? -21.797 -10.828 8.664 1 92.5 353 ARG A C 1
ATOM 2839 O O . ARG A 1 353 ? -21.547 -10.773 9.867 1 92.5 353 ARG A O 1
ATOM 2846 N N . TYR A 1 354 ? -20.938 -11.055 7.754 1 92.88 354 TYR A N 1
ATOM 2847 C CA . TYR A 1 354 ? -19.531 -11.25 8.125 1 92.88 354 TYR A CA 1
ATOM 2848 C C . TYR A 1 354 ? -18.953 -10 8.773 1 92.88 354 TYR A C 1
ATOM 2850 O O . TYR A 1 354 ? -18.188 -10.094 9.727 1 92.88 354 TYR A O 1
ATOM 2858 N N . VAL A 1 355 ? -19.297 -8.82 8.258 1 89.19 355 VAL A N 1
ATOM 2859 C CA . VAL A 1 355 ? -18.844 -7.555 8.82 1 89.19 355 VAL A CA 1
ATOM 2860 C C . VAL A 1 355 ? -19.375 -7.391 10.242 1 89.19 355 VAL A C 1
ATOM 2862 O O . VAL A 1 355 ? -18.656 -6.988 11.148 1 89.19 355 VAL A O 1
ATOM 2865 N N . GLN A 1 356 ? -20.625 -7.684 10.398 1 88.88 356 GLN A N 1
ATOM 2866 C CA . GLN A 1 356 ? -21.25 -7.578 11.719 1 88.88 356 GLN A CA 1
ATOM 2867 C C . GLN A 1 356 ? -20.578 -8.516 12.719 1 88.88 356 GLN A C 1
ATOM 2869 O O . GLN A 1 356 ? -20.312 -8.125 13.859 1 88.88 356 GLN A O 1
ATOM 2874 N N . GLU A 1 357 ? -20.328 -9.711 12.32 1 89.19 357 GLU A N 1
ATOM 2875 C CA . GLU A 1 357 ? -19.656 -10.68 13.172 1 89.19 357 GLU A CA 1
ATOM 2876 C C . GLU A 1 357 ? -18.266 -10.188 13.57 1 89.19 357 GLU A C 1
ATOM 2878 O O . GLU A 1 357 ? -17.844 -10.344 14.719 1 89.19 357 GLU A O 1
ATOM 2883 N N . SER A 1 358 ? -17.578 -9.641 12.602 1 85.56 358 SER A N 1
ATOM 2884 C CA . SER A 1 358 ? -16.234 -9.117 12.859 1 85.56 358 SER A CA 1
ATOM 2885 C C . SER A 1 358 ? -16.281 -7.98 13.875 1 85.56 358 SER A C 1
ATOM 2887 O O . SER A 1 358 ? -15.406 -7.895 14.742 1 85.56 358 SER A O 1
ATOM 2889 N N . HIS A 1 359 ? -17.203 -7.176 13.703 1 82 359 HIS A N 1
ATOM 2890 C CA . HIS A 1 359 ? -17.375 -6.078 14.648 1 82 359 HIS A CA 1
ATOM 2891 C C . HIS A 1 359 ? -17.625 -6.598 16.062 1 82 359 HIS A C 1
ATOM 2893 O O . HIS A 1 359 ? -17.062 -6.086 17.031 1 82 359 HIS A O 1
ATOM 2899 N N . ASP A 1 360 ? -18.422 -7.578 16.156 1 84.94 360 ASP A N 1
ATOM 2900 C CA . ASP A 1 360 ? -18.766 -8.156 17.453 1 84.94 360 ASP A CA 1
ATOM 2901 C C . ASP A 1 360 ? -17.531 -8.758 18.125 1 84.94 360 ASP A C 1
ATOM 2903 O O . ASP A 1 360 ? -17.344 -8.617 19.328 1 84.94 360 ASP A O 1
ATOM 2907 N N . ILE A 1 361 ? -16.766 -9.328 17.406 1 82.69 361 ILE A N 1
ATOM 2908 C CA . ILE A 1 361 ? -15.539 -9.953 17.922 1 82.69 361 ILE A CA 1
ATOM 2909 C C . ILE A 1 361 ? -14.586 -8.875 18.422 1 82.69 361 ILE A C 1
ATOM 2911 O O . ILE A 1 361 ? -13.969 -9.023 19.484 1 82.69 361 ILE A O 1
ATOM 2915 N N . MET A 1 362 ? -14.461 -7.809 17.719 1 78.5 362 MET A N 1
ATOM 2916 C CA . MET A 1 362 ? -13.547 -6.727 18.094 1 78.5 362 MET A CA 1
ATOM 2917 C C . MET A 1 362 ? -14.016 -6.047 19.375 1 78.5 362 MET A C 1
ATOM 2919 O O . MET A 1 362 ? -13.195 -5.703 20.219 1 78.5 362 MET A O 1
ATOM 2923 N N . VAL A 1 363 ? -15.281 -5.836 19.453 1 77.56 363 VAL A N 1
ATOM 2924 C CA . VAL A 1 363 ? -15.836 -5.199 20.641 1 77.56 363 VAL A CA 1
ATOM 2925 C C . VAL A 1 363 ? -15.602 -6.09 21.859 1 77.56 363 VAL A C 1
ATOM 2927 O O . VAL A 1 363 ? -15.234 -5.602 22.922 1 77.56 363 VAL A O 1
ATOM 2930 N N . GLN A 1 364 ? -15.758 -7.312 21.641 1 82 364 GLN A N 1
ATOM 2931 C CA . GLN A 1 364 ? -15.547 -8.258 22.734 1 82 364 GLN A CA 1
ATOM 2932 C C . GLN A 1 364 ? -14.086 -8.297 23.156 1 82 364 GLN A C 1
ATOM 2934 O O . GLN A 1 364 ? -13.781 -8.344 24.359 1 82 364 GLN A O 1
ATOM 2939 N N . ARG A 1 365 ? -13.25 -8.203 22.219 1 75.88 365 ARG A N 1
ATOM 2940 C CA . ARG A 1 365 ? -11.82 -8.234 22.516 1 75.88 365 ARG A CA 1
ATOM 2941 C C . ARG A 1 365 ? -11.391 -6.973 23.266 1 75.88 365 ARG A C 1
ATOM 2943 O O . ARG A 1 365 ? -10.555 -7.035 24.172 1 75.88 365 ARG A O 1
ATOM 2950 N N . ARG A 1 366 ? -11.922 -5.887 22.938 1 69.88 366 ARG A N 1
ATOM 2951 C CA . ARG A 1 366 ? -11.609 -4.629 23.609 1 69.88 366 ARG A CA 1
ATOM 2952 C C . ARG A 1 366 ? -12.086 -4.648 25.062 1 69.88 366 ARG A C 1
ATOM 2954 O O . ARG A 1 366 ? -11.398 -4.145 25.953 1 69.88 366 ARG A O 1
ATOM 2961 N N . LYS A 1 367 ? -13.156 -5.188 25.234 1 76.12 367 LYS A N 1
ATOM 2962 C CA . LYS A 1 367 ? -13.688 -5.312 26.594 1 76.12 367 LYS A CA 1
ATOM 2963 C C . LYS A 1 367 ? -12.805 -6.223 27.453 1 76.12 367 LYS A C 1
ATOM 2965 O O . LYS A 1 367 ? -12.547 -5.922 28.609 1 76.12 367 LYS A O 1
ATOM 2970 N N . GLU A 1 368 ? -12.383 -7.207 26.828 1 74.5 368 GLU A N 1
ATOM 2971 C CA . GLU A 1 368 ? -11.523 -8.156 27.531 1 74.5 368 GLU A CA 1
ATOM 2972 C C . GLU A 1 368 ? -10.18 -7.523 27.891 1 74.5 368 GLU A C 1
ATOM 2974 O O . GLU A 1 368 ? -9.664 -7.734 28.984 1 74.5 368 GLU A O 1
ATOM 2979 N N . VAL A 1 369 ? -9.656 -6.789 26.984 1 68.88 369 VAL A N 1
ATOM 2980 C CA . VAL A 1 369 ? -8.375 -6.133 27.234 1 68.88 369 VAL A CA 1
ATOM 2981 C C . VAL A 1 369 ? -8.531 -5.086 28.328 1 68.88 369 VAL A C 1
ATOM 2983 O O . VAL A 1 369 ? -7.645 -4.934 29.172 1 68.88 369 VAL A O 1
ATOM 2986 N N . LYS A 1 370 ? -9.57 -4.328 28.359 1 68.12 370 LYS A N 1
ATOM 2987 C CA . LYS A 1 370 ? -9.836 -3.324 29.391 1 68.12 370 LYS A CA 1
ATOM 2988 C C . LYS A 1 370 ? -10.008 -3.975 30.766 1 68.12 370 LYS A C 1
ATOM 2990 O O . LYS A 1 370 ? -9.523 -3.451 31.766 1 68.12 370 LYS A O 1
ATOM 2995 N N . GLU A 1 371 ? -10.625 -5.066 30.703 1 72.69 371 GLU A N 1
ATOM 2996 C CA . GLU A 1 371 ? -10.844 -5.793 31.953 1 72.69 371 GLU A CA 1
ATOM 2997 C C . GLU A 1 371 ? -9.531 -6.371 32.469 1 72.69 371 GLU A C 1
ATOM 2999 O O . GLU A 1 371 ? -9.297 -6.383 33.688 1 72.69 371 GLU A O 1
ATOM 3004 N N . GLU A 1 372 ? -8.773 -6.898 31.609 1 67.19 372 GLU A N 1
ATOM 3005 C CA . GLU A 1 372 ? -7.48 -7.438 32 1 67.19 372 GLU A CA 1
ATOM 3006 C C . GLU A 1 372 ? -6.586 -6.344 32.594 1 67.19 372 GLU A C 1
ATOM 3008 O O . GLU A 1 372 ? -5.816 -6.594 33.531 1 67.19 372 GLU A O 1
ATOM 3013 N N . LYS A 1 373 ? -6.598 -5.168 32.062 1 64.69 373 LYS A N 1
ATOM 3014 C CA . LYS A 1 373 ? -5.789 -4.055 32.562 1 64.69 373 LYS A CA 1
ATOM 3015 C C . LYS A 1 373 ? -6.309 -3.539 33.906 1 64.69 373 LYS A C 1
ATOM 3017 O O . LYS A 1 373 ? -5.547 -2.998 34.688 1 64.69 373 LYS A O 1
ATOM 3022 N N . LEU A 1 374 ? -7.594 -3.727 34.188 1 63.16 374 LEU A N 1
ATOM 3023 C CA . LEU A 1 374 ? -8.211 -3.291 35.438 1 63.16 374 LEU A CA 1
ATOM 3024 C C . LEU A 1 374 ? -8.102 -4.375 36.5 1 63.16 374 LEU A C 1
ATOM 3026 O O . LEU A 1 374 ? -8.344 -4.113 37.688 1 63.16 374 LEU A O 1
ATOM 3030 N N . SER A 1 375 ? -7.898 -5.613 36.031 1 54.12 375 SER A N 1
ATOM 3031 C CA . SER A 1 375 ? -7.75 -6.648 37.031 1 54.12 375 SER A CA 1
ATOM 3032 C C . SER A 1 375 ? -6.484 -6.445 37.875 1 54.12 375 SER A C 1
ATOM 3034 O O . SER A 1 375 ? -5.41 -6.191 37.312 1 54.12 375 SER A O 1
ATOM 3036 N N . PRO A 1 376 ? -6.531 -6.367 39.219 1 55.78 376 PRO A N 1
ATOM 3037 C CA . PRO A 1 376 ? -5.43 -6.203 40.156 1 55.78 376 PRO A CA 1
ATOM 3038 C C . PRO A 1 376 ? -4.387 -7.312 40.062 1 55.78 376 PRO A C 1
ATOM 3040 O O . PRO A 1 376 ? -4.715 -8.438 39.656 1 55.78 376 PRO A O 1
ATOM 3043 N N . MET B 1 1 ? 27.516 -2.467 44.375 1 18.7 1 MET B N 1
ATOM 3044 C CA . MET B 1 1 ? 27.047 -1.393 45.25 1 18.7 1 MET B CA 1
ATOM 3045 C C . MET B 1 1 ? 27.094 -0.049 44.5 1 18.7 1 MET B C 1
ATOM 3047 O O . MET B 1 1 ? 26.328 0.865 44.844 1 18.7 1 MET B O 1
ATOM 3051 N N . LEU B 1 2 ? 28.141 0.46 43.844 1 17.88 2 LEU B N 1
ATOM 3052 C CA . LEU B 1 2 ? 28.828 1.728 44.062 1 17.88 2 LEU B CA 1
ATOM 3053 C C . LEU B 1 2 ? 28.125 2.865 43.344 1 17.88 2 LEU B C 1
ATOM 3055 O O . LEU B 1 2 ? 27.859 3.916 43.938 1 17.88 2 LEU B O 1
ATOM 3059 N N . ARG B 1 3 ? 28.578 3.35 42.094 1 18.17 3 ARG B N 1
ATOM 3060 C CA . ARG B 1 3 ? 28.859 4.77 41.875 1 18.17 3 ARG B CA 1
ATOM 3061 C C . ARG B 1 3 ? 27.594 5.598 42 1 18.17 3 ARG B C 1
ATOM 3063 O O . ARG B 1 3 ? 26.484 5.059 41.938 1 18.17 3 ARG B O 1
ATOM 3070 N N . THR B 1 4 ? 27.609 6.824 41.25 1 19.83 4 THR B N 1
ATOM 3071 C CA . THR B 1 4 ? 27.828 8.266 41.188 1 19.83 4 THR B CA 1
ATOM 3072 C C . THR B 1 4 ? 26.531 8.992 40.812 1 19.83 4 THR B C 1
ATOM 3074 O O . THR B 1 4 ? 25.781 8.547 39.969 1 19.83 4 THR B O 1
ATOM 3077 N N . SER B 1 5 ? 26.156 10.008 41.562 1 20.72 5 SER B N 1
ATOM 3078 C CA . SER B 1 5 ? 25.109 10.977 41.875 1 20.72 5 SER B CA 1
ATOM 3079 C C . SER B 1 5 ? 24.922 11.977 40.75 1 20.72 5 SER B C 1
ATOM 3081 O O . SER B 1 5 ? 25.609 12.992 40.688 1 20.72 5 SER B O 1
ATOM 3083 N N . ILE B 1 6 ? 24.844 11.711 39.438 1 21.27 6 ILE B N 1
ATOM 3084 C CA . ILE B 1 6 ? 24.938 12.859 38.531 1 21.27 6 ILE B CA 1
ATOM 3085 C C . ILE B 1 6 ? 23.812 13.836 38.844 1 21.27 6 ILE B C 1
ATOM 3087 O O . ILE B 1 6 ? 22.625 13.484 38.719 1 21.27 6 ILE B O 1
ATOM 3091 N N . THR B 1 7 ? 24.078 14.977 39.594 1 19.23 7 THR B N 1
ATOM 3092 C CA . THR B 1 7 ? 23.266 16.078 40.125 1 19.23 7 THR B CA 1
ATOM 3093 C C . THR B 1 7 ? 22.703 16.922 38.969 1 19.23 7 THR B C 1
ATOM 3095 O O . THR B 1 7 ? 23.469 17.578 38.25 1 19.23 7 THR B O 1
ATOM 3098 N N . ARG B 1 8 ? 21.859 16.5 38.094 1 20.39 8 ARG B N 1
ATOM 3099 C CA . ARG B 1 8 ? 21.359 17.344 37.031 1 20.39 8 ARG B CA 1
ATOM 3100 C C . ARG B 1 8 ? 20.781 18.641 37.562 1 20.39 8 ARG B C 1
ATOM 3102 O O . ARG B 1 8 ? 19.969 18.625 38.5 1 20.39 8 ARG B O 1
ATOM 3109 N N . LEU B 1 9 ? 21.531 19.797 37.344 1 19.7 9 LEU B N 1
ATOM 3110 C CA . LEU B 1 9 ? 21.422 21.188 37.75 1 19.7 9 LEU B CA 1
ATOM 3111 C C . LEU B 1 9 ? 20.047 21.75 37.406 1 19.7 9 LEU B C 1
ATOM 3113 O O . LEU B 1 9 ? 19.438 21.328 36.406 1 19.7 9 LEU B O 1
ATOM 3117 N N . PRO B 1 10 ? 19.453 22.75 38.219 1 19.69 10 PRO B N 1
ATOM 3118 C CA . PRO B 1 10 ? 18.141 23.359 38.406 1 19.69 10 PRO B CA 1
ATOM 3119 C C . PRO B 1 10 ? 17.828 24.406 37.344 1 19.69 10 PRO B C 1
ATOM 3121 O O . PRO B 1 10 ? 18.625 25.312 37.094 1 19.69 10 PRO B O 1
ATOM 3124 N N . VAL B 1 11 ? 17.547 24.141 36.094 1 18.59 11 VAL B N 1
ATOM 3125 C CA . VAL B 1 11 ? 17.328 25.156 35.062 1 18.59 11 VAL B CA 1
ATOM 3126 C C . VAL B 1 11 ? 16.375 26.219 35.562 1 18.59 11 VAL B C 1
ATOM 3128 O O . VAL B 1 11 ? 15.219 25.922 35.906 1 18.59 11 VAL B O 1
ATOM 3131 N N . ARG B 1 12 ? 16.969 27.312 36.125 1 17.19 12 ARG B N 1
ATOM 3132 C CA . ARG B 1 12 ? 16.344 28.469 36.781 1 17.19 12 ARG B CA 1
ATOM 3133 C C . ARG B 1 12 ? 15.273 29.078 35.875 1 17.19 12 ARG B C 1
ATOM 3135 O O . ARG B 1 12 ? 15.266 28.844 34.656 1 17.19 12 ARG B O 1
ATOM 3142 N N . GLN B 1 13 ? 14.609 30.219 36.375 1 18.31 13 GLN B N 1
ATOM 3143 C CA . GLN B 1 13 ? 13.383 30.969 36.625 1 18.31 13 GLN B CA 1
ATOM 3144 C C . GLN B 1 13 ? 13.203 32.094 35.594 1 18.31 13 GLN B C 1
ATOM 3146 O O . GLN B 1 13 ? 12.195 32.812 35.625 1 18.31 13 GLN B O 1
ATOM 3151 N N . VAL B 1 14 ? 13.828 32.125 34.344 1 17.78 14 VAL B N 1
ATOM 3152 C CA . VAL B 1 14 ? 13.961 33.5 33.875 1 17.78 14 VAL B CA 1
ATOM 3153 C C . VAL B 1 14 ? 12.586 34.156 33.844 1 17.78 14 VAL B C 1
ATOM 3155 O O . VAL B 1 14 ? 11.648 33.625 33.25 1 17.78 14 VAL B O 1
ATOM 3158 N N . ALA B 1 15 ? 12.383 35.312 34.531 1 18.98 15 ALA B N 1
ATOM 3159 C CA . ALA B 1 15 ? 11.367 36.25 34.969 1 18.98 15 ALA B CA 1
ATOM 3160 C C . ALA B 1 15 ? 10.938 37.156 33.844 1 18.98 15 ALA B C 1
ATOM 3162 O O . ALA B 1 15 ? 11.406 38.312 33.719 1 18.98 15 ALA B O 1
ATOM 3163 N N . ILE B 1 16 ? 11.023 36.781 32.594 1 18 16 ILE B N 1
ATOM 3164 C CA . ILE B 1 16 ? 10.961 37.906 31.688 1 18 16 ILE B CA 1
ATOM 3165 C C . ILE B 1 16 ? 9.758 38.781 32.031 1 18 16 ILE B C 1
ATOM 3167 O O . ILE B 1 16 ? 8.641 38.281 32.188 1 18 16 ILE B O 1
ATOM 3171 N N . GLY B 1 17 ? 10.016 40.062 32.25 1 16.22 17 GLY B N 1
ATOM 3172 C CA . GLY B 1 17 ? 9.438 41.281 32.781 1 16.22 17 GLY B CA 1
ATOM 3173 C C . GLY B 1 17 ? 8.156 41.688 32.062 1 16.22 17 GLY B C 1
ATOM 3174 O O . GLY B 1 17 ? 7.059 41.5 32.625 1 16.22 17 GLY B O 1
ATOM 3175 N N . ALA B 1 18 ? 8.141 42.906 31.297 1 16.88 18 ALA B N 1
ATOM 3176 C CA . ALA B 1 18 ? 7.602 44.188 31.719 1 16.88 18 ALA B CA 1
ATOM 3177 C C . ALA B 1 18 ? 6.238 44.469 31.094 1 16.88 18 ALA B C 1
ATOM 3179 O O . ALA B 1 18 ? 5.293 44.844 31.781 1 16.88 18 ALA B O 1
ATOM 3180 N N . LEU B 1 19 ? 6.219 44.812 29.703 1 17.98 19 LEU B N 1
ATOM 3181 C CA . LEU B 1 19 ? 5.754 46.156 29.375 1 17.98 19 LEU B CA 1
ATOM 3182 C C . LEU B 1 19 ? 4.234 46.219 29.469 1 17.98 19 LEU B C 1
ATOM 3184 O O . LEU B 1 19 ? 3.533 45.25 29.188 1 17.98 19 LEU B O 1
ATOM 3188 N N . ARG B 1 20 ? 3.648 47.531 29.734 1 17.11 20 ARG B N 1
ATOM 3189 C CA . ARG B 1 20 ? 2.537 48.219 30.375 1 17.11 20 ARG B CA 1
ATOM 3190 C C . ARG B 1 20 ? 1.36 48.375 29.406 1 17.11 20 ARG B C 1
ATOM 3192 O O . ARG B 1 20 ? 0.322 48.938 29.781 1 17.11 20 ARG B O 1
ATOM 3199 N N . VAL B 1 21 ? 1.396 47.875 28.234 1 19.06 21 VAL B N 1
ATOM 3200 C CA . VAL B 1 21 ? 0.65 48.75 27.344 1 19.06 21 VAL B CA 1
ATOM 3201 C C . VAL B 1 21 ? -0.759 48.969 27.891 1 19.06 21 VAL B C 1
ATOM 3203 O O . VAL B 1 21 ? -1.45 48 28.234 1 19.06 21 VAL B O 1
ATOM 3206 N N . ARG B 1 22 ? -1.13 50.281 28.016 1 16.81 22 ARG B N 1
ATOM 3207 C CA . ARG B 1 22 ? -2.168 51.094 28.641 1 16.81 22 ARG B CA 1
ATOM 3208 C C . ARG B 1 22 ? -3.543 50.75 28.078 1 16.81 22 ARG B C 1
ATOM 3210 O O . ARG B 1 22 ? -3.674 50.438 26.891 1 16.81 22 ARG B O 1
ATOM 3217 N N . ALA B 1 23 ? -4.621 50.812 28.906 1 17.44 23 ALA B N 1
ATOM 3218 C CA . ALA B 1 23 ? -5.984 50.344 29.125 1 17.44 23 ALA B CA 1
ATOM 3219 C C . ALA B 1 23 ? -6.992 51.156 28.328 1 17.44 23 ALA B C 1
ATOM 3221 O O . ALA B 1 23 ? -7.957 50.625 27.781 1 17.44 23 ALA B O 1
ATOM 3222 N N . ILE B 1 24 ? -6.816 52.562 28.078 1 15.79 24 ILE B N 1
ATOM 3223 C CA . ILE B 1 24 ? -7.887 53.25 28.781 1 15.79 24 ILE B CA 1
ATOM 3224 C C . ILE B 1 24 ? -9.195 53.094 28.016 1 15.79 24 ILE B C 1
ATOM 3226 O O . ILE B 1 24 ? -9.195 52.781 26.828 1 15.79 24 ILE B O 1
ATOM 3230 N N . ALA B 1 25 ? -10.039 54.344 27.75 1 17.02 25 ALA B N 1
ATOM 3231 C CA . ALA B 1 25 ? -11.25 54.906 28.344 1 17.02 25 ALA B CA 1
ATOM 3232 C C . ALA B 1 25 ? -12.453 54.75 27.422 1 17.02 25 ALA B C 1
ATOM 3234 O O . ALA B 1 25 ? -12.289 54.5 26.219 1 17.02 25 ALA B O 1
ATOM 3235 N N . SER B 1 26 ? -13.656 55.344 27.828 1 16.31 26 SER B N 1
ATOM 3236 C CA . SER B 1 26 ? -15.07 55.094 28.109 1 16.31 26 SER B CA 1
ATOM 3237 C C . SER B 1 26 ? -15.938 55.469 26.906 1 16.31 26 SER B C 1
ATOM 3239 O O . SER B 1 26 ? -16.797 54.688 26.5 1 16.31 26 SER B O 1
ATOM 3241 N N . SER B 1 27 ? -16 56.75 26.438 1 16.05 27 SER B N 1
ATOM 3242 C CA . SER B 1 27 ? -17.281 57.406 26.75 1 16.05 27 SER B CA 1
ATOM 3243 C C . SER B 1 27 ? -18.297 57.188 25.625 1 16.05 27 SER B C 1
ATOM 3245 O O . SER B 1 27 ? -19.438 56.812 25.891 1 16.05 27 SER B O 1
ATOM 3247 N N . THR B 1 28 ? -18.219 57.906 24.453 1 17.02 28 THR B N 1
ATOM 3248 C CA . THR B 1 28 ? -19.219 58.938 24.25 1 17.02 28 THR B CA 1
ATOM 3249 C C . THR B 1 28 ? -20.5 58.375 23.688 1 17.02 28 THR B C 1
ATOM 3251 O O . THR B 1 28 ? -20.5 57.25 23.141 1 17.02 28 THR B O 1
ATOM 3254 N N . THR B 1 29 ? -21.359 59.25 22.875 1 18.12 29 THR B N 1
ATOM 3255 C CA . THR B 1 29 ? -22.688 59.875 22.922 1 18.12 29 THR B CA 1
ATOM 3256 C C . THR B 1 29 ? -23.688 59.094 22.078 1 18.12 29 THR B C 1
ATOM 3258 O O . THR B 1 29 ? -23.297 58.344 21.156 1 18.12 29 THR B O 1
ATOM 3261 N N . PRO B 1 30 ? -25.016 59.5 22.125 1 18.69 30 PRO B N 1
ATOM 3262 C CA . PRO B 1 30 ? -26.391 59 22.219 1 18.69 30 PRO B CA 1
ATOM 3263 C C . PRO B 1 30 ? -27.016 58.75 20.859 1 18.69 30 PRO B C 1
ATOM 3265 O O . PRO B 1 30 ? -27.969 57.969 20.734 1 18.69 30 PRO B O 1
ATOM 3268 N N . HIS B 1 31 ? -26.438 59.094 19.672 1 19.2 31 HIS B N 1
ATOM 3269 C CA . HIS B 1 31 ? -27.453 59.812 18.922 1 19.2 31 HIS B CA 1
ATOM 3270 C C . HIS B 1 31 ? -28.672 58.938 18.641 1 19.2 31 HIS B C 1
ATOM 3272 O O . HIS B 1 31 ? -28.562 57.719 18.531 1 19.2 31 HIS B O 1
ATOM 3278 N N . PRO B 1 32 ? -29.875 59.531 18.625 1 19.09 32 PRO B N 1
ATOM 3279 C CA . PRO B 1 32 ? -31.266 59.156 18.828 1 19.09 32 PRO B CA 1
ATOM 3280 C C . PRO B 1 32 ? -31.844 58.375 17.641 1 19.09 32 PRO B C 1
ATOM 3282 O O . PRO B 1 32 ? -32.875 57.688 17.781 1 19.09 32 PRO B O 1
ATOM 3285 N N . ALA B 1 33 ? -31.156 58.344 16.5 1 18.39 33 ALA B N 1
ATOM 3286 C CA . ALA B 1 33 ? -32.062 58.812 15.445 1 18.39 33 ALA B CA 1
ATOM 3287 C C . ALA B 1 33 ? -33.281 57.906 15.344 1 18.39 33 ALA B C 1
ATOM 3289 O O . ALA B 1 33 ? -33.25 56.781 15.828 1 18.39 33 ALA B O 1
ATOM 3290 N N . THR B 1 34 ? -34.125 58.344 14.406 1 19.44 34 THR B N 1
ATOM 3291 C CA . THR B 1 34 ? -35.531 58.469 14.062 1 19.44 34 THR B CA 1
ATOM 3292 C C . THR B 1 34 ? -36.094 57.125 13.602 1 19.44 34 THR B C 1
ATOM 3294 O O . THR B 1 34 ? -35.406 56.344 12.953 1 19.44 34 THR B O 1
ATOM 3297 N N . THR B 1 35 ? -37.219 56.812 14.109 1 19.25 35 THR B N 1
ATOM 3298 C CA . THR B 1 35 ? -38.188 55.75 14.242 1 19.25 35 THR B CA 1
ATOM 3299 C C . THR B 1 35 ? -38.719 55.312 12.875 1 19.25 35 THR B C 1
ATOM 3301 O O . THR B 1 35 ? -39.531 54.406 12.781 1 19.25 35 THR B O 1
ATOM 3304 N N . ILE B 1 36 ? -37.906 55.469 11.719 1 19.27 36 ILE B N 1
ATOM 3305 C CA . ILE B 1 36 ? -38.812 55.5 10.586 1 19.27 36 ILE B CA 1
ATOM 3306 C C . ILE B 1 36 ? -39.688 54.25 10.586 1 19.27 36 ILE B C 1
ATOM 3308 O O . ILE B 1 36 ? -39.219 53.156 10.766 1 19.27 36 ILE B O 1
ATOM 3312 N N . GLN B 1 37 ? -40.938 54.469 10.711 1 19.36 37 GLN B N 1
ATOM 3313 C CA . GLN B 1 37 ? -42.188 53.719 10.883 1 19.36 37 GLN B CA 1
ATOM 3314 C C . GLN B 1 37 ? -42.438 52.781 9.688 1 19.36 37 GLN B C 1
ATOM 3316 O O . GLN B 1 37 ? -43.25 53.125 8.812 1 19.36 37 GLN B O 1
ATOM 3321 N N . SER B 1 38 ? -41.406 52.438 8.867 1 19.2 38 SER B N 1
ATOM 3322 C CA . SER B 1 38 ? -42 52.062 7.578 1 19.2 38 SER B CA 1
ATOM 3323 C C . SER B 1 38 ? -43.031 50.969 7.738 1 19.2 38 SER B C 1
ATOM 3325 O O . SER B 1 38 ? -42.812 50 8.484 1 19.2 38 SER B O 1
ATOM 3327 N N . THR B 1 39 ? -44.25 51.25 7.438 1 20.77 39 THR B N 1
ATOM 3328 C CA . THR B 1 39 ? -45.562 50.656 7.453 1 20.77 39 THR B CA 1
ATOM 3329 C C . THR B 1 39 ? -45.562 49.375 6.621 1 20.77 39 THR B C 1
ATOM 3331 O O . THR B 1 39 ? -46.625 48.75 6.414 1 20.77 39 THR B O 1
ATOM 3334 N N . ILE B 1 40 ? -44.5 48.656 6.43 1 19.55 40 ILE B N 1
ATOM 3335 C CA . ILE B 1 40 ? -44.656 47.781 5.285 1 19.55 40 ILE B CA 1
ATOM 3336 C C . ILE B 1 40 ? -45.875 46.875 5.48 1 19.55 40 ILE B C 1
ATOM 3338 O O . ILE B 1 40 ? -46.094 46.344 6.562 1 19.55 40 ILE B O 1
ATOM 3342 N N . SER B 1 41 ? -46.781 46.969 4.527 1 20.72 41 SER B N 1
ATOM 3343 C CA . SER B 1 41 ? -48.094 46.406 4.242 1 20.72 41 SER B CA 1
ATOM 3344 C C . SER B 1 41 ? -48.094 44.875 4.348 1 20.72 41 SER B C 1
ATOM 3346 O O . SER B 1 41 ? -47.062 44.25 4.059 1 20.72 41 SER B O 1
ATOM 3348 N N . GLU B 1 42 ? -49.062 44.312 5.055 1 21.39 42 GLU B N 1
ATOM 3349 C CA . GLU B 1 42 ? -49.438 43.031 5.598 1 21.39 42 GLU B CA 1
ATOM 3350 C C . GLU B 1 42 ? -49.625 42 4.48 1 21.39 42 GLU B C 1
ATOM 3352 O O . GLU B 1 42 ? -50.781 41.656 4.125 1 21.39 42 GLU B O 1
ATOM 3357 N N . VAL B 1 43 ? -48.781 41.938 3.4 1 22.53 43 VAL B N 1
ATOM 3358 C CA . VAL B 1 43 ? -49.344 41.125 2.334 1 22.53 43 VAL B CA 1
ATOM 3359 C C . VAL B 1 43 ? -49.719 39.75 2.889 1 22.53 43 VAL B C 1
ATOM 3361 O O . VAL B 1 43 ? -48.969 39.125 3.625 1 22.53 43 VAL B O 1
ATOM 3364 N N . ASN B 1 44 ? -51 39.469 2.932 1 21.86 44 ASN B N 1
ATOM 3365 C CA . ASN B 1 44 ? -51.781 38.344 3.402 1 21.86 44 ASN B CA 1
ATOM 3366 C C . ASN B 1 44 ? -51.344 37.031 2.756 1 21.86 44 ASN B C 1
ATOM 3368 O O . ASN B 1 44 ? -51.656 36.781 1.586 1 21.86 44 ASN B O 1
ATOM 3372 N N . VAL B 1 45 ? -50.094 36.656 2.711 1 22.66 45 VAL B N 1
ATOM 3373 C CA . VAL B 1 45 ? -49.781 35.469 1.899 1 22.66 45 VAL B CA 1
ATOM 3374 C C . VAL B 1 45 ? -50.594 34.281 2.42 1 22.66 45 VAL B C 1
ATOM 3376 O O . VAL B 1 45 ? -50.562 33.969 3.613 1 22.66 45 VAL B O 1
ATOM 3379 N N . VAL B 1 46 ? -51.656 33.906 1.786 1 24.3 46 VAL B N 1
ATOM 3380 C CA . VAL B 1 46 ? -52.594 32.812 2.025 1 24.3 46 VAL B CA 1
ATOM 3381 C C . VAL B 1 46 ? -51.844 31.5 2.162 1 24.3 46 VAL B C 1
ATOM 3383 O O . VAL B 1 46 ? -50.969 31.188 1.345 1 24.3 46 VAL B O 1
ATOM 3386 N N . PRO B 1 47 ? -51.812 30.859 3.398 1 22.97 47 PRO B N 1
ATOM 3387 C CA . PRO B 1 47 ? -51.062 29.641 3.697 1 22.97 47 PRO B CA 1
ATOM 3388 C C . PRO B 1 47 ? -51.5 28.438 2.869 1 22.97 47 PRO B C 1
ATOM 3390 O O . PRO B 1 47 ? -52.688 28.094 2.879 1 22.97 47 PRO B O 1
ATOM 3393 N N . HIS B 1 48 ? -51.219 28.406 1.558 1 22.94 48 HIS B N 1
ATOM 3394 C CA . HIS B 1 48 ? -51.656 27.188 0.885 1 22.94 48 HIS B CA 1
ATOM 3395 C C . HIS B 1 48 ? -51.312 25.953 1.716 1 22.94 48 HIS B C 1
ATOM 3397 O O . HIS B 1 48 ? -50.25 25.875 2.318 1 22.94 48 HIS B O 1
ATOM 3403 N N . HIS B 1 49 ? -52.281 25.297 2.23 1 22.27 49 HIS B N 1
ATOM 3404 C CA . HIS B 1 49 ? -52.375 24.094 3.053 1 22.27 49 HIS B CA 1
ATOM 3405 C C . HIS B 1 49 ? -51.594 22.938 2.436 1 22.27 49 HIS B C 1
ATOM 3407 O O . HIS B 1 49 ? -52 22.359 1.438 1 22.27 49 HIS B O 1
ATOM 3413 N N . ILE B 1 50 ? -50.281 23.078 2.18 1 23.02 50 ILE B N 1
ATOM 3414 C CA . ILE B 1 50 ? -49.656 21.906 1.586 1 23.02 50 ILE B CA 1
ATOM 3415 C C . ILE B 1 50 ? -49.938 20.672 2.439 1 23.02 50 ILE B C 1
ATOM 3417 O O . ILE B 1 50 ? -49.719 20.688 3.652 1 23.02 50 ILE B O 1
ATOM 3421 N N . GLN B 1 51 ? -50.875 19.766 2.051 1 24.03 51 GLN B N 1
ATOM 3422 C CA . GLN B 1 51 ? -51.219 18.438 2.557 1 24.03 51 GLN B CA 1
ATOM 3423 C C . GLN B 1 51 ? -50 17.656 2.99 1 24.03 51 GLN B C 1
ATOM 3425 O O . GLN B 1 51 ? -49 17.609 2.262 1 24.03 51 GLN B O 1
ATOM 3430 N N . GLU B 1 52 ? -49.875 17.359 4.293 1 24.39 52 GLU B N 1
ATOM 3431 C CA . GLU B 1 52 ? -48.844 16.625 5.039 1 24.39 52 GLU B CA 1
ATOM 3432 C C . GLU B 1 52 ? -48.594 15.258 4.418 1 24.39 52 GLU B C 1
ATOM 3434 O O . GLU B 1 52 ? -49.406 14.336 4.582 1 24.39 52 GLU B O 1
ATOM 3439 N N . ARG B 1 53 ? -48.312 15.094 3.152 1 23.78 53 ARG B N 1
ATOM 3440 C CA . ARG B 1 53 ? -48.062 13.719 2.744 1 23.78 53 ARG B CA 1
ATOM 3441 C C . ARG B 1 53 ? -47.188 12.984 3.779 1 23.78 53 ARG B C 1
ATOM 3443 O O . ARG B 1 53 ? -46.281 13.578 4.371 1 23.78 53 ARG B O 1
ATOM 3450 N N . ASP B 1 54 ? -47.75 11.82 4.352 1 24.59 54 ASP B N 1
ATOM 3451 C CA . ASP B 1 54 ? -47.281 10.867 5.359 1 24.59 54 ASP B CA 1
ATOM 3452 C C . ASP B 1 54 ? -45.812 10.508 5.152 1 24.59 54 ASP B C 1
ATOM 3454 O O . ASP B 1 54 ? -45.438 9.945 4.117 1 24.59 54 ASP B O 1
ATOM 3458 N N . ARG B 1 55 ? -44.906 11.281 5.578 1 25.88 55 ARG B N 1
ATOM 3459 C CA . ARG B 1 55 ? -43.469 11.008 5.711 1 25.88 55 ARG B CA 1
ATOM 3460 C C . ARG B 1 55 ? -43.25 9.672 6.398 1 25.88 55 ARG B C 1
ATOM 3462 O O . ARG B 1 55 ? -43.094 9.617 7.621 1 25.88 55 ARG B O 1
ATOM 3469 N N . ARG B 1 56 ? -44.094 8.633 6.164 1 27.98 56 ARG B N 1
ATOM 3470 C CA . ARG B 1 56 ? -43.719 7.332 6.691 1 27.98 56 ARG B CA 1
ATOM 3471 C C . ARG B 1 56 ? -42.219 7.094 6.527 1 27.98 56 ARG B C 1
ATOM 3473 O O . ARG B 1 56 ? -41.688 7.227 5.426 1 27.98 56 ARG B O 1
ATOM 3480 N N . GLY B 1 57 ? -41.438 7.316 7.605 1 26.2 57 GLY B N 1
ATOM 3481 C CA . GLY B 1 57 ? -40.031 7.109 7.809 1 26.2 57 GLY B CA 1
ATOM 3482 C C . GLY B 1 57 ? -39.5 5.848 7.141 1 26.2 57 GLY B C 1
ATOM 3483 O O . GLY B 1 57 ? -40 4.75 7.406 1 26.2 57 GLY B O 1
ATOM 3484 N N . ILE B 1 58 ? -39.469 5.859 5.824 1 27.64 58 ILE B N 1
ATOM 3485 C CA . ILE B 1 58 ? -38.75 4.723 5.258 1 27.64 58 ILE B CA 1
ATOM 3486 C C . ILE B 1 58 ? -37.625 4.293 6.207 1 27.64 58 ILE B C 1
ATOM 3488 O O . ILE B 1 58 ? -36.719 5.074 6.512 1 27.64 58 ILE B O 1
ATOM 3492 N N . ALA B 1 59 ? -37.906 3.422 7.133 1 30.16 59 ALA B N 1
ATOM 3493 C CA . ALA B 1 59 ? -36.938 2.635 7.883 1 30.16 59 ALA B CA 1
ATOM 3494 C C . ALA B 1 59 ? -35.719 2.318 7.027 1 30.16 59 ALA B C 1
ATOM 3496 O O . ALA B 1 59 ? -35.75 1.436 6.168 1 30.16 59 ALA B O 1
ATOM 3497 N N . THR B 1 60 ? -35.062 3.283 6.422 1 35.06 60 THR B N 1
ATOM 3498 C CA . THR B 1 60 ? -33.812 2.941 5.758 1 35.06 60 THR B CA 1
ATOM 3499 C C . THR B 1 60 ? -32.969 2 6.621 1 35.06 60 THR B C 1
ATOM 3501 O O . THR B 1 60 ? -32.5 2.391 7.688 1 35.06 60 THR B O 1
ATOM 3504 N N . SER B 1 61 ? -33.25 0.845 6.801 1 37.62 61 SER B N 1
ATOM 3505 C CA . SER B 1 61 ? -32.5 -0.258 7.418 1 37.62 61 SER B CA 1
ATOM 3506 C C . SER B 1 61 ? -31.016 -0.168 7.121 1 37.62 61 SER B C 1
ATOM 3508 O O . SER B 1 61 ? -30.609 -0.223 5.961 1 37.62 61 SER B O 1
ATOM 3510 N N . SER B 1 62 ? -30.156 0.625 7.75 1 48 62 SER B N 1
ATOM 3511 C CA . SER B 1 62 ? -28.719 0.885 7.664 1 48 62 SER B CA 1
ATOM 3512 C C . SER B 1 62 ? -27.922 -0.413 7.691 1 48 62 SER B C 1
ATOM 3514 O O . SER B 1 62 ? -27.984 -1.164 8.672 1 48 62 SER B O 1
ATOM 3516 N N . SER B 1 63 ? -27.828 -1.039 6.59 1 57.28 63 SER B N 1
ATOM 3517 C CA . SER B 1 63 ? -27.031 -2.254 6.453 1 57.28 63 SER B CA 1
ATOM 3518 C C . SER B 1 63 ? -25.672 -2.105 7.129 1 57.28 63 SER B C 1
ATOM 3520 O O . SER B 1 63 ? -25.078 -1.021 7.125 1 57.28 63 SER B O 1
ATOM 3522 N N . PRO B 1 64 ? -25.391 -3.068 7.941 1 54.72 64 PRO B N 1
ATOM 3523 C CA . PRO B 1 64 ? -24.078 -3.09 8.578 1 54.72 64 PRO B CA 1
ATOM 3524 C C . PRO B 1 64 ? -22.938 -2.791 7.594 1 54.72 64 PRO B C 1
ATOM 3526 O O . PRO B 1 64 ? -21.844 -2.404 8.008 1 54.72 64 PRO B O 1
ATOM 3529 N N . LEU B 1 65 ? -23.328 -2.906 6.418 1 62.47 65 LEU B N 1
ATOM 3530 C CA . LEU B 1 65 ? -22.297 -2.646 5.406 1 62.47 65 LEU B CA 1
ATOM 3531 C C . LEU B 1 65 ? -22.156 -1.149 5.148 1 62.47 65 LEU B C 1
ATOM 3533 O O . LEU B 1 65 ? -21.141 -0.7 4.625 1 62.47 65 LEU B O 1
ATOM 3537 N N . THR B 1 66 ? -23.359 -0.354 5.445 1 56.88 66 THR B N 1
ATOM 3538 C CA . THR B 1 66 ? -23.406 1.045 5.035 1 56.88 66 THR B CA 1
ATOM 3539 C C . THR B 1 66 ? -23.438 1.965 6.254 1 56.88 66 THR B C 1
ATOM 3541 O O . THR B 1 66 ? -23.578 3.182 6.113 1 56.88 66 THR B O 1
ATOM 3544 N N . ARG B 1 67 ? -23.562 1.614 7.488 1 47.72 67 ARG B N 1
ATOM 3545 C CA . ARG B 1 67 ? -23.828 2.562 8.562 1 47.72 67 ARG B CA 1
ATOM 3546 C C . ARG B 1 67 ? -22.922 3.779 8.461 1 47.72 67 ARG B C 1
ATOM 3548 O O . ARG B 1 67 ? -21.688 3.648 8.5 1 47.72 67 ARG B O 1
ATOM 3555 N N . VAL B 1 68 ? -23.594 4.883 7.949 1 42.59 68 VAL B N 1
ATOM 3556 C CA . VAL B 1 68 ? -23.109 6.203 7.566 1 42.59 68 VAL B CA 1
ATOM 3557 C C . VAL B 1 68 ? -22.719 6.992 8.812 1 42.59 68 VAL B C 1
ATOM 3559 O O . VAL B 1 68 ? -23.562 7.266 9.672 1 42.59 68 VAL B O 1
ATOM 3562 N N . ASP B 1 69 ? -21.875 6.758 9.727 1 35.69 69 ASP B N 1
ATOM 3563 C CA . ASP B 1 69 ? -21.656 7.934 10.57 1 35.69 69 ASP B CA 1
ATOM 3564 C C . ASP B 1 69 ? -21.234 9.141 9.727 1 35.69 69 ASP B C 1
ATOM 3566 O O . ASP B 1 69 ? -20.828 8.984 8.578 1 35.69 69 ASP B O 1
ATOM 3570 N N . ALA B 1 70 ? -21.359 10.43 10.133 1 36.75 70 ALA B N 1
ATOM 3571 C CA . ALA B 1 70 ? -21.188 11.695 9.422 1 36.75 70 ALA B CA 1
ATOM 3572 C C . ALA B 1 70 ? -20.125 11.57 8.328 1 36.75 70 ALA B C 1
ATOM 3574 O O . ALA B 1 70 ? -20.266 12.164 7.258 1 36.75 70 ALA B O 1
ATOM 3575 N N . VAL B 1 71 ? -18.891 11.445 8.617 1 37.94 71 VAL B N 1
ATOM 3576 C CA . VAL B 1 71 ? -17.938 11.32 7.523 1 37.94 71 VAL B CA 1
ATOM 3577 C C . VAL B 1 71 ? -18.156 9.992 6.801 1 37.94 71 VAL B C 1
ATOM 3579 O O . VAL B 1 71 ? -18.25 9.961 5.574 1 37.94 71 VAL B O 1
ATOM 3582 N N . SER B 1 72 ? -17.453 8.844 6.934 1 34.44 72 SER B N 1
ATOM 3583 C CA . SER B 1 72 ? -17.641 7.523 6.328 1 34.44 72 SER B CA 1
ATOM 3584 C C . SER B 1 72 ? -18.766 6.758 7.012 1 34.44 72 SER B C 1
ATOM 3586 O O . SER B 1 72 ? -18.953 6.863 8.227 1 34.44 72 SER B O 1
ATOM 3588 N N . THR B 1 73 ? -19.906 6.508 6.32 1 34 73 THR B N 1
ATOM 3589 C CA . THR B 1 73 ? -20.984 5.586 6.648 1 34 73 THR B CA 1
ATOM 3590 C C . THR B 1 73 ? -20.453 4.371 7.402 1 34 73 THR B C 1
ATOM 3592 O O . THR B 1 73 ? -21.172 3.404 7.633 1 34 73 THR B O 1
ATOM 3595 N N . VAL B 1 74 ? -19.312 4.059 7.207 1 33.38 74 VAL B N 1
ATOM 3596 C CA . VAL B 1 74 ? -18.938 2.775 7.793 1 33.38 74 VAL B CA 1
ATOM 3597 C C . VAL B 1 74 ? -19.047 2.854 9.312 1 33.38 74 VAL B C 1
ATOM 3599 O O . VAL B 1 74 ? -18.656 3.855 9.922 1 33.38 74 VAL B O 1
ATOM 3602 N N . PRO B 1 75 ? -19.812 2.143 9.922 1 33.88 75 PRO B N 1
ATOM 3603 C CA . PRO B 1 75 ? -19.688 2.037 11.375 1 33.88 75 PRO B CA 1
ATOM 3604 C C . PRO B 1 75 ? -18.25 2.225 11.859 1 33.88 75 PRO B C 1
ATOM 3606 O O . PRO B 1 75 ? -17.297 1.948 11.117 1 33.88 75 PRO B O 1
ATOM 3609 N N . THR B 1 76 ? -17.922 3.154 12.812 1 36.12 76 THR B N 1
ATOM 3610 C CA . THR B 1 76 ? -16.609 3.338 13.438 1 36.12 76 THR B CA 1
ATOM 3611 C C . THR B 1 76 ? -15.891 2.002 13.578 1 36.12 76 THR B C 1
ATOM 3613 O O . THR B 1 76 ? -16.109 1.269 14.539 1 36.12 76 THR B O 1
ATOM 3616 N N . MET B 1 77 ? -16.078 1.124 12.766 1 34.91 77 MET B N 1
ATOM 3617 C CA . MET B 1 77 ? -15.281 -0.091 12.898 1 34.91 77 MET B CA 1
ATOM 3618 C C . MET B 1 77 ? -13.82 0.247 13.195 1 34.91 77 MET B C 1
ATOM 3620 O O . MET B 1 77 ? -13.148 0.874 12.375 1 34.91 77 MET B O 1
ATOM 3624 N N . GLN B 1 78 ? -13.492 0.549 14.406 1 39.44 78 GLN B N 1
ATOM 3625 C CA . GLN B 1 78 ? -12.148 0.729 14.945 1 39.44 78 GLN B CA 1
ATOM 3626 C C . GLN B 1 78 ? -11.195 -0.347 14.43 1 39.44 78 GLN B C 1
ATOM 3628 O O . GLN B 1 78 ? -10.227 -0.696 15.102 1 39.44 78 GLN B O 1
ATOM 3633 N N . GLY B 1 79 ? -11.547 -1.29 13.539 1 42.53 79 GLY B N 1
ATOM 3634 C CA . GLY B 1 79 ? -10.641 -2.336 13.102 1 42.53 79 GLY B CA 1
ATOM 3635 C C . GLY B 1 79 ? -9.461 -1.803 12.305 1 42.53 79 GLY B C 1
ATOM 3636 O O . GLY B 1 79 ? -9.547 -0.731 11.703 1 42.53 79 GLY B O 1
ATOM 3637 N N . ASP B 1 80 ? -8.133 -1.985 12.703 1 54 80 ASP B N 1
ATOM 3638 C CA . ASP B 1 80 ? -6.836 -1.449 12.297 1 54 80 ASP B CA 1
ATOM 3639 C C . ASP B 1 80 ? -6.531 -1.796 10.836 1 54 80 ASP B C 1
ATOM 3641 O O . ASP B 1 80 ? -6.066 -2.898 10.539 1 54 80 ASP B O 1
ATOM 3645 N N . TRP B 1 81 ? -7.273 -1.285 9.891 1 47.19 81 TRP B N 1
ATOM 3646 C CA . TRP B 1 81 ? -6.973 -1.541 8.484 1 47.19 81 TRP B CA 1
ATOM 3647 C C . TRP B 1 81 ? -5.996 -0.503 7.938 1 47.19 81 TRP B C 1
ATOM 3649 O O . TRP B 1 81 ? -6.117 -0.07 6.789 1 47.19 81 TRP B O 1
ATOM 3659 N N . VAL B 1 82 ? -5.152 -0.087 8.852 1 60.94 82 VAL B N 1
ATOM 3660 C CA . VAL B 1 82 ? -4.086 0.823 8.445 1 60.94 82 VAL B CA 1
ATOM 3661 C C . VAL B 1 82 ? -2.752 0.083 8.438 1 60.94 82 VAL B C 1
ATOM 3663 O O . VAL B 1 82 ? -2.602 -0.949 9.094 1 60.94 82 VAL B O 1
ATOM 3666 N N . LEU B 1 83 ? -1.966 0.558 7.609 1 72.62 83 LEU B N 1
ATOM 3667 C CA . LEU B 1 83 ? -0.661 -0.076 7.453 1 72.62 83 LEU B CA 1
ATOM 3668 C C . LEU B 1 83 ? 0.164 0.057 8.727 1 72.62 83 LEU B C 1
ATOM 3670 O O . LEU B 1 83 ? 0.949 -0.834 9.062 1 72.62 83 LEU B O 1
ATOM 3674 N N . PHE B 1 84 ? 0.013 1.244 9.406 1 71.88 84 PHE B N 1
ATOM 3675 C CA . PHE B 1 84 ? 0.805 1.464 10.609 1 71.88 84 PHE B CA 1
ATOM 3676 C C . PHE B 1 84 ? 0.172 2.539 11.484 1 71.88 84 PHE B C 1
ATOM 3678 O O . PHE B 1 84 ? -0.707 3.275 11.031 1 71.88 84 PHE B O 1
ATOM 3685 N N . HIS B 1 85 ? 0.509 2.596 12.773 1 72.62 85 HIS B N 1
ATOM 3686 C CA . HIS B 1 85 ? 0.11 3.623 13.727 1 72.62 85 HIS B CA 1
ATOM 3687 C C . HIS B 1 85 ? 1.32 4.387 14.25 1 72.62 85 HIS B C 1
ATOM 3689 O O . HIS B 1 85 ? 2.15 3.828 14.977 1 72.62 85 HIS B O 1
ATOM 3695 N N . PRO B 1 86 ? 1.363 5.695 13.891 1 82.31 86 PRO B N 1
ATOM 3696 C CA . PRO B 1 86 ? 2.445 6.465 14.508 1 82.31 86 PRO B CA 1
ATOM 3697 C C . PRO B 1 86 ? 2.129 6.879 15.945 1 82.31 86 PRO B C 1
ATOM 3699 O O . PRO B 1 86 ? 1.084 7.477 16.203 1 82.31 86 PRO B O 1
ATOM 3702 N N . VAL B 1 87 ? 2.91 6.445 16.859 1 80.12 87 VAL B N 1
ATOM 3703 C CA . VAL B 1 87 ? 2.727 6.797 18.266 1 80.12 87 VAL B CA 1
ATOM 3704 C C . VAL B 1 87 ? 3.92 7.613 18.75 1 80.12 87 VAL B C 1
ATOM 3706 O O . VAL B 1 87 ? 5.074 7.238 18.516 1 80.12 87 VAL B O 1
ATOM 3709 N N . TYR B 1 88 ? 3.623 8.758 19.375 1 89.44 88 TYR B N 1
ATOM 3710 C CA . TYR B 1 88 ? 4.672 9.648 19.859 1 89.44 88 TYR B CA 1
ATOM 3711 C C . TYR B 1 88 ? 4.516 9.914 21.359 1 89.44 88 TYR B C 1
ATOM 3713 O O . TYR B 1 88 ? 3.404 10.148 21.844 1 89.44 88 TYR B O 1
ATOM 3721 N N . THR B 1 89 ? 5.629 9.875 22.031 1 85.88 89 THR B N 1
ATOM 3722 C CA . THR B 1 89 ? 5.621 10.312 23.422 1 85.88 89 THR B CA 1
ATOM 3723 C C . THR B 1 89 ? 5.648 11.836 23.516 1 85.88 89 THR B C 1
ATOM 3725 O O . THR B 1 89 ? 5.93 12.508 22.516 1 85.88 89 THR B O 1
ATOM 3728 N N . ARG B 1 90 ? 5.395 12.312 24.672 1 86.88 90 ARG B N 1
ATOM 3729 C CA . ARG B 1 90 ? 5.43 13.758 24.906 1 86.88 90 ARG B CA 1
ATOM 3730 C C . ARG B 1 90 ? 6.824 14.32 24.641 1 86.88 90 ARG B C 1
ATOM 3732 O O . ARG B 1 90 ? 6.965 15.414 24.078 1 86.88 90 ARG B O 1
ATOM 3739 N N . GLU B 1 91 ? 7.801 13.609 25.031 1 85.25 91 GLU B N 1
ATOM 3740 C CA . GLU B 1 91 ? 9.18 14.031 24.812 1 85.25 91 GLU B CA 1
ATOM 3741 C C . GLU B 1 91 ? 9.516 14.094 23.328 1 85.25 91 GLU B C 1
ATOM 3743 O O . GLU B 1 91 ? 10.211 15 22.875 1 85.25 91 GLU B O 1
ATOM 3748 N N . GLU B 1 92 ? 8.992 13.195 22.625 1 87.44 92 GLU B N 1
ATOM 3749 C CA . GLU B 1 92 ? 9.234 13.141 21.188 1 87.44 92 GLU B CA 1
ATOM 3750 C C . GLU B 1 92 ? 8.578 14.312 20.469 1 87.44 92 GLU B C 1
ATOM 3752 O O . GLU B 1 92 ? 9.18 14.914 19.578 1 87.44 92 GLU B O 1
ATOM 3757 N N . ILE B 1 93 ? 7.457 14.586 20.891 1 87.75 93 ILE B N 1
ATOM 3758 C CA . ILE B 1 93 ? 6.707 15.68 20.266 1 87.75 93 ILE B CA 1
ATOM 3759 C C . ILE B 1 93 ? 7.445 17 20.469 1 87.75 93 ILE B C 1
ATOM 3761 O O . ILE B 1 93 ? 7.477 17.844 19.578 1 87.75 93 ILE B O 1
ATOM 3765 N N . LYS B 1 94 ? 8.062 17.156 21.578 1 87.12 94 LYS B N 1
ATOM 3766 C CA . LYS B 1 94 ? 8.766 18.391 21.922 1 87.12 94 LYS B CA 1
ATOM 3767 C C . LYS B 1 94 ? 10.148 18.438 21.266 1 87.12 94 LYS B C 1
ATOM 3769 O O . LYS B 1 94 ? 10.758 19.5 21.172 1 87.12 94 LYS B O 1
ATOM 3774 N N . ALA B 1 95 ? 10.586 17.328 20.828 1 86.06 95 ALA B N 1
ATOM 3775 C CA . ALA B 1 95 ? 11.938 17.234 20.266 1 86.06 95 ALA B CA 1
ATOM 3776 C C . ALA B 1 95 ? 11.984 17.781 18.844 1 86.06 95 ALA B C 1
ATOM 3778 O O . ALA B 1 95 ? 13.062 18.016 18.297 1 86.06 95 ALA B O 1
ATOM 3779 N N . VAL B 1 96 ? 10.867 18.047 18.297 1 90.38 96 VAL B N 1
ATOM 3780 C CA . VAL B 1 96 ? 10.805 18.453 16.891 1 90.38 96 VAL B CA 1
ATOM 3781 C C . VAL B 1 96 ? 11.344 19.875 16.75 1 90.38 96 VAL B C 1
ATOM 3783 O O . VAL B 1 96 ? 10.922 20.781 17.469 1 90.38 96 VAL B O 1
ATOM 3786 N N . GLU B 1 97 ? 12.297 20.031 15.883 1 89 97 GLU B N 1
ATOM 3787 C CA . GLU B 1 97 ? 12.828 21.344 15.508 1 89 97 GLU B CA 1
ATOM 3788 C C . GLU B 1 97 ? 12.531 21.656 14.047 1 89 97 GLU B C 1
ATOM 3790 O O . GLU B 1 97 ? 12.43 20.75 13.219 1 89 97 GLU B O 1
ATOM 3795 N N . VAL B 1 98 ? 12.344 22.922 13.773 1 90.12 98 VAL B N 1
ATOM 3796 C CA . VAL B 1 98 ? 12.188 23.359 12.391 1 90.12 98 VAL B CA 1
ATOM 3797 C C . VAL B 1 98 ? 13.547 23.438 11.711 1 90.12 98 VAL B C 1
ATOM 3799 O O . VAL B 1 98 ? 14.398 24.25 12.078 1 90.12 98 VAL B O 1
ATOM 3802 N N . LEU B 1 99 ? 13.773 22.531 10.789 1 87.5 99 LEU B N 1
ATOM 3803 C CA . LEU B 1 99 ? 15.039 22.453 10.062 1 87.5 99 LEU B CA 1
ATOM 3804 C C . LEU B 1 99 ? 14.836 22.75 8.578 1 87.5 99 LEU B C 1
ATOM 3806 O O . LEU B 1 99 ? 13.734 22.562 8.047 1 87.5 99 LEU B O 1
ATOM 3810 N N . HIS B 1 100 ? 15.852 23.297 7.98 1 88.19 100 HIS B N 1
ATOM 3811 C CA . HIS B 1 100 ? 15.82 23.562 6.551 1 88.19 100 HIS B CA 1
ATOM 3812 C C . HIS B 1 100 ? 17.062 23.016 5.855 1 88.19 100 HIS B C 1
ATOM 3814 O O . HIS B 1 100 ? 18.188 23.203 6.344 1 88.19 100 HIS B O 1
ATOM 3820 N N . ARG B 1 101 ? 16.797 22.266 4.812 1 86.44 101 ARG B N 1
ATOM 3821 C CA . ARG B 1 101 ? 17.906 21.766 4.004 1 86.44 101 ARG B CA 1
ATOM 3822 C C . ARG B 1 101 ? 18.297 22.781 2.936 1 86.44 101 ARG B C 1
ATOM 3824 O O . ARG B 1 101 ? 17.453 23.219 2.148 1 86.44 101 ARG B O 1
ATOM 3831 N N . GLU B 1 102 ? 19.562 23.062 2.893 1 83.69 102 GLU B N 1
ATOM 3832 C CA . GLU B 1 102 ? 20.047 23.969 1.841 1 83.69 102 GLU B CA 1
ATOM 3833 C C . GLU B 1 102 ? 20.078 23.25 0.488 1 83.69 102 GLU B C 1
ATOM 3835 O O . GLU B 1 102 ? 20.453 22.078 0.401 1 83.69 102 GLU B O 1
ATOM 3840 N N . ALA B 1 103 ? 19.5 23.891 -0.485 1 79.44 103 ALA B N 1
ATOM 3841 C CA . ALA B 1 103 ? 19.531 23.344 -1.837 1 79.44 103 ALA B CA 1
ATOM 3842 C C . ALA B 1 103 ? 20.938 23.438 -2.426 1 79.44 103 ALA B C 1
ATOM 3844 O O . ALA B 1 103 ? 21.406 24.531 -2.752 1 79.44 103 ALA B O 1
ATOM 3845 N N . LYS B 1 104 ? 21.609 22.281 -2.541 1 74.12 104 LYS B N 1
ATOM 3846 C CA . LYS B 1 104 ? 23.016 22.281 -2.924 1 74.12 104 LYS B CA 1
ATOM 3847 C C . LYS B 1 104 ? 23.172 22.031 -4.418 1 74.12 104 LYS B C 1
ATOM 3849 O O . LYS B 1 104 ? 23.984 22.688 -5.086 1 74.12 104 LYS B O 1
ATOM 3854 N N . THR B 1 105 ? 22.359 21.172 -5 1 76.88 105 THR B N 1
ATOM 3855 C CA . THR B 1 105 ? 22.484 20.797 -6.406 1 76.88 105 THR B CA 1
ATOM 3856 C C . THR B 1 105 ? 21.422 21.484 -7.246 1 76.88 105 THR B C 1
ATOM 3858 O O . THR B 1 105 ? 20.484 22.078 -6.707 1 76.88 105 THR B O 1
ATOM 3861 N N . VAL B 1 106 ? 21.672 21.516 -8.492 1 74.81 106 VAL B N 1
ATOM 3862 C CA . VAL B 1 106 ? 20.703 22.109 -9.414 1 74.81 106 VAL B CA 1
ATOM 3863 C C . VAL B 1 106 ? 19.359 21.406 -9.266 1 74.81 106 VAL B C 1
ATOM 3865 O O . VAL B 1 106 ? 18.312 22.078 -9.258 1 74.81 106 VAL B O 1
ATOM 3868 N N . SER B 1 107 ? 19.375 20.156 -9.086 1 74.69 107 SER B N 1
ATOM 3869 C CA . SER B 1 107 ? 18.141 19.406 -8.891 1 74.69 107 SER B CA 1
ATOM 3870 C C . SER B 1 107 ? 17.453 19.797 -7.59 1 74.69 107 SER B C 1
ATOM 3872 O O . SER B 1 107 ? 16.234 19.922 -7.543 1 74.69 107 SER B O 1
ATOM 3874 N N . ASP B 1 108 ? 18.25 20.094 -6.633 1 79.5 108 ASP B N 1
ATOM 3875 C CA . ASP B 1 108 ? 17.719 20.516 -5.344 1 79.5 108 ASP B CA 1
ATOM 3876 C C . ASP B 1 108 ? 17.062 21.891 -5.438 1 79.5 108 ASP B C 1
ATOM 3878 O O . ASP B 1 108 ? 16 22.125 -4.859 1 79.5 108 ASP B O 1
ATOM 3882 N N . LYS B 1 109 ? 17.703 22.672 -6.16 1 78.31 109 LYS B N 1
ATOM 3883 C CA . LYS B 1 109 ? 17.188 24.031 -6.305 1 78.31 109 LYS B CA 1
ATOM 3884 C C . LYS B 1 109 ? 15.883 24.047 -7.102 1 78.31 109 LYS B C 1
ATOM 3886 O O . LYS B 1 109 ? 14.969 24.812 -6.789 1 78.31 109 LYS B O 1
ATOM 3891 N N . LEU B 1 110 ? 15.859 23.172 -8.078 1 76.56 110 LEU B N 1
ATOM 3892 C CA . LEU B 1 110 ? 14.625 23.031 -8.844 1 76.56 110 LEU B CA 1
ATOM 3893 C C . LEU B 1 110 ? 13.492 22.5 -7.965 1 76.56 110 LEU B C 1
ATOM 3895 O O . LEU B 1 110 ? 12.375 23.016 -8.008 1 76.56 110 LEU B O 1
ATOM 3899 N N . ALA B 1 111 ? 13.781 21.547 -7.23 1 77.81 111 ALA B N 1
ATOM 3900 C CA . ALA B 1 111 ? 12.789 20.969 -6.324 1 77.81 111 ALA B CA 1
ATOM 3901 C C . ALA B 1 111 ? 12.273 22.016 -5.336 1 77.81 111 ALA B C 1
ATOM 3903 O O . ALA B 1 111 ? 11.062 22.172 -5.16 1 77.81 111 ALA B O 1
ATOM 3904 N N . TYR B 1 112 ? 13.211 22.734 -4.828 1 79.12 112 TYR B N 1
ATOM 3905 C CA . TYR B 1 112 ? 12.859 23.766 -3.861 1 79.12 112 TYR B CA 1
ATOM 3906 C C . TYR B 1 112 ? 12.039 24.859 -4.52 1 79.12 112 TYR B C 1
ATOM 3908 O O . TYR B 1 112 ? 11.055 25.328 -3.955 1 79.12 112 TYR B O 1
ATOM 3916 N N . GLY B 1 113 ? 12.469 25.203 -5.688 1 74.19 113 GLY B N 1
ATOM 3917 C CA . GLY B 1 113 ? 11.75 26.219 -6.434 1 74.19 113 GLY B CA 1
ATOM 3918 C C . GLY B 1 113 ? 10.328 25.812 -6.781 1 74.19 113 GLY B C 1
ATOM 3919 O O . GLY B 1 113 ? 9.414 26.641 -6.699 1 74.19 113 GLY B O 1
ATOM 3920 N N . LEU B 1 114 ? 10.18 24.562 -7.078 1 77.62 114 LEU B N 1
ATOM 3921 C CA . LEU B 1 114 ? 8.852 24.062 -7.422 1 77.62 114 LEU B CA 1
ATOM 3922 C C . LEU B 1 114 ? 7.941 24.078 -6.199 1 77.62 114 LEU B C 1
ATOM 3924 O O . LEU B 1 114 ? 6.754 24.391 -6.309 1 77.62 114 LEU B O 1
ATOM 3928 N N . VAL B 1 115 ? 8.445 23.781 -5.066 1 79.69 115 VAL B N 1
ATOM 3929 C CA . VAL B 1 115 ? 7.672 23.828 -3.83 1 79.69 115 VAL B CA 1
ATOM 3930 C C . VAL B 1 115 ? 7.25 25.25 -3.521 1 79.69 115 VAL B C 1
ATOM 3932 O O . VAL B 1 115 ? 6.094 25.516 -3.184 1 79.69 115 VAL B O 1
ATOM 3935 N N . LYS B 1 116 ? 8.188 26.156 -3.738 1 76.31 116 LYS B N 1
ATOM 3936 C CA . LYS B 1 116 ? 7.891 27.562 -3.479 1 76.31 116 LYS B CA 1
ATOM 3937 C C . LYS B 1 116 ? 6.852 28.094 -4.457 1 76.31 116 LYS B C 1
ATOM 3939 O O . LYS B 1 116 ? 5.984 28.875 -4.078 1 76.31 116 LYS B O 1
ATOM 3944 N N . PHE B 1 117 ? 7.027 27.594 -5.629 1 74.94 117 PHE B N 1
ATOM 3945 C CA . PHE B 1 117 ? 6.059 27.984 -6.652 1 74.94 117 PHE B CA 1
ATOM 3946 C C . PHE B 1 117 ? 4.68 27.438 -6.328 1 74.94 117 PHE B C 1
ATOM 3948 O O . PHE B 1 117 ? 3.674 28.141 -6.465 1 74.94 117 PHE B O 1
ATOM 3955 N N . ALA B 1 118 ? 4.629 26.219 -5.926 1 74.12 118 ALA B N 1
ATOM 3956 C CA . ALA B 1 118 ? 3.357 25.609 -5.543 1 74.12 118 ALA B CA 1
ATOM 3957 C C . ALA B 1 118 ? 2.74 26.328 -4.348 1 74.12 118 ALA B C 1
ATOM 3959 O O . ALA B 1 118 ? 1.535 26.594 -4.328 1 74.12 118 ALA B O 1
ATOM 3960 N N . ARG B 1 119 ? 3.59 26.734 -3.412 1 75.06 119 ARG B N 1
ATOM 3961 C CA . ARG B 1 119 ? 3.119 27.484 -2.248 1 75.06 119 ARG B CA 1
ATOM 3962 C C . ARG B 1 119 ? 2.596 28.859 -2.65 1 75.06 119 ARG B C 1
ATOM 3964 O O . ARG B 1 119 ? 1.549 29.297 -2.166 1 75.06 119 ARG B O 1
ATOM 3971 N N . TRP B 1 120 ? 3.336 29.438 -3.496 1 70.38 120 TRP B N 1
ATOM 3972 C CA . TRP B 1 120 ? 2.932 30.75 -3.984 1 70.38 120 TRP B CA 1
ATOM 3973 C C . TRP B 1 120 ? 1.589 30.672 -4.703 1 70.38 120 TRP B C 1
ATOM 3975 O O . TRP B 1 120 ? 0.713 31.516 -4.488 1 70.38 120 TRP B O 1
ATOM 3985 N N . GLY B 1 121 ? 1.493 29.719 -5.555 1 69.31 121 GLY B N 1
ATOM 3986 C CA . GLY B 1 121 ? 0.229 29.531 -6.246 1 69.31 121 GLY B CA 1
ATOM 3987 C C . GLY B 1 121 ? -0.936 29.297 -5.305 1 69.31 121 GLY B C 1
ATOM 3988 O O . GLY B 1 121 ? -2.006 29.875 -5.473 1 69.31 121 GLY B O 1
ATOM 3989 N N . TYR B 1 122 ? -0.723 28.531 -4.324 1 70.69 122 TYR B N 1
ATOM 3990 C CA . TYR B 1 122 ? -1.761 28.25 -3.34 1 70.69 122 TYR B CA 1
ATOM 3991 C C . TYR B 1 122 ? -2.088 29.5 -2.525 1 70.69 122 TYR B C 1
ATOM 3993 O O . TYR B 1 122 ? -3.26 29.797 -2.281 1 70.69 122 TYR B O 1
ATOM 4001 N N . ASP B 1 123 ? -1.044 30.172 -2.033 1 71.25 123 ASP B N 1
ATOM 4002 C CA . ASP B 1 123 ? -1.265 31.406 -1.266 1 71.25 123 ASP B CA 1
ATOM 4003 C C . ASP B 1 123 ? -2.033 32.438 -2.086 1 71.25 123 ASP B C 1
ATOM 4005 O O . ASP B 1 123 ? -2.881 33.156 -1.551 1 71.25 123 ASP B O 1
ATOM 4009 N N . PHE B 1 124 ? -1.734 32.375 -3.299 1 65.12 124 PHE B N 1
ATOM 4010 C CA . PHE B 1 124 ? -2.404 33.281 -4.207 1 65.12 124 PHE B CA 1
ATOM 4011 C C . PHE B 1 124 ? -3.881 32.938 -4.34 1 65.12 124 PHE B C 1
ATOM 4013 O O . PHE B 1 124 ? -4.742 33.812 -4.234 1 65.12 124 PHE B O 1
ATOM 4020 N N . VAL B 1 125 ? -4.176 31.766 -4.48 1 64.62 125 VAL B N 1
ATOM 4021 C CA . VAL B 1 125 ? -5.547 31.328 -4.691 1 64.62 125 V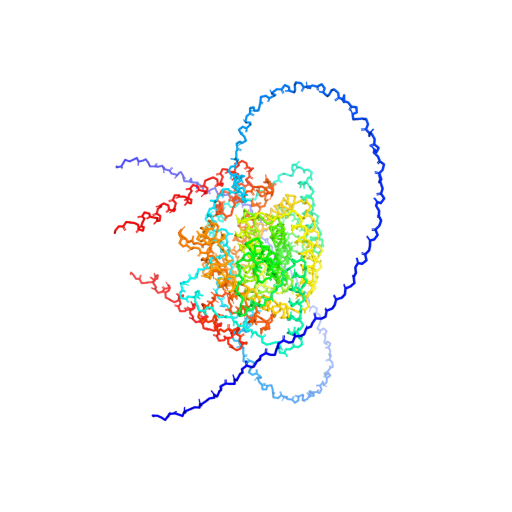AL B CA 1
ATOM 4022 C C . VAL B 1 125 ? -6.328 31.406 -3.383 1 64.62 125 VAL B C 1
ATOM 4024 O O . VAL B 1 125 ? -7.512 31.766 -3.379 1 64.62 125 VAL B O 1
ATOM 4027 N N . SER B 1 126 ? -5.59 31.125 -2.26 1 64.5 126 SER B N 1
ATOM 4028 C CA . SER B 1 126 ? -6.254 31.094 -0.961 1 64.5 126 SER B CA 1
ATOM 4029 C C . SER B 1 126 ? -6.297 32.5 -0.33 1 64.5 126 SER B C 1
ATOM 4031 O O . SER B 1 126 ? -7.004 32.719 0.657 1 64.5 126 SER B O 1
ATOM 4033 N N . GLY B 1 127 ? -5.594 33.406 -0.877 1 61.94 127 GLY B N 1
ATOM 4034 C CA . GLY B 1 127 ? -5.539 34.75 -0.329 1 61.94 127 GLY B CA 1
ATOM 4035 C C . GLY B 1 127 ? -4.738 34.844 0.957 1 61.94 127 GLY B C 1
ATOM 4036 O O . GLY B 1 127 ? -4.922 35.781 1.746 1 61.94 127 GLY B O 1
ATOM 4037 N N . TYR B 1 128 ? -3.957 33.812 1.226 1 62.81 128 TYR B N 1
ATOM 4038 C CA . TYR B 1 128 ? -3.197 33.781 2.471 1 62.81 128 TYR B CA 1
ATOM 4039 C C . TYR B 1 128 ? -1.946 34.656 2.354 1 62.81 128 TYR B C 1
ATOM 4041 O O . TYR B 1 128 ? -1.183 34.531 1.395 1 62.81 128 TYR B O 1
ATOM 4049 N N . LYS B 1 129 ? -1.871 35.781 3.199 1 61 129 LYS B N 1
ATOM 4050 C CA . LYS B 1 129 ? -0.698 36.625 3.244 1 61 129 LYS B CA 1
ATOM 4051 C C . LYS B 1 129 ? 0.077 36.438 4.547 1 61 129 LYS B C 1
ATOM 4053 O O . LYS B 1 129 ? -0.517 36.375 5.625 1 61 129 LYS B O 1
ATOM 4058 N N . HIS B 1 130 ? 1.207 35.75 4.543 1 63.72 130 HIS B N 1
ATOM 4059 C CA . HIS B 1 130 ? 2.02 35.625 5.746 1 63.72 130 HIS B CA 1
ATOM 4060 C C . HIS B 1 130 ? 2.73 36.938 6.082 1 63.72 130 HIS B C 1
ATOM 4062 O O . HIS B 1 130 ? 3.869 37.156 5.664 1 63.72 130 HIS B O 1
ATOM 4068 N N . LYS B 1 131 ? 1.925 37.844 6.613 1 68.62 131 LYS B N 1
ATOM 4069 C CA . LYS B 1 131 ? 2.543 39.094 7.039 1 68.62 131 LYS B CA 1
ATOM 4070 C C . LYS B 1 131 ? 2.904 39.062 8.523 1 68.62 131 LYS B C 1
ATOM 4072 O O . LYS B 1 131 ? 2.123 38.594 9.344 1 68.62 131 LYS B O 1
ATOM 4077 N N . PRO B 1 132 ? 4.23 39.312 8.789 1 74.44 132 PRO B N 1
ATOM 4078 C CA . PRO B 1 132 ? 4.562 39.344 10.211 1 74.44 132 PRO B CA 1
ATOM 4079 C C . PRO B 1 132 ? 3.746 40.406 10.977 1 74.44 132 PRO B C 1
ATOM 4081 O O . PRO B 1 132 ? 3.453 41.469 10.438 1 74.44 132 PRO B O 1
ATOM 4084 N N . ILE B 1 133 ? 3.293 40.031 12.18 1 73.62 133 ILE B N 1
ATOM 4085 C CA . ILE B 1 133 ? 2.562 40.938 13.031 1 73.62 133 ILE B CA 1
ATOM 4086 C C . ILE B 1 133 ? 3.494 42.062 13.484 1 73.62 133 ILE B C 1
ATOM 4088 O O . ILE B 1 133 ? 4.574 41.812 14.023 1 73.62 133 ILE B O 1
ATOM 4092 N N . PRO B 1 134 ? 3.088 43.281 13.125 1 71.38 134 PRO B N 1
ATOM 4093 C CA . PRO B 1 134 ? 3.938 44.375 13.594 1 71.38 134 PRO B CA 1
ATOM 4094 C C . PRO B 1 134 ? 4.125 44.375 15.109 1 71.38 134 PRO B C 1
ATOM 4096 O O . PRO B 1 134 ? 3.193 44.062 15.852 1 71.38 134 PRO B O 1
ATOM 4099 N N . ALA B 1 135 ? 5.391 44.375 15.594 1 65.12 135 ALA B N 1
ATOM 4100 C CA . ALA B 1 135 ? 5.812 44.281 16.984 1 65.12 135 ALA B CA 1
ATOM 4101 C C . ALA B 1 135 ? 4.949 45.156 17.875 1 65.12 135 ALA B C 1
ATOM 4103 O O . ALA B 1 135 ? 4.613 44.781 19.016 1 65.12 135 ALA B O 1
ATOM 4104 N N . ASP B 1 136 ? 4.637 46.344 17.469 1 62.12 136 ASP B N 1
ATOM 4105 C CA . ASP B 1 136 ? 3.941 47.281 18.312 1 62.12 136 ASP B CA 1
ATOM 4106 C C . ASP B 1 136 ? 2.447 47.312 18 1 62.12 136 ASP B C 1
ATOM 4108 O O . ASP B 1 136 ? 1.758 48.281 18.328 1 62.12 136 ASP B O 1
ATOM 4112 N N . ALA B 1 137 ? 2 46.156 17.547 1 64.62 137 ALA B N 1
ATOM 4113 C CA . ALA B 1 137 ? 0.621 46.219 17.078 1 64.62 137 ALA B CA 1
ATOM 4114 C C . ALA B 1 137 ? -0.365 46.062 18.234 1 64.62 137 ALA B C 1
ATOM 4116 O O . ALA B 1 137 ? -0.289 45.125 19 1 64.62 137 ALA B O 1
ATOM 4117 N N . LYS B 1 138 ? -0.941 47.156 18.609 1 77.19 138 LYS B N 1
ATOM 4118 C CA . LYS B 1 138 ? -2.039 47.156 19.578 1 77.19 138 LYS B CA 1
ATOM 4119 C C . LYS B 1 138 ? -3.355 46.781 18.906 1 77.19 138 LYS B C 1
ATOM 4121 O O . LYS B 1 138 ? -4.383 47.406 19.125 1 77.19 138 LYS B O 1
ATOM 4126 N N . MET B 1 139 ? -3.293 45.656 18.109 1 83.62 139 MET B N 1
ATOM 4127 C CA . MET B 1 139 ? -4.477 45.25 17.344 1 83.62 139 MET B CA 1
ATOM 4128 C C . MET B 1 139 ? -5.215 44.125 18.031 1 83.62 139 MET B C 1
ATOM 4130 O O . MET B 1 139 ? -4.594 43.281 18.672 1 83.62 139 MET B O 1
ATOM 4134 N N . THR B 1 140 ? -6.523 44.25 17.953 1 88.31 140 THR B N 1
ATOM 4135 C CA . THR B 1 140 ? -7.348 43.125 18.422 1 88.31 140 THR B CA 1
ATOM 4136 C C . THR B 1 140 ? -7.23 41.938 17.484 1 88.31 140 THR B C 1
ATOM 4138 O O . THR B 1 140 ? -6.711 42.062 16.375 1 88.31 140 THR B O 1
ATOM 4141 N N . LEU B 1 141 ? -7.578 40.812 17.953 1 89.62 141 LEU B N 1
ATOM 4142 C CA . LEU B 1 141 ? -7.566 39.594 17.141 1 89.62 141 LEU B CA 1
ATOM 4143 C C . LEU B 1 141 ? -8.344 39.781 15.852 1 89.62 141 LEU B C 1
ATOM 4145 O O . LEU B 1 141 ? -7.898 39.344 14.781 1 89.62 141 LEU B O 1
ATOM 4149 N N . GLN B 1 142 ? -9.477 40.438 16 1 89.88 142 GLN B N 1
ATOM 4150 C CA . GLN B 1 142 ? -10.32 40.688 14.844 1 89.88 142 GLN B CA 1
ATOM 4151 C C . GLN B 1 142 ? -9.617 41.594 13.828 1 89.88 142 GLN B C 1
ATOM 4153 O O . GLN B 1 142 ? -9.727 41.375 12.617 1 89.88 142 GLN B O 1
ATOM 4158 N N . GLN B 1 143 ? -8.938 42.562 14.359 1 87.38 143 GLN B N 1
ATOM 4159 C CA . GLN B 1 143 ? -8.219 43.469 13.477 1 87.38 143 GLN B CA 1
ATOM 4160 C C . GLN B 1 143 ? -7.055 42.75 12.789 1 87.38 143 GLN B C 1
ATOM 4162 O O . GLN B 1 143 ? -6.809 42.969 11.594 1 87.38 143 GLN B O 1
ATOM 4167 N N . LEU B 1 144 ? -6.379 41.938 13.547 1 87.06 144 LEU B N 1
ATOM 4168 C CA . LEU B 1 144 ? -5.254 41.188 13 1 87.06 144 LEU B CA 1
ATOM 4169 C C . LEU B 1 144 ? -5.715 40.25 11.883 1 87.06 144 LEU B C 1
ATOM 4171 O O . LEU B 1 144 ? -5.035 40.125 10.867 1 87.06 144 LEU B O 1
ATOM 4175 N N . ARG B 1 145 ? -6.832 39.625 11.977 1 88.75 145 ARG B N 1
ATOM 4176 C CA . ARG B 1 145 ? -7.395 38.719 10.969 1 88.75 145 ARG B CA 1
ATOM 4177 C C . ARG B 1 145 ? -7.836 39.5 9.734 1 88.75 145 ARG B C 1
ATOM 4179 O O . ARG B 1 145 ? -7.574 39.062 8.602 1 88.75 145 ARG B O 1
ATOM 4186 N N . LYS B 1 146 ? -8.484 40.656 10 1 85.31 146 LYS B N 1
ATOM 4187 C CA . LYS B 1 146 ? -8.992 41.469 8.906 1 85.31 146 LYS B CA 1
ATOM 4188 C C . LYS B 1 146 ? -7.855 42 8.047 1 85.31 146 LYS B C 1
ATOM 4190 O O . LYS B 1 146 ? -7.984 42.125 6.828 1 85.31 146 LYS B O 1
ATOM 4195 N N . GLU B 1 147 ? -6.758 42.344 8.773 1 81.81 147 GLU B N 1
ATOM 4196 C CA . GLU B 1 147 ? -5.617 42.938 8.055 1 81.81 147 GLU B CA 1
ATOM 4197 C C . GLU B 1 147 ? -4.738 41.844 7.453 1 81.81 147 GLU B C 1
ATOM 4199 O O . GLU B 1 147 ? -3.736 42.125 6.801 1 81.81 147 GLU B O 1
ATOM 4204 N N . GLY B 1 148 ? -5.031 40.562 7.715 1 81.31 148 GLY B N 1
ATOM 4205 C CA . GLY B 1 148 ? -4.359 39.469 7.043 1 81.31 148 GLY B CA 1
ATOM 4206 C C . GLY B 1 148 ? -3.113 38.969 7.766 1 81.31 148 GLY B C 1
ATOM 4207 O O . GLY B 1 148 ? -2.281 38.281 7.188 1 81.31 148 GLY B O 1
ATOM 4208 N N . TYR B 1 149 ? -2.977 39.406 9.062 1 81.5 149 TYR B N 1
ATOM 4209 C CA . TYR B 1 149 ? -1.809 39 9.836 1 81.5 149 TYR B CA 1
ATOM 4210 C C . TYR B 1 149 ? -1.988 37.594 10.398 1 81.5 149 TYR B C 1
ATOM 4212 O O . TYR B 1 149 ? -1.009 36.875 10.625 1 81.5 149 TYR B O 1
ATOM 4220 N N . LEU B 1 150 ? -3.254 37.344 10.648 1 87.38 150 LEU B N 1
ATOM 4221 C CA . LEU B 1 150 ? -3.578 36.031 11.227 1 87.38 150 LEU B CA 1
ATOM 4222 C C . LEU B 1 150 ? -4.691 35.344 10.438 1 87.38 150 LEU B C 1
ATOM 4224 O O . LEU B 1 150 ? -5.559 36 9.875 1 87.38 150 LEU B O 1
ATOM 4228 N N . LEU B 1 151 ? -4.562 34.031 10.43 1 87.94 151 LEU B N 1
ATOM 4229 C CA . LEU B 1 151 ? -5.645 33.25 9.875 1 87.94 151 LEU B CA 1
ATOM 4230 C C . LEU B 1 151 ? -6.66 32.875 10.953 1 87.94 151 LEU B C 1
ATOM 4232 O O . LEU B 1 151 ? -6.289 32.656 12.102 1 87.94 151 LEU B O 1
ATOM 4236 N N . ASP B 1 152 ? -7.938 32.906 10.547 1 90.12 152 ASP B N 1
ATOM 4237 C CA . ASP B 1 152 ? -8.93 32.312 11.438 1 90.12 152 ASP B CA 1
ATOM 4238 C C . ASP B 1 152 ? -8.984 30.797 11.281 1 90.12 152 ASP B C 1
ATOM 4240 O O . ASP B 1 152 ? -8.172 30.219 10.547 1 90.12 152 ASP B O 1
ATOM 4244 N N . GLU B 1 153 ? -9.859 30.141 12.016 1 91.62 153 GLU B N 1
ATOM 4245 C CA . GLU B 1 153 ? -9.922 28.688 11.992 1 91.62 153 GLU B CA 1
ATOM 4246 C C . GLU B 1 153 ? -10.258 28.172 10.594 1 91.62 153 GLU B C 1
ATOM 4248 O O . GLU B 1 153 ? -9.773 27.109 10.188 1 91.62 153 GLU B O 1
ATOM 4253 N N . GLN B 1 154 ? -11.07 28.891 9.867 1 89.38 154 GLN B N 1
ATOM 4254 C CA . GLN B 1 154 ? -11.438 28.469 8.516 1 89.38 154 GLN B CA 1
ATOM 4255 C C . GLN B 1 154 ? -10.258 28.594 7.562 1 89.38 154 GLN B C 1
ATOM 4257 O O . GLN B 1 154 ? -10.062 27.75 6.695 1 89.38 154 GLN B O 1
ATOM 4262 N N . GLY B 1 155 ? -9.562 29.703 7.766 1 87.94 155 GLY B N 1
ATOM 4263 C CA . GLY B 1 155 ? -8.359 29.875 6.961 1 87.94 155 GLY B CA 1
ATOM 4264 C C . GLY B 1 155 ? -7.332 28.781 7.184 1 87.94 155 GLY B C 1
ATOM 4265 O O . GLY B 1 155 ? -6.762 28.266 6.227 1 87.94 155 GLY B O 1
ATOM 4266 N N . TRP B 1 156 ? -7.086 28.484 8.398 1 91.69 156 TRP B N 1
ATOM 4267 C CA . TRP B 1 156 ? -6.156 27.406 8.742 1 91.69 156 TRP B CA 1
ATOM 4268 C C . TRP B 1 156 ? -6.621 26.078 8.156 1 91.69 156 TRP B C 1
ATOM 4270 O O . TRP B 1 156 ? -5.824 25.328 7.582 1 91.69 156 TRP B O 1
ATOM 4280 N N . LEU B 1 157 ? -7.879 25.781 8.25 1 91.75 157 LEU B N 1
ATOM 4281 C CA . LEU B 1 157 ? -8.398 24.516 7.77 1 91.75 157 LEU B CA 1
ATOM 4282 C C . LEU B 1 157 ? -8.281 24.422 6.25 1 91.75 157 LEU B C 1
ATOM 4284 O O . LEU B 1 157 ? -7.93 23.359 5.719 1 91.75 157 LEU B O 1
ATOM 4288 N N . ASN B 1 158 ? -8.562 25.5 5.598 1 87.69 158 ASN B N 1
ATOM 4289 C CA . ASN B 1 158 ? -8.414 25.5 4.148 1 87.69 158 ASN B CA 1
ATOM 4290 C C . ASN B 1 158 ? -6.969 25.219 3.736 1 87.69 158 ASN B C 1
ATOM 4292 O O . ASN B 1 158 ? -6.723 24.453 2.797 1 87.69 158 ASN B O 1
ATOM 4296 N N . ARG B 1 159 ? -6.113 25.844 4.434 1 87.62 159 ARG B N 1
ATOM 4297 C CA . ARG B 1 159 ? -4.695 25.641 4.152 1 87.62 159 ARG B CA 1
ATOM 4298 C C . ARG B 1 159 ? -4.285 24.203 4.398 1 87.62 159 ARG B C 1
ATOM 4300 O O . ARG B 1 159 ? -3.635 23.578 3.555 1 87.62 159 ARG B O 1
ATOM 4307 N N . ILE B 1 160 ? -4.684 23.672 5.484 1 91.75 160 ILE B N 1
ATOM 4308 C CA . ILE B 1 160 ? -4.324 22.312 5.879 1 91.75 160 ILE B CA 1
ATOM 4309 C C . ILE B 1 160 ? -4.93 21.312 4.898 1 91.75 160 ILE B C 1
ATOM 4311 O O . ILE B 1 160 ? -4.238 20.406 4.414 1 91.75 160 ILE B O 1
ATOM 4315 N N . LEU B 1 161 ? -6.211 21.484 4.574 1 90.44 161 LEU B N 1
ATOM 4316 C CA . LEU B 1 161 ? -6.895 20.547 3.688 1 90.44 161 LEU B CA 1
ATOM 4317 C C . LEU B 1 161 ? -6.262 20.547 2.301 1 90.44 161 LEU B C 1
ATOM 4319 O O . LEU B 1 161 ? -6.109 19.5 1.678 1 90.44 161 LEU B O 1
ATOM 4323 N N . PHE B 1 162 ? -5.918 21.703 1.835 1 86.38 162 PHE B N 1
ATOM 4324 C CA . PHE B 1 162 ? -5.281 21.797 0.527 1 86.38 162 PHE B CA 1
ATOM 4325 C C . PHE B 1 162 ? -3.928 21.109 0.534 1 86.38 162 PHE B C 1
ATOM 4327 O O . PHE B 1 162 ? -3.639 20.281 -0.34 1 86.38 162 PHE B O 1
ATOM 4334 N N . LEU B 1 163 ? -3.123 21.422 1.489 1 86.44 163 LEU B N 1
ATOM 4335 C CA . LEU B 1 163 ? -1.781 20.844 1.6 1 86.44 163 LEU B CA 1
ATOM 4336 C C . LEU B 1 163 ? -1.842 19.328 1.743 1 86.44 163 LEU B C 1
ATOM 4338 O O . LEU B 1 163 ? -1.102 18.609 1.069 1 86.44 163 LEU B O 1
ATOM 4342 N N . GLU B 1 164 ? -2.715 18.828 2.602 1 91.94 164 GLU B N 1
ATOM 4343 C CA . GLU B 1 164 ? -2.836 17.391 2.822 1 91.94 164 GLU B CA 1
ATOM 4344 C C . GLU B 1 164 ? -3.314 16.672 1.562 1 91.94 164 GLU B C 1
ATOM 4346 O O . GLU B 1 164 ? -2.885 15.555 1.274 1 91.94 164 GLU B O 1
ATOM 4351 N N . SER B 1 165 ? -4.238 17.312 0.817 1 89.81 165 SER B N 1
ATOM 4352 C CA . SER B 1 165 ? -4.762 16.703 -0.408 1 89.81 165 SER B CA 1
ATOM 4353 C C . SER B 1 165 ? -3.656 16.516 -1.443 1 89.81 165 SER B C 1
ATOM 4355 O O . SER B 1 165 ? -3.602 15.484 -2.117 1 89.81 165 SER B O 1
ATOM 4357 N N . ILE B 1 166 ? -2.793 17.438 -1.505 1 89.38 166 ILE B N 1
ATOM 4358 C CA . ILE B 1 166 ? -1.706 17.375 -2.475 1 89.38 166 ILE B CA 1
ATOM 4359 C C . ILE B 1 166 ? -0.61 16.438 -1.963 1 89.38 166 ILE B C 1
ATOM 4361 O O . ILE B 1 166 ? -0.05 15.648 -2.727 1 89.38 166 ILE B O 1
ATOM 4365 N N . ALA B 1 167 ? -0.315 16.516 -0.65 1 93.94 167 ALA B N 1
ATOM 4366 C CA . ALA B 1 167 ? 0.773 15.75 -0.051 1 93.94 167 ALA B CA 1
ATOM 4367 C C . ALA B 1 167 ? 0.471 14.258 -0.084 1 93.94 167 ALA B C 1
ATOM 4369 O O . ALA B 1 167 ? 1.379 13.43 0.039 1 93.94 167 ALA B O 1
ATOM 4370 N N . GLY B 1 168 ? -0.771 13.875 -0.298 1 95.12 168 GLY B N 1
ATOM 4371 C CA . GLY B 1 168 ? -1.159 12.477 -0.354 1 95.12 168 GLY B CA 1
ATOM 4372 C C . GLY B 1 168 ? -0.833 11.82 -1.683 1 95.12 168 GLY B C 1
ATOM 4373 O O . GLY B 1 168 ? -0.924 10.594 -1.815 1 95.12 168 GLY B O 1
ATOM 4374 N N . VAL B 1 169 ? -0.358 12.539 -2.631 1 95.94 169 VAL B N 1
ATOM 4375 C CA . VAL B 1 169 ? -0.19 12.039 -3.992 1 95.94 169 VAL B CA 1
ATOM 4376 C C . VAL B 1 169 ? 1.186 11.391 -4.141 1 95.94 169 VAL B C 1
ATOM 4378 O O . VAL B 1 169 ? 1.297 10.266 -4.621 1 95.94 169 VAL B O 1
ATOM 4381 N N . PRO B 1 170 ? 2.266 12 -3.646 1 97.5 170 PRO B N 1
ATOM 4382 C CA . PRO B 1 170 ? 3.609 11.523 -3.982 1 97.5 170 PRO B CA 1
ATOM 4383 C C . PRO B 1 170 ? 3.875 10.102 -3.484 1 97.5 170 PRO B C 1
ATOM 4385 O O . PRO B 1 170 ? 4.398 9.273 -4.23 1 97.5 170 PRO B O 1
ATOM 4388 N N . GLY B 1 171 ? 3.537 9.828 -2.209 1 97.75 171 GLY B N 1
ATOM 4389 C CA . GLY B 1 171 ? 3.791 8.492 -1.679 1 97.75 171 GLY B CA 1
ATOM 4390 C C . GLY B 1 171 ? 3.168 7.391 -2.512 1 97.75 171 GLY B C 1
ATOM 4391 O O . GLY B 1 171 ? 3.801 6.367 -2.766 1 97.75 171 GLY B O 1
ATOM 4392 N N . MET B 1 172 ? 1.984 7.598 -2.951 1 97.5 172 MET B N 1
ATOM 4393 C CA . MET B 1 172 ? 1.273 6.602 -3.748 1 97.5 172 MET B CA 1
ATOM 4394 C C . MET B 1 172 ? 1.893 6.469 -5.137 1 97.5 172 MET B C 1
ATOM 4396 O O . MET B 1 172 ? 2.031 5.363 -5.656 1 97.5 172 MET B O 1
ATOM 4400 N N . VAL B 1 173 ? 2.232 7.562 -5.746 1 97.5 173 VAL B N 1
ATOM 4401 C CA . VAL B 1 173 ? 2.861 7.535 -7.062 1 97.5 173 VAL B CA 1
ATOM 4402 C C . VAL B 1 173 ? 4.18 6.766 -6.992 1 97.5 173 VAL B C 1
ATOM 4404 O O . VAL B 1 173 ? 4.43 5.875 -7.809 1 97.5 173 VAL B O 1
ATOM 4407 N N . ALA B 1 174 ? 4.988 7.16 -6.039 1 97.56 174 ALA B N 1
ATOM 4408 C CA . ALA B 1 174 ? 6.285 6.504 -5.887 1 97.56 174 ALA B CA 1
ATOM 4409 C C . ALA B 1 174 ? 6.117 5 -5.676 1 97.56 174 ALA B C 1
ATOM 4411 O O . ALA B 1 174 ? 6.789 4.199 -6.328 1 97.56 174 ALA B O 1
ATOM 4412 N N . ALA B 1 175 ? 5.215 4.605 -4.801 1 96.94 175 ALA B N 1
ATOM 4413 C CA . ALA B 1 175 ? 4.977 3.193 -4.516 1 96.94 175 ALA B CA 1
ATOM 4414 C C . ALA B 1 175 ? 4.508 2.451 -5.762 1 96.94 175 ALA B C 1
ATOM 4416 O O . ALA B 1 175 ? 4.973 1.342 -6.043 1 96.94 175 ALA B O 1
ATOM 4417 N N . THR B 1 176 ? 3.602 3.041 -6.473 1 96.81 176 THR B N 1
ATOM 4418 C CA . THR B 1 176 ? 3.051 2.424 -7.676 1 96.81 176 THR B CA 1
ATOM 4419 C C . THR B 1 176 ? 4.145 2.203 -8.719 1 96.81 176 THR B C 1
ATOM 4421 O O . THR B 1 176 ? 4.273 1.107 -9.266 1 96.81 176 THR B O 1
ATOM 4424 N N . LEU B 1 177 ? 4.902 3.178 -8.953 1 95.56 177 LEU B N 1
ATOM 4425 C CA . LEU B 1 177 ? 5.934 3.086 -9.984 1 95.56 177 LEU B CA 1
ATOM 4426 C C . LEU B 1 177 ? 7.02 2.098 -9.578 1 95.56 177 LEU B C 1
ATOM 4428 O O . LEU B 1 177 ? 7.543 1.363 -10.422 1 95.56 177 LEU B O 1
ATOM 4432 N N . ARG B 1 178 ? 7.352 2.125 -8.32 1 95.06 178 ARG B N 1
ATOM 4433 C CA . ARG B 1 178 ? 8.344 1.167 -7.852 1 95.06 178 ARG B CA 1
ATOM 4434 C C . ARG B 1 178 ? 7.809 -0.259 -7.922 1 95.06 178 ARG B C 1
ATOM 4436 O O . ARG B 1 178 ? 8.555 -1.195 -8.211 1 95.06 178 ARG B O 1
ATOM 4443 N N . HIS B 1 179 ? 6.523 -0.422 -7.59 1 94.31 179 HIS B N 1
ATOM 4444 C CA . HIS B 1 179 ? 5.887 -1.727 -7.73 1 94.31 179 HIS B CA 1
ATOM 4445 C C . HIS B 1 179 ? 5.957 -2.219 -9.172 1 94.31 179 HIS B C 1
ATOM 4447 O O . HIS B 1 179 ? 6.371 -3.352 -9.43 1 94.31 179 HIS B O 1
ATOM 4453 N N . LEU B 1 180 ? 5.551 -1.348 -10.078 1 92.56 180 LEU B N 1
ATOM 4454 C CA . LEU B 1 180 ? 5.566 -1.712 -11.484 1 92.56 180 LEU B CA 1
ATOM 4455 C C . LEU B 1 180 ? 6.988 -1.981 -11.961 1 92.56 180 LEU B C 1
ATOM 4457 O O . LEU B 1 180 ? 7.215 -2.873 -12.789 1 92.56 180 LEU B O 1
ATOM 4461 N N . GLN B 1 181 ? 7.898 -1.22 -11.469 1 90.44 181 GLN B N 1
ATOM 4462 C CA . GLN B 1 181 ? 9.297 -1.46 -11.789 1 90.44 181 GLN B CA 1
ATOM 4463 C C . GLN B 1 181 ? 9.766 -2.816 -11.266 1 90.44 181 GLN B C 1
ATOM 4465 O O . GLN B 1 181 ? 10.477 -3.543 -11.961 1 90.44 181 GLN B O 1
ATOM 4470 N N . SER B 1 182 ? 9.391 -3.08 -10.07 1 90.06 182 SER B N 1
ATOM 4471 C CA . SER B 1 182 ? 9.727 -4.375 -9.477 1 90.06 182 SER B CA 1
ATOM 4472 C C . SER B 1 182 ? 9.195 -5.523 -10.328 1 90.06 182 SER B C 1
ATOM 4474 O O . SER B 1 182 ? 9.898 -6.512 -10.547 1 90.06 182 SER B O 1
ATOM 4476 N N . LEU B 1 183 ? 7.996 -5.422 -10.828 1 89.38 183 LEU B N 1
ATOM 4477 C CA . LEU B 1 183 ? 7.406 -6.441 -11.688 1 89.38 183 LEU B CA 1
ATOM 4478 C C . LEU B 1 183 ? 8.18 -6.559 -13 1 89.38 183 LEU B C 1
ATOM 4480 O O . LEU B 1 183 ? 8.531 -7.66 -13.414 1 89.38 183 LEU B O 1
ATOM 4484 N N . ARG B 1 184 ? 8.516 -5.402 -13.57 1 84.94 184 ARG B N 1
ATOM 4485 C CA . ARG B 1 184 ? 9.141 -5.383 -14.891 1 84.94 184 ARG B CA 1
ATOM 4486 C C . ARG B 1 184 ? 10.57 -5.91 -14.82 1 84.94 184 ARG B C 1
ATOM 4488 O O . ARG B 1 184 ? 11.023 -6.609 -15.734 1 84.94 184 ARG B O 1
ATOM 4495 N N . LEU B 1 185 ? 11.234 -5.551 -13.758 1 82.81 185 LEU B N 1
ATOM 4496 C CA . LEU B 1 185 ? 12.633 -5.941 -13.625 1 82.81 185 LEU B CA 1
ATOM 4497 C C . LEU B 1 185 ? 12.766 -7.254 -12.859 1 82.81 185 LEU B C 1
ATOM 4499 O O . LEU B 1 185 ? 13.844 -7.84 -12.797 1 82.81 185 LEU B O 1
ATOM 4503 N N . MET B 1 186 ? 11.625 -7.66 -12.305 1 81.12 186 MET B N 1
ATOM 4504 C CA . MET B 1 186 ? 11.57 -8.898 -11.539 1 81.12 186 MET B CA 1
ATOM 4505 C C . MET B 1 186 ? 12.633 -8.906 -10.438 1 81.12 186 MET B C 1
ATOM 4507 O O . MET B 1 186 ? 13.406 -9.852 -10.32 1 81.12 186 MET B O 1
ATOM 4511 N N . ARG B 1 187 ? 12.672 -7.832 -9.727 1 82.75 187 ARG B N 1
ATOM 4512 C CA . ARG B 1 187 ? 13.586 -7.66 -8.594 1 82.75 187 ARG B CA 1
ATOM 4513 C C . ARG B 1 187 ? 12.844 -7.129 -7.375 1 82.75 187 ARG B C 1
ATOM 4515 O O . ARG B 1 187 ? 11.812 -6.465 -7.508 1 82.75 187 ARG B O 1
ATOM 4522 N N . ARG B 1 188 ? 13.391 -7.449 -6.27 1 81.19 188 ARG B N 1
ATOM 4523 C CA . ARG B 1 188 ? 12.828 -6.934 -5.023 1 81.19 188 ARG B CA 1
ATOM 4524 C C . ARG B 1 188 ? 12.969 -5.418 -4.945 1 81.19 188 ARG B C 1
ATOM 4526 O O . ARG B 1 188 ? 13.875 -4.844 -5.555 1 81.19 188 ARG B O 1
ATOM 4533 N N . ASP B 1 189 ? 12.102 -4.82 -4.23 1 82.5 189 ASP B N 1
ATOM 4534 C CA . ASP B 1 189 ? 12.109 -3.363 -4.18 1 82.5 189 ASP B CA 1
ATOM 4535 C C . ASP B 1 189 ? 12.914 -2.859 -2.982 1 82.5 189 ASP B C 1
ATOM 4537 O O . ASP B 1 189 ? 12.977 -1.653 -2.73 1 82.5 189 ASP B O 1
ATOM 4541 N N . SER B 1 190 ? 13.477 -3.637 -2.211 1 81.25 190 SER B N 1
ATOM 4542 C CA . SER B 1 190 ? 14.375 -3.326 -1.104 1 81.25 190 SER B CA 1
ATOM 4543 C C . SER B 1 190 ? 13.68 -2.465 -0.055 1 81.25 190 SER B C 1
ATOM 4545 O O . SER B 1 190 ? 14.289 -1.547 0.501 1 81.25 190 SER B O 1
ATOM 4547 N N . GLY B 1 191 ? 12.336 -2.553 0.07 1 87.44 191 GLY B N 1
ATOM 4548 C CA . GLY B 1 191 ? 11.602 -1.944 1.17 1 87.44 191 GLY B CA 1
ATOM 4549 C C . GLY B 1 191 ? 11.078 -0.558 0.844 1 87.44 191 GLY B C 1
ATOM 4550 O O . GLY B 1 191 ? 10.406 0.066 1.666 1 87.44 191 GLY B O 1
ATOM 4551 N N . TRP B 1 192 ? 11.312 -0.075 -0.344 1 92.19 192 TRP B N 1
ATOM 4552 C CA . TRP B 1 192 ? 10.938 1.28 -0.73 1 92.19 192 TRP B CA 1
ATOM 4553 C C . TRP B 1 192 ? 9.422 1.408 -0.848 1 92.19 192 TRP B C 1
ATOM 4555 O O . TRP B 1 192 ? 8.836 2.398 -0.398 1 92.19 192 TRP B O 1
ATOM 4565 N N . ILE B 1 193 ? 8.734 0.414 -1.408 1 93.69 193 ILE B N 1
ATOM 4566 C CA . ILE B 1 193 ? 7.297 0.466 -1.664 1 93.69 193 ILE B CA 1
ATOM 4567 C C . ILE B 1 193 ? 6.543 0.631 -0.346 1 93.69 193 ILE B C 1
ATOM 4569 O O . ILE B 1 193 ? 5.668 1.491 -0.229 1 93.69 193 ILE B O 1
ATOM 4573 N N . HIS B 1 194 ? 6.965 -0.123 0.611 1 90.69 194 HIS B N 1
ATOM 4574 C CA . HIS B 1 194 ? 6.281 -0.109 1.898 1 90.69 194 HIS B CA 1
ATOM 4575 C C . HIS B 1 194 ? 6.348 1.271 2.545 1 90.69 194 HIS B C 1
ATOM 4577 O O . HIS B 1 194 ? 5.332 1.794 3.01 1 90.69 194 HIS B O 1
ATOM 4583 N N . THR B 1 195 ? 7.5 1.834 2.553 1 93.06 195 THR B N 1
ATOM 4584 C CA . THR B 1 195 ? 7.691 3.148 3.154 1 93.06 195 THR B CA 1
ATOM 4585 C C . THR B 1 195 ? 6.863 4.203 2.424 1 93.06 195 THR B C 1
ATOM 4587 O O . THR B 1 195 ? 6.23 5.051 3.057 1 93.06 195 THR B O 1
ATOM 4590 N N . CYS B 1 196 ? 6.832 4.133 1.145 1 95.81 196 CYS B N 1
ATOM 4591 C CA . CYS B 1 196 ? 6.062 5.086 0.352 1 95.81 196 CYS B CA 1
ATOM 4592 C C . CYS B 1 196 ? 4.566 4.918 0.594 1 95.81 196 CYS B C 1
ATOM 4594 O O . CYS B 1 196 ? 3.838 5.906 0.702 1 95.81 196 CYS B O 1
ATOM 4596 N N . LEU B 1 197 ? 4.129 3.689 0.73 1 94.81 197 LEU B N 1
ATOM 4597 C CA . LEU B 1 197 ? 2.719 3.424 0.992 1 94.81 197 LEU B CA 1
ATOM 4598 C C . LEU B 1 197 ? 2.326 3.902 2.387 1 94.81 197 LEU B C 1
ATOM 4600 O O . LEU B 1 197 ? 1.225 4.422 2.58 1 94.81 197 LEU B O 1
ATOM 4604 N N . GLU B 1 198 ? 3.184 3.709 3.328 1 93.06 198 GLU B N 1
ATOM 4605 C CA . GLU B 1 198 ? 2.932 4.195 4.68 1 93.06 198 GLU B CA 1
ATOM 4606 C C . GLU B 1 198 ? 2.76 5.711 4.699 1 93.06 198 GLU B C 1
ATOM 4608 O O . GLU B 1 198 ? 1.87 6.234 5.375 1 93.06 198 GLU B O 1
ATOM 4613 N N . GLU B 1 199 ? 3.635 6.359 4 1 95.62 199 GLU B N 1
ATOM 4614 C CA . GLU B 1 199 ? 3.533 7.812 3.914 1 95.62 199 GLU B CA 1
ATOM 4615 C C . GLU B 1 199 ? 2.232 8.234 3.24 1 95.62 199 GLU B C 1
ATOM 4617 O O . GLU B 1 199 ? 1.567 9.172 3.695 1 95.62 199 GLU B O 1
ATOM 4622 N N . ALA B 1 200 ? 1.881 7.555 2.178 1 95.94 200 ALA B N 1
ATOM 4623 C CA . ALA B 1 200 ? 0.641 7.867 1.473 1 95.94 200 ALA B CA 1
ATOM 4624 C C . ALA B 1 200 ? -0.567 7.703 2.389 1 95.94 200 ALA B C 1
ATOM 4626 O O . ALA B 1 200 ? -1.461 8.555 2.408 1 95.94 200 ALA B O 1
ATOM 4627 N N . GLU B 1 201 ? -0.605 6.625 3.1 1 93.81 201 GLU B N 1
ATOM 4628 C CA . GLU B 1 201 ? -1.701 6.387 4.031 1 93.81 201 GLU B CA 1
ATOM 4629 C C . GLU B 1 201 ? -1.728 7.441 5.137 1 93.81 201 GLU B C 1
ATOM 4631 O O . GLU B 1 201 ? -2.795 7.938 5.5 1 93.81 201 GLU B O 1
ATOM 4636 N N . ASN B 1 202 ? -0.554 7.762 5.668 1 95.88 202 ASN B N 1
ATOM 4637 C CA . ASN B 1 202 ? -0.464 8.766 6.719 1 95.88 202 ASN B CA 1
ATOM 4638 C C . ASN B 1 202 ? -1.013 10.117 6.254 1 95.88 202 ASN B C 1
ATOM 4640 O O . ASN B 1 202 ? -1.78 10.758 6.969 1 95.88 202 ASN B O 1
ATOM 4644 N N . GLU B 1 203 ? -0.669 10.469 5.078 1 95.81 203 GLU B N 1
ATOM 4645 C CA . GLU B 1 203 ? -1.165 11.719 4.516 1 95.81 203 GLU B CA 1
ATOM 4646 C C . GLU B 1 203 ? -2.68 11.68 4.328 1 95.81 203 GLU B C 1
ATOM 4648 O O . GLU B 1 203 ? -3.365 12.672 4.562 1 95.81 203 GLU B O 1
ATOM 4653 N N . ARG B 1 204 ? -3.111 10.594 3.869 1 94.19 204 ARG B N 1
ATOM 4654 C CA . ARG B 1 204 ? -4.555 10.438 3.732 1 94.19 204 ARG B CA 1
ATOM 4655 C C . ARG B 1 204 ? -5.25 10.547 5.086 1 94.19 204 ARG B C 1
ATOM 4657 O O . ARG B 1 204 ? -6.324 11.133 5.191 1 94.19 204 ARG B O 1
ATOM 4664 N N . MET B 1 205 ? -4.664 10.055 6.117 1 93.56 205 MET B N 1
ATOM 4665 C CA . MET B 1 205 ? -5.234 10.109 7.457 1 93.56 205 MET B CA 1
ATOM 4666 C C . MET B 1 205 ? -5.238 11.539 7.992 1 93.56 205 MET B C 1
ATOM 4668 O O . MET B 1 205 ? -6.145 11.93 8.727 1 93.56 205 MET B O 1
ATOM 4672 N N . HIS B 1 206 ? -4.148 12.281 7.625 1 96.25 206 HIS B N 1
ATOM 4673 C CA . HIS B 1 206 ? -4.207 13.703 7.938 1 96.25 206 HIS B CA 1
ATOM 4674 C C . HIS B 1 206 ? -5.461 14.344 7.352 1 96.25 206 HIS B C 1
ATOM 4676 O O . HIS B 1 206 ? -6.211 15.016 8.07 1 96.25 206 HIS B O 1
ATOM 4682 N N . LEU B 1 207 ? -5.68 14.094 6.145 1 93.5 207 LEU B N 1
ATOM 4683 C CA . LEU B 1 207 ? -6.812 14.672 5.43 1 93.5 207 LEU B CA 1
ATOM 4684 C C . LEU B 1 207 ? -8.133 14.242 6.062 1 93.5 207 LEU B C 1
ATOM 4686 O O . LEU B 1 207 ? -8.992 15.078 6.348 1 93.5 207 LEU B O 1
ATOM 4690 N N . MET B 1 208 ? -8.289 12.961 6.316 1 92.12 208 MET B N 1
ATOM 4691 C CA . MET B 1 208 ? -9.516 12.438 6.895 1 92.12 208 MET B CA 1
ATOM 4692 C C . MET B 1 208 ? -9.766 13.031 8.281 1 92.12 208 MET B C 1
ATOM 4694 O O . MET B 1 208 ? -10.906 13.305 8.648 1 92.12 208 MET B O 1
ATOM 4698 N N . THR B 1 209 ? -8.742 13.211 9 1 93.69 209 THR B N 1
ATOM 4699 C CA . THR B 1 209 ? -8.852 13.781 10.344 1 93.69 209 THR B CA 1
ATOM 4700 C C . THR B 1 209 ? -9.375 15.211 10.281 1 93.69 209 THR B C 1
ATOM 4702 O O . THR B 1 209 ? -10.352 15.555 10.953 1 93.69 209 THR B O 1
ATOM 4705 N N . PHE B 1 210 ? -8.797 16.016 9.469 1 94.56 210 PHE B N 1
ATOM 4706 C CA . PHE B 1 210 ? -9.156 17.438 9.438 1 94.56 210 PHE B CA 1
ATOM 4707 C C . PHE B 1 210 ? -10.484 17.641 8.734 1 94.56 210 PHE B C 1
ATOM 4709 O O . PHE B 1 210 ? -11.164 18.641 8.961 1 94.56 210 PHE B O 1
ATOM 4716 N N . MET B 1 211 ? -10.914 16.688 7.957 1 91.19 211 MET B N 1
ATOM 4717 C CA . MET B 1 211 ? -12.219 16.75 7.305 1 91.19 211 MET B CA 1
ATOM 4718 C C . MET B 1 211 ? -13.344 16.609 8.32 1 91.19 211 MET B C 1
ATOM 4720 O O . MET B 1 211 ? -14.484 17 8.055 1 91.19 211 MET B O 1
ATOM 4724 N N . THR B 1 212 ? -13.047 16 9.445 1 90 212 THR B N 1
ATOM 4725 C CA . THR B 1 212 ? -14.062 15.852 10.492 1 90 212 THR B CA 1
ATOM 4726 C C . THR B 1 212 ? -14.391 17.203 11.117 1 90 212 THR B C 1
ATOM 4728 O O . THR B 1 212 ? -15.438 17.359 11.75 1 90 212 THR B O 1
ATOM 4731 N N . LEU B 1 213 ? -13.523 18.188 10.977 1 90.69 213 LEU B N 1
ATOM 4732 C CA . LEU B 1 213 ? -13.734 19.5 11.57 1 90.69 213 LEU B CA 1
ATOM 4733 C C . LEU B 1 213 ? -14.656 20.344 10.695 1 90.69 213 LEU B C 1
ATOM 4735 O O . LEU B 1 213 ? -15.406 21.188 11.211 1 90.69 213 LEU B O 1
ATOM 4739 N N . ARG B 1 214 ? -14.5 20.156 9.422 1 82.81 214 ARG B N 1
ATOM 4740 C CA . ARG B 1 214 ? -15.328 20.938 8.5 1 82.81 214 ARG B CA 1
ATOM 4741 C C . ARG B 1 214 ? -15.375 20.297 7.121 1 82.81 214 ARG B C 1
ATOM 4743 O O . ARG B 1 214 ? -14.367 19.766 6.645 1 82.81 214 ARG B O 1
ATOM 4750 N N . GLN B 1 215 ? -16.562 20.453 6.555 1 81.12 215 GLN B N 1
ATOM 4751 C CA . GLN B 1 215 ? -16.703 20 5.176 1 81.12 215 GLN B CA 1
ATOM 4752 C C . GLN B 1 215 ? -16.375 21.125 4.188 1 81.12 215 GLN B C 1
ATOM 4754 O O . GLN B 1 215 ? -16.969 22.203 4.25 1 81.12 215 GLN B O 1
ATOM 4759 N N . PRO B 1 216 ? -15.508 20.828 3.346 1 82.81 216 PRO B N 1
ATOM 4760 C CA . PRO B 1 216 ? -15.117 21.875 2.391 1 82.81 216 PRO B CA 1
ATOM 4761 C C . PRO B 1 216 ? -16.219 22.203 1.391 1 82.81 216 PRO B C 1
ATOM 4763 O O . PRO B 1 216 ? -17.094 21.375 1.135 1 82.81 216 PRO B O 1
ATOM 4766 N N . SER B 1 217 ? -16.203 23.406 0.868 1 85.69 217 SER B N 1
ATOM 4767 C CA . SER B 1 217 ? -17.172 23.844 -0.125 1 85.69 217 SER B CA 1
ATOM 4768 C C . SER B 1 217 ? -16.969 23.125 -1.454 1 85.69 217 SER B C 1
ATOM 4770 O O . SER B 1 217 ? -15.906 22.547 -1.698 1 85.69 217 SER B O 1
ATOM 4772 N N . LEU B 1 218 ? -18 23.125 -2.213 1 85.69 218 LEU B N 1
ATOM 4773 C CA . LEU B 1 218 ? -17.938 22.5 -3.523 1 85.69 218 LEU B CA 1
ATOM 4774 C C . LEU B 1 218 ? -16.859 23.141 -4.395 1 85.69 218 LEU B C 1
ATOM 4776 O O . LEU B 1 218 ? -16.188 22.453 -5.164 1 85.69 218 LEU B O 1
ATOM 4780 N N . PHE B 1 219 ? -16.828 24.438 -4.258 1 86.19 219 PHE B N 1
ATOM 4781 C CA . PHE B 1 219 ? -15.82 25.156 -5.027 1 86.19 219 PHE B CA 1
ATOM 4782 C C . PHE B 1 219 ? -14.414 24.719 -4.613 1 86.19 219 PHE B C 1
ATOM 4784 O O . PHE B 1 219 ? -13.562 24.469 -5.461 1 86.19 219 PHE B O 1
ATOM 4791 N N . PHE B 1 220 ? -14.195 24.609 -3.322 1 83.56 220 PHE B N 1
ATOM 4792 C CA . PHE B 1 220 ? -12.906 24.172 -2.807 1 83.56 220 PHE B CA 1
ATOM 4793 C C . PHE B 1 220 ? -12.578 22.75 -3.281 1 83.56 220 PHE B C 1
ATOM 4795 O O . PHE B 1 220 ? -11.453 22.469 -3.691 1 83.56 220 PHE B O 1
ATOM 4802 N N . ARG B 1 221 ? -13.539 21.969 -3.35 1 85.56 221 ARG B N 1
ATOM 4803 C CA . ARG B 1 221 ? -13.352 20.594 -3.791 1 85.56 221 ARG B CA 1
ATOM 4804 C C . ARG B 1 221 ? -12.977 20.531 -5.27 1 85.56 221 ARG B C 1
ATOM 4806 O O . ARG B 1 221 ? -12.148 19.719 -5.676 1 85.56 221 ARG B O 1
ATOM 4813 N N . ALA B 1 222 ? -13.586 21.359 -6.066 1 88 222 ALA B N 1
ATOM 4814 C CA . ALA B 1 222 ? -13.281 21.422 -7.492 1 88 222 ALA B CA 1
ATOM 4815 C C . ALA B 1 222 ? -11.844 21.891 -7.723 1 88 222 ALA B C 1
ATOM 4817 O O . ALA B 1 222 ? -11.148 21.375 -8.602 1 88 222 ALA B O 1
ATOM 4818 N N . MET B 1 223 ? -11.477 22.828 -6.922 1 84.31 223 MET B N 1
ATOM 4819 C CA . MET B 1 223 ? -10.117 23.344 -7.023 1 84.31 223 MET B CA 1
ATOM 4820 C C . MET B 1 223 ? -9.102 22.266 -6.676 1 84.31 223 MET B C 1
ATOM 4822 O O . MET B 1 223 ? -8.094 22.109 -7.363 1 84.31 223 MET B O 1
ATOM 4826 N N . ILE B 1 224 ? -9.398 21.547 -5.652 1 84.38 224 ILE B N 1
ATOM 4827 C CA . ILE B 1 224 ? -8.516 20.484 -5.211 1 84.38 224 ILE B CA 1
ATOM 4828 C C . ILE B 1 224 ? -8.43 19.406 -6.293 1 84.38 224 ILE B C 1
ATOM 4830 O O . ILE B 1 224 ? -7.344 18.891 -6.582 1 84.38 224 ILE B O 1
ATOM 4834 N N . LEU B 1 225 ? -9.562 19.109 -6.926 1 86.88 225 LEU B N 1
ATOM 4835 C CA . LEU B 1 225 ? -9.594 18.109 -7.992 1 86.88 225 LEU B CA 1
ATOM 4836 C C . LEU B 1 225 ? -8.703 18.531 -9.156 1 86.88 225 LEU B C 1
ATOM 4838 O O . LEU B 1 225 ? -7.934 17.719 -9.672 1 86.88 225 LEU B O 1
ATOM 4842 N N . GLY B 1 226 ? -8.836 19.734 -9.586 1 86.81 226 GLY B N 1
ATOM 4843 C CA . GLY B 1 226 ? -7.988 20.25 -10.648 1 86.81 226 GLY B CA 1
ATOM 4844 C C . GLY B 1 226 ? -6.512 20.219 -10.297 1 86.81 226 GLY B C 1
ATOM 4845 O O . GLY B 1 226 ? -5.688 19.766 -11.086 1 86.81 226 GLY B O 1
ATOM 4846 N N . ALA B 1 227 ? -6.191 20.703 -9.078 1 84.88 227 ALA B N 1
ATOM 4847 C CA . ALA B 1 227 ? -4.801 20.75 -8.625 1 84.88 227 ALA B CA 1
ATOM 4848 C C . ALA B 1 227 ? -4.207 19.344 -8.531 1 84.88 227 ALA B C 1
ATOM 4850 O O . ALA B 1 227 ? -3.074 19.109 -8.961 1 84.88 227 ALA B O 1
ATOM 4851 N N . GLN B 1 228 ? -4.961 18.391 -8.016 1 88.25 228 GLN B N 1
ATOM 4852 C CA . GLN B 1 228 ? -4.508 17.016 -7.895 1 88.25 228 GLN B CA 1
ATOM 4853 C C . GLN B 1 228 ? -4.285 16.391 -9.266 1 88.25 228 GLN B C 1
ATOM 4855 O O . GLN B 1 228 ? -3.318 15.648 -9.461 1 88.25 228 GLN B O 1
ATOM 4860 N N . GLY B 1 229 ? -5.172 16.609 -10.203 1 87.81 229 GLY B N 1
ATOM 4861 C CA . GLY B 1 229 ? -5.027 16.078 -11.547 1 87.81 229 GLY B CA 1
ATOM 4862 C C . GLY B 1 229 ? -3.748 16.516 -12.227 1 87.81 229 GLY B C 1
ATOM 4863 O O . GLY B 1 229 ? -3.031 15.703 -12.805 1 87.81 229 GLY B O 1
ATOM 4864 N N . VAL B 1 230 ? -3.475 17.734 -12.094 1 88.5 230 VAL B N 1
ATOM 4865 C CA . VAL B 1 230 ? -2.264 18.281 -12.703 1 88.5 230 VAL B CA 1
ATOM 4866 C C . VAL B 1 230 ? -1.036 17.766 -11.945 1 88.5 230 VAL B C 1
ATOM 4868 O O . VAL B 1 230 ? -0.083 17.281 -12.562 1 88.5 230 VAL B O 1
ATOM 4871 N N . PHE B 1 231 ? -1.062 17.859 -10.664 1 91.06 231 PHE B N 1
ATOM 4872 C CA . PHE B 1 231 ? 0.083 17.484 -9.836 1 91.06 231 PHE B CA 1
ATOM 4873 C C . PHE B 1 231 ? 0.394 16 -9.977 1 91.06 231 PHE B C 1
ATOM 4875 O O . PHE B 1 231 ? 1.559 15.609 -10.078 1 91.06 231 PHE B O 1
ATOM 4882 N N . TYR B 1 232 ? -0.604 15.148 -9.945 1 93.69 232 TYR B N 1
ATOM 4883 C CA . TYR B 1 232 ? -0.388 13.711 -10.07 1 93.69 232 TYR B CA 1
ATOM 4884 C C . TYR B 1 232 ? 0.396 13.383 -11.336 1 93.69 232 TYR B C 1
ATOM 4886 O O . TYR B 1 232 ? 1.391 12.656 -11.289 1 93.69 232 TYR B O 1
ATOM 4894 N N . ASN B 1 233 ? -0.056 13.938 -12.43 1 93.19 233 ASN B N 1
ATOM 4895 C CA . ASN B 1 233 ? 0.572 13.633 -13.711 1 93.19 233 ASN B CA 1
ATOM 4896 C C . ASN B 1 233 ? 1.99 14.188 -13.789 1 93.19 233 ASN B C 1
ATOM 4898 O O . ASN B 1 233 ? 2.904 13.508 -14.258 1 93.19 233 ASN B O 1
ATOM 4902 N N . LEU B 1 234 ? 2.166 15.344 -13.336 1 92.62 234 LEU B N 1
ATOM 4903 C CA . LEU B 1 234 ? 3.498 15.938 -13.352 1 92.62 234 LEU B CA 1
ATOM 4904 C C . LEU B 1 234 ? 4.457 15.133 -12.469 1 92.62 234 LEU B C 1
ATOM 4906 O O . LEU B 1 234 ? 5.578 14.828 -12.891 1 92.62 234 LEU B O 1
ATOM 4910 N N . PHE B 1 235 ? 4.047 14.828 -11.266 1 94.19 235 PHE B N 1
ATOM 4911 C CA . PHE B 1 235 ? 4.895 14.078 -10.344 1 94.19 235 PHE B CA 1
ATOM 4912 C C . PHE B 1 235 ? 5.16 12.672 -10.867 1 94.19 235 PHE B C 1
ATOM 4914 O O . PHE B 1 235 ? 6.266 12.148 -10.719 1 94.19 235 PHE B O 1
ATOM 4921 N N . PHE B 1 236 ? 4.121 12.07 -11.469 1 95.81 236 PHE B N 1
ATOM 4922 C CA . PHE B 1 236 ? 4.254 10.742 -12.055 1 95.81 236 PHE B CA 1
ATOM 4923 C C . PHE B 1 236 ? 5.367 10.719 -13.094 1 95.81 236 PHE B C 1
ATOM 4925 O O . PHE B 1 236 ? 6.27 9.883 -13.023 1 95.81 236 PHE B O 1
ATOM 4932 N N . PHE B 1 237 ? 5.387 11.625 -13.945 1 95.25 237 PHE B N 1
ATOM 4933 C CA . PHE B 1 237 ? 6.387 11.664 -15.008 1 95.25 237 PHE B CA 1
ATOM 4934 C C . PHE B 1 237 ? 7.746 12.078 -14.453 1 95.25 237 PHE B C 1
ATOM 4936 O O . PHE B 1 237 ? 8.781 11.555 -14.875 1 95.25 237 PHE B O 1
ATOM 4943 N N . ALA B 1 238 ? 7.746 12.984 -13.555 1 94.31 238 ALA B N 1
ATOM 4944 C CA . ALA B 1 238 ? 9 13.398 -12.938 1 94.31 238 ALA B CA 1
ATOM 4945 C C . ALA B 1 238 ? 9.664 12.234 -12.211 1 94.31 238 ALA B C 1
ATOM 4947 O O . ALA B 1 238 ? 10.883 12.047 -12.297 1 94.31 238 ALA B O 1
ATOM 4948 N N . TYR B 1 239 ? 8.852 11.422 -11.531 1 95.81 239 TYR B N 1
ATOM 4949 C CA . TYR B 1 239 ? 9.391 10.297 -10.781 1 95.81 239 TYR B CA 1
ATOM 4950 C C . TYR B 1 239 ? 9.969 9.242 -11.719 1 95.81 239 TYR B C 1
ATOM 4952 O O . TYR B 1 239 ? 10.961 8.586 -11.391 1 95.81 239 TYR B O 1
ATOM 4960 N N . MET B 1 240 ? 9.359 9.109 -12.875 1 94.12 240 MET B N 1
ATOM 4961 C CA . MET B 1 240 ? 9.883 8.172 -13.859 1 94.12 240 MET B CA 1
ATOM 4962 C C . MET B 1 240 ? 11.266 8.602 -14.344 1 94.12 240 MET B C 1
ATOM 4964 O O . MET B 1 240 ? 12.102 7.762 -14.672 1 94.12 240 MET B O 1
ATOM 4968 N N . ILE B 1 241 ? 11.5 9.875 -14.312 1 93.62 241 ILE B N 1
ATOM 4969 C CA . ILE B 1 241 ? 12.75 10.414 -14.836 1 93.62 241 ILE B CA 1
ATOM 4970 C C . ILE B 1 241 ? 13.797 10.461 -13.719 1 93.62 241 ILE B C 1
ATOM 4972 O O . ILE B 1 241 ? 14.938 10.031 -13.914 1 93.62 241 ILE B O 1
ATOM 4976 N N . SER B 1 242 ? 13.398 10.984 -12.562 1 94.06 242 SER B N 1
ATOM 4977 C CA . SER B 1 242 ? 14.367 11.117 -11.484 1 94.06 242 SER B CA 1
ATOM 4978 C C . SER B 1 242 ? 13.711 10.938 -10.117 1 94.06 242 SER B C 1
ATOM 4980 O O . SER B 1 242 ? 13.344 11.922 -9.469 1 94.06 242 SER B O 1
ATOM 4982 N N . PRO B 1 243 ? 13.68 9.719 -9.633 1 94.88 243 PRO B N 1
ATOM 4983 C CA . PRO B 1 243 ? 13.141 9.484 -8.289 1 94.88 243 PRO B CA 1
ATOM 4984 C C . PRO B 1 243 ? 13.875 10.289 -7.215 1 94.88 243 PRO B C 1
ATOM 4986 O O . PRO B 1 243 ? 13.242 10.789 -6.281 1 94.88 243 PRO B O 1
ATOM 4989 N N . LYS B 1 244 ? 15.18 10.5 -7.383 1 93.88 244 LYS B N 1
ATOM 4990 C CA . LYS B 1 244 ? 15.984 11.25 -6.418 1 93.88 244 LYS B CA 1
ATOM 4991 C C . LYS B 1 244 ? 15.484 12.68 -6.277 1 93.88 244 LYS B C 1
ATOM 4993 O O . LYS B 1 244 ? 15.305 13.18 -5.164 1 93.88 244 LYS B O 1
ATOM 4998 N N . THR B 1 245 ? 15.273 13.32 -7.371 1 92.88 245 THR B N 1
ATOM 4999 C CA . THR B 1 245 ? 14.797 14.703 -7.379 1 92.88 245 THR B CA 1
ATOM 5000 C C . THR B 1 245 ? 13.391 14.789 -6.777 1 92.88 245 THR B C 1
ATOM 5002 O O . THR B 1 245 ? 13.078 15.75 -6.07 1 92.88 245 THR B O 1
ATOM 5005 N N . CYS B 1 246 ? 12.57 13.789 -7.059 1 95.12 246 CYS B N 1
ATOM 5006 C CA . CYS B 1 246 ? 11.211 13.773 -6.535 1 95.12 246 CYS B CA 1
ATOM 5007 C C . CYS B 1 246 ? 11.211 13.633 -5.02 1 95.12 246 CYS B C 1
ATOM 5009 O O . CYS B 1 246 ? 10.461 14.32 -4.328 1 95.12 246 CYS B O 1
ATOM 5011 N N . HIS B 1 247 ? 12.047 12.766 -4.516 1 96.31 247 HIS B N 1
ATOM 5012 C CA . HIS B 1 247 ? 12.141 12.625 -3.066 1 96.31 247 HIS B CA 1
ATOM 5013 C C . HIS B 1 247 ? 12.672 13.898 -2.422 1 96.31 247 HIS B C 1
ATOM 5015 O O . HIS B 1 247 ? 12.227 14.289 -1.342 1 96.31 247 HIS B O 1
ATOM 5021 N N . ARG B 1 248 ? 13.609 14.547 -3.076 1 94.38 248 ARG B N 1
ATOM 5022 C CA . ARG B 1 248 ? 14.109 15.828 -2.584 1 94.38 248 ARG B CA 1
ATOM 5023 C C . ARG B 1 248 ? 13.008 16.875 -2.568 1 94.38 248 ARG B C 1
ATOM 5025 O O . ARG B 1 248 ? 12.883 17.641 -1.607 1 94.38 248 ARG B O 1
ATOM 5032 N N . PHE B 1 249 ? 12.297 16.922 -3.613 1 93.88 249 PHE B N 1
ATOM 5033 C CA . PHE B 1 249 ? 11.148 17.828 -3.711 1 93.88 249 PHE B CA 1
ATOM 5034 C C . PHE B 1 249 ? 10.188 17.609 -2.557 1 93.88 249 PHE B C 1
ATOM 5036 O O . PHE B 1 249 ? 9.773 18.562 -1.893 1 93.88 249 PHE B O 1
ATOM 5043 N N . VAL B 1 250 ? 9.789 16.328 -2.336 1 96.06 250 VAL B N 1
ATOM 5044 C CA . VAL B 1 250 ? 8.875 16.016 -1.244 1 96.06 250 VAL B CA 1
ATOM 5045 C C . VAL B 1 250 ? 9.5 16.422 0.088 1 96.06 250 VAL B C 1
ATOM 5047 O O . VAL B 1 250 ? 8.805 16.922 0.978 1 96.06 250 VAL B O 1
ATOM 5050 N N . GLY B 1 251 ? 10.82 16.172 0.269 1 95.81 251 GLY B N 1
ATOM 5051 C CA . GLY B 1 251 ? 11.508 16.625 1.469 1 95.81 251 GLY B CA 1
ATOM 5052 C C . GLY B 1 251 ? 11.297 18.109 1.752 1 95.81 251 GLY B C 1
ATOM 5053 O O . GLY B 1 251 ? 10.969 18.484 2.879 1 95.81 251 GLY B O 1
ATOM 5054 N N . HIS B 1 252 ? 11.445 18.922 0.748 1 92.56 252 HIS B N 1
ATOM 5055 C CA . HIS B 1 252 ? 11.258 20.359 0.901 1 92.56 252 HIS B CA 1
ATOM 5056 C C . HIS B 1 252 ? 9.797 20.703 1.184 1 92.56 252 HIS B C 1
ATOM 5058 O O . HIS B 1 252 ? 9.508 21.625 1.94 1 92.56 252 HIS B O 1
ATOM 5064 N N . LEU B 1 253 ? 8.938 20 0.524 1 92.44 253 LEU B N 1
ATOM 5065 C CA . LEU B 1 253 ? 7.512 20.172 0.789 1 92.44 253 LEU B CA 1
ATOM 5066 C C . LEU B 1 253 ? 7.199 19.922 2.26 1 92.44 253 LEU B C 1
ATOM 5068 O O . LEU B 1 253 ? 6.457 20.688 2.881 1 92.44 253 LEU B O 1
ATOM 5072 N N . GLU B 1 254 ? 7.789 18.859 2.818 1 95.44 254 GLU B N 1
ATOM 5073 C CA . GLU B 1 254 ? 7.52 18.5 4.203 1 95.44 254 GLU B CA 1
ATOM 5074 C C . GLU B 1 254 ? 8.18 19.469 5.176 1 95.44 254 GLU B C 1
ATOM 5076 O O . GLU B 1 254 ? 7.684 19.688 6.281 1 95.44 254 GLU B O 1
ATOM 5081 N N . GLU B 1 255 ? 9.273 20.078 4.797 1 93.62 255 GLU B N 1
ATO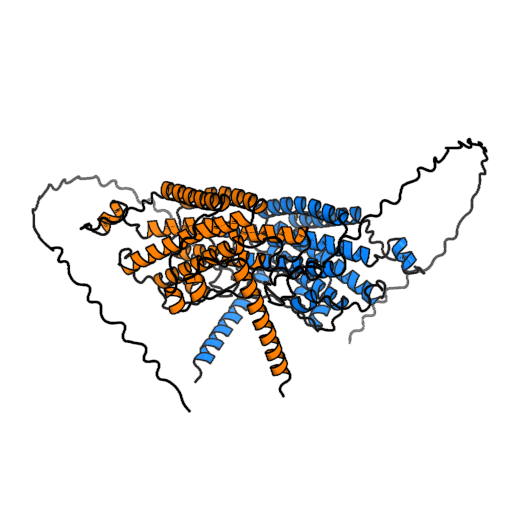M 5082 C CA . GLU B 1 255 ? 9.852 21.156 5.598 1 93.62 255 GLU B CA 1
ATOM 5083 C C . GLU B 1 255 ? 8.844 22.281 5.809 1 93.62 255 GLU B C 1
ATOM 5085 O O . GLU B 1 255 ? 8.672 22.766 6.926 1 93.62 255 GLU B O 1
ATOM 5090 N N . GLU B 1 256 ? 8.289 22.609 4.691 1 89.5 256 GLU B N 1
ATOM 5091 C CA . GLU B 1 256 ? 7.281 23.672 4.77 1 89.5 256 GLU B CA 1
ATOM 5092 C C . GLU B 1 256 ? 6.102 23.25 5.641 1 89.5 256 GLU B C 1
ATOM 5094 O O . GLU B 1 256 ? 5.516 24.078 6.344 1 89.5 256 GLU B O 1
ATOM 5099 N N . ALA B 1 257 ? 5.73 22 5.543 1 94.06 257 ALA B N 1
ATOM 5100 C CA . ALA B 1 257 ? 4.645 21.484 6.375 1 94.06 257 ALA B CA 1
ATOM 5101 C C . ALA B 1 257 ? 5 21.578 7.859 1 94.06 257 ALA B C 1
ATOM 5103 O O . ALA B 1 257 ? 4.156 21.953 8.68 1 94.06 257 ALA B O 1
ATOM 5104 N N . VAL B 1 258 ? 6.23 21.266 8.219 1 95.25 258 VAL B N 1
ATOM 5105 C CA . VAL B 1 258 ? 6.676 21.344 9.602 1 95.25 258 VAL B CA 1
ATOM 5106 C C . VAL B 1 258 ? 6.574 22.797 10.094 1 95.25 258 VAL B C 1
ATOM 5108 O O . VAL B 1 258 ? 6.094 23.047 11.195 1 95.25 258 VAL B O 1
ATOM 5111 N N . VAL B 1 259 ? 6.977 23.75 9.289 1 91.75 259 VAL B N 1
ATOM 5112 C CA . VAL B 1 259 ? 6.895 25.156 9.625 1 91.75 259 VAL B CA 1
ATOM 5113 C C . VAL B 1 259 ? 5.438 25.562 9.828 1 91.75 259 VAL B C 1
ATOM 5115 O O . VAL B 1 259 ? 5.098 26.234 10.805 1 91.75 259 VAL B O 1
ATOM 5118 N N . THR B 1 260 ? 4.633 25.141 8.914 1 90.56 260 THR B N 1
ATOM 5119 C CA . THR B 1 260 ? 3.217 25.484 8.961 1 90.56 260 THR B CA 1
ATOM 5120 C C . THR B 1 260 ? 2.578 24.984 10.25 1 90.56 260 THR B C 1
ATOM 5122 O O . THR B 1 260 ? 1.9 25.734 10.953 1 90.56 260 THR B O 1
ATOM 5125 N N . TYR B 1 261 ? 2.775 23.766 10.586 1 95.5 261 TYR B N 1
ATOM 5126 C CA . TYR B 1 261 ? 2.143 23.203 11.773 1 95.5 261 TYR B CA 1
ATOM 5127 C C . TYR B 1 261 ? 2.771 23.766 13.039 1 95.5 261 TYR B C 1
ATOM 5129 O O . TYR B 1 261 ? 2.098 23.906 14.062 1 95.5 261 TYR B O 1
ATOM 5137 N N . THR B 1 262 ? 4.066 24.078 13 1 95.5 262 THR B N 1
ATOM 5138 C CA . THR B 1 262 ? 4.699 24.75 14.133 1 95.5 262 THR B CA 1
ATOM 5139 C C . THR B 1 262 ? 4.051 26.109 14.383 1 95.5 262 THR B C 1
ATOM 5141 O O . THR B 1 262 ? 3.744 26.453 15.531 1 95.5 262 THR B O 1
ATOM 5144 N N . ARG B 1 263 ? 3.816 26.844 13.359 1 91.81 263 ARG B N 1
ATOM 5145 C CA . ARG B 1 263 ? 3.152 28.141 13.477 1 91.81 263 ARG B CA 1
ATOM 5146 C C . ARG B 1 263 ? 1.728 27.969 13.992 1 91.81 263 ARG B C 1
ATOM 5148 O O . ARG B 1 263 ? 1.267 28.766 14.82 1 91.81 263 ARG B O 1
ATOM 5155 N N . CYS B 1 264 ? 1.072 27.016 13.469 1 93.88 264 CYS B N 1
ATOM 5156 C CA . CYS B 1 264 ? -0.286 26.75 13.93 1 93.88 264 CYS B CA 1
ATOM 5157 C C . CYS B 1 264 ? -0.31 26.469 15.43 1 93.88 264 CYS B C 1
ATOM 5159 O O . CYS B 1 264 ? -1.161 27 16.141 1 93.88 264 CYS B O 1
ATOM 5161 N N . ILE B 1 265 ? 0.606 25.672 15.891 1 95.69 265 ILE B N 1
ATOM 5162 C CA . ILE B 1 265 ? 0.715 25.328 17.297 1 95.69 265 ILE B CA 1
ATOM 5163 C C . ILE B 1 265 ? 0.979 26.594 18.109 1 95.69 265 ILE B C 1
ATOM 5165 O O . ILE B 1 265 ? 0.336 26.828 19.141 1 95.69 265 ILE B O 1
ATOM 5169 N N . GLN B 1 266 ? 1.834 27.438 17.656 1 94.06 266 GLN B N 1
ATOM 5170 C CA . GLN B 1 266 ? 2.166 28.688 18.344 1 94.06 266 GLN B CA 1
ATOM 5171 C C . GLN B 1 266 ? 0.943 29.594 18.453 1 94.06 266 GLN B C 1
ATOM 5173 O O . GLN B 1 266 ? 0.695 30.188 19.516 1 94.06 266 GLN B O 1
ATOM 5178 N N . GLU B 1 267 ? 0.214 29.656 17.422 1 93.06 267 GLU B N 1
ATOM 5179 C CA . GLU B 1 267 ? -0.984 30.5 17.438 1 93.06 267 GLU B CA 1
ATOM 5180 C C . GLU B 1 267 ? -2.045 29.922 18.375 1 93.06 267 GLU B C 1
ATOM 5182 O O . GLU B 1 267 ? -2.717 30.672 19.078 1 93.06 267 GLU B O 1
ATOM 5187 N N . MET B 1 268 ? -2.191 28.688 18.344 1 95.12 268 MET B N 1
ATOM 5188 C CA . MET B 1 268 ? -3.164 28.062 19.234 1 95.12 268 MET B CA 1
ATOM 5189 C C . MET B 1 268 ? -2.77 28.25 20.703 1 95.12 268 MET B C 1
ATOM 5191 O O . MET B 1 268 ? -3.609 28.578 21.531 1 95.12 268 MET B O 1
ATOM 5195 N N . GLU B 1 269 ? -1.521 28.062 20.984 1 95.5 269 GLU B N 1
ATOM 5196 C CA . GLU B 1 269 ? -1.034 28.203 22.344 1 95.5 269 GLU B CA 1
ATOM 5197 C C . GLU B 1 269 ? -1.083 29.656 22.812 1 95.5 269 GLU B C 1
ATOM 5199 O O . GLU B 1 269 ? -1.244 29.922 24.016 1 95.5 269 GLU B O 1
ATOM 5204 N N . ALA B 1 270 ? -1.025 30.625 21.875 1 92.88 270 ALA B N 1
ATOM 5205 C CA . ALA B 1 270 ? -1.103 32.062 22.188 1 92.88 270 ALA B CA 1
ATOM 5206 C C . ALA B 1 270 ? -2.553 32.5 22.281 1 92.88 270 ALA B C 1
ATOM 5208 O O . ALA B 1 270 ? -2.82 33.688 22.547 1 92.88 270 ALA B O 1
ATOM 5209 N N . GLY B 1 271 ? -3.461 31.547 22.016 1 93.25 271 GLY B N 1
ATOM 5210 C CA . GLY B 1 271 ? -4.875 31.875 22.125 1 93.25 271 GLY B CA 1
ATOM 5211 C C . GLY B 1 271 ? -5.402 32.656 20.938 1 93.25 271 GLY B C 1
ATOM 5212 O O . GLY B 1 271 ? -6.426 33.344 21.031 1 93.25 271 GLY B O 1
ATOM 5213 N N . ARG B 1 272 ? -4.754 32.594 19.859 1 92.75 272 ARG B N 1
ATOM 5214 C CA . ARG B 1 272 ? -5.109 33.406 18.703 1 92.75 272 ARG B CA 1
ATOM 5215 C C . ARG B 1 272 ? -6.062 32.656 17.781 1 92.75 272 ARG B C 1
ATOM 5217 O O . ARG B 1 272 ? -6.453 33.188 16.719 1 92.75 272 ARG B O 1
ATOM 5224 N N . ILE B 1 273 ? -6.355 31.422 18.141 1 94.56 273 ILE B N 1
ATOM 5225 C CA . ILE B 1 273 ? -7.41 30.641 17.5 1 94.56 273 ILE B CA 1
ATOM 5226 C C . ILE B 1 273 ? -8.406 30.141 18.547 1 94.56 273 ILE B C 1
ATOM 5228 O O . ILE B 1 273 ? -8.484 28.953 18.812 1 94.56 273 ILE B O 1
ATOM 5232 N N . PRO B 1 274 ? -9.164 31.016 19.031 1 95.56 274 PRO B N 1
ATOM 5233 C CA . PRO B 1 274 ? -10.047 30.656 20.141 1 95.56 274 PRO B CA 1
ATOM 5234 C C . PRO B 1 274 ? -11.055 29.562 19.766 1 95.56 274 PRO B C 1
ATOM 5236 O O . PRO B 1 274 ? -11.484 28.797 20.641 1 95.56 274 PRO B O 1
ATOM 5239 N N . GLU B 1 275 ? -11.414 29.438 18.484 1 94.44 275 GLU B N 1
ATOM 5240 C CA . GLU B 1 275 ? -12.367 28.438 18.016 1 94.44 275 GLU B CA 1
ATOM 5241 C C . GLU B 1 275 ? -11.852 27.031 18.25 1 94.44 275 GLU B C 1
ATOM 5243 O O . GLU B 1 275 ? -12.633 26.078 18.359 1 94.44 275 GLU B O 1
ATOM 5248 N N . TRP B 1 276 ? -10.539 26.938 18.297 1 95.38 276 TRP B N 1
ATOM 5249 C CA . TRP B 1 276 ? -9.938 25.609 18.453 1 95.38 276 TRP B CA 1
ATOM 5250 C C . TRP B 1 276 ? -9.43 25.406 19.875 1 95.38 276 TRP B C 1
ATOM 5252 O O . TRP B 1 276 ? -8.859 24.359 20.188 1 95.38 276 TRP B O 1
ATOM 5262 N N . SER B 1 277 ? -9.812 26.453 20.688 1 90 277 SER B N 1
ATOM 5263 C CA . SER B 1 277 ? -9.359 26.344 22.078 1 90 277 SER B CA 1
ATOM 5264 C C . SER B 1 277 ? -10.07 25.203 22.797 1 90 277 SER B C 1
ATOM 5266 O O . SER B 1 277 ? -11.305 25.172 22.859 1 90 277 SER B O 1
ATOM 5268 N N . ASP B 1 278 ? -9.414 24.125 23.156 1 91.25 278 ASP B N 1
ATOM 5269 C CA . ASP B 1 278 ? -9.891 23 23.969 1 91.25 278 ASP B CA 1
ATOM 5270 C C . ASP B 1 278 ? -10.805 22.078 23.156 1 91.25 278 ASP B C 1
ATOM 5272 O O . ASP B 1 278 ? -11.641 21.375 23.719 1 91.25 278 ASP B O 1
ATOM 5276 N N . MET B 1 279 ? -10.789 22.312 21.922 1 95.75 279 MET B N 1
ATOM 5277 C CA . MET B 1 279 ? -11.57 21.422 21.078 1 95.75 279 MET B CA 1
ATOM 5278 C C . MET B 1 279 ? -11.109 19.969 21.219 1 95.75 279 MET B C 1
ATOM 5280 O O . MET B 1 279 ? -9.906 19.688 21.156 1 95.75 279 MET B O 1
ATOM 5284 N N . PRO B 1 280 ? -12.078 19.078 21.484 1 96.81 280 PRO B N 1
ATOM 5285 C CA . PRO B 1 280 ? -11.68 17.672 21.609 1 96.81 280 PRO B CA 1
ATOM 5286 C C . PRO B 1 280 ? -11.125 17.094 20.297 1 96.81 280 PRO B C 1
ATOM 5288 O O . PRO B 1 280 ? -11.547 17.516 19.219 1 96.81 280 PRO B O 1
ATOM 5291 N N . ALA B 1 281 ? -10.18 16.188 20.406 1 96.75 281 ALA B N 1
ATOM 5292 C CA . ALA B 1 281 ? -9.633 15.492 19.234 1 96.75 281 ALA B CA 1
ATOM 5293 C C . ALA B 1 281 ? -10.688 14.625 18.562 1 96.75 281 ALA B C 1
ATOM 5295 O O . ALA B 1 281 ? -11.484 13.969 19.234 1 96.75 281 ALA B O 1
ATOM 5296 N N . PRO B 1 282 ? -10.734 14.633 17.297 1 94.19 282 PRO B N 1
ATOM 5297 C CA . PRO B 1 282 ? -11.617 13.688 16.609 1 94.19 282 PRO B CA 1
ATOM 5298 C C . PRO B 1 282 ? -11.289 12.234 16.953 1 94.19 282 PRO B C 1
ATOM 5300 O O . PRO B 1 282 ? -10.117 11.883 17.125 1 94.19 282 PRO B O 1
ATOM 5303 N N . GLN B 1 283 ? -12.305 11.383 16.906 1 90 283 GLN B N 1
ATOM 5304 C CA . GLN B 1 283 ? -12.133 9.984 17.266 1 90 283 GLN B CA 1
ATOM 5305 C C . GLN B 1 283 ? -11.156 9.289 16.312 1 90 283 GLN B C 1
ATOM 5307 O O . GLN B 1 283 ? -10.352 8.461 16.734 1 90 283 GLN B O 1
ATOM 5312 N N . ILE B 1 284 ? -11.227 9.625 15.055 1 89.12 284 ILE B N 1
ATOM 5313 C CA . ILE B 1 284 ? -10.352 9.016 14.055 1 89.12 284 ILE B CA 1
ATOM 5314 C C . ILE B 1 284 ? -8.891 9.281 14.422 1 89.12 284 ILE B C 1
ATOM 5316 O O . ILE B 1 284 ? -8.031 8.414 14.227 1 89.12 284 ILE B O 1
ATOM 5320 N N . ALA B 1 285 ? -8.594 10.469 14.922 1 93.31 285 ALA B N 1
ATOM 5321 C CA . ALA B 1 285 ? -7.234 10.812 15.32 1 93.31 285 ALA B CA 1
ATOM 5322 C C . ALA B 1 285 ? -6.812 10.039 16.562 1 93.31 285 ALA B C 1
ATOM 5324 O O . ALA B 1 285 ? -5.691 9.531 16.641 1 93.31 285 ALA B O 1
ATOM 5325 N N . ILE B 1 286 ? -7.723 9.961 17.516 1 91.56 286 ILE B N 1
ATOM 5326 C CA . ILE B 1 286 ? -7.445 9.227 18.75 1 91.56 286 ILE B CA 1
ATOM 5327 C C . ILE B 1 286 ? -7.078 7.781 18.422 1 91.56 286 ILE B C 1
ATOM 5329 O O . ILE B 1 286 ? -6.086 7.254 18.922 1 91.56 286 ILE B O 1
ATOM 5333 N N . ASP B 1 287 ? -7.82 7.23 17.516 1 86 287 ASP B N 1
ATOM 5334 C CA . ASP B 1 287 ? -7.594 5.84 17.141 1 86 287 ASP B CA 1
ATOM 5335 C C . ASP B 1 287 ? -6.297 5.688 16.344 1 86 287 ASP B C 1
ATOM 5337 O O . ASP B 1 287 ? -5.516 4.77 16.594 1 86 287 ASP B O 1
ATOM 5341 N N . TYR B 1 288 ? -6.051 6.535 15.406 1 90.75 288 TYR B N 1
ATOM 5342 C CA . TYR B 1 288 ? -4.926 6.387 14.492 1 90.75 288 TYR B CA 1
ATOM 5343 C C . TYR B 1 288 ? -3.604 6.641 15.203 1 90.75 288 TYR B C 1
ATOM 5345 O O . TYR B 1 288 ? -2.648 5.879 15.047 1 90.75 288 TYR B O 1
ATOM 5353 N N . TRP B 1 289 ? -3.553 7.723 16.016 1 93.69 289 TRP B N 1
ATOM 5354 C CA . TRP B 1 289 ? -2.312 8.07 16.703 1 93.69 289 TRP B CA 1
ATOM 5355 C C . TRP B 1 289 ? -2.285 7.477 18.109 1 93.69 289 TRP B C 1
ATOM 5357 O O . TRP B 1 289 ? -1.361 7.742 18.891 1 93.69 289 TRP B O 1
ATOM 5367 N N . ARG B 1 290 ? -3.32 6.734 18.469 1 90.38 290 ARG B N 1
ATOM 5368 C CA . ARG B 1 290 ? -3.434 6.117 19.781 1 90.38 290 ARG B CA 1
ATOM 5369 C C . ARG B 1 290 ? -3.283 7.156 20.891 1 90.38 290 ARG B C 1
ATOM 5371 O O . ARG B 1 290 ? -2.512 6.961 21.828 1 90.38 290 ARG B O 1
ATOM 5378 N N . LEU B 1 291 ? -3.93 8.25 20.734 1 92.94 291 LEU B N 1
ATOM 5379 C CA . LEU B 1 291 ? -3.932 9.32 21.719 1 92.94 291 LEU B CA 1
ATOM 5380 C C . LEU B 1 291 ? -4.84 8.977 22.891 1 92.94 291 LEU B C 1
ATOM 5382 O O . LEU B 1 291 ? -5.773 8.188 22.75 1 92.94 291 LEU B O 1
ATOM 5386 N N . PRO B 1 292 ? -4.52 9.539 24.031 1 92.06 292 PRO B N 1
ATOM 5387 C CA . PRO B 1 292 ? -5.492 9.406 25.125 1 92.06 292 PRO B CA 1
ATOM 5388 C C . PRO B 1 292 ? -6.891 9.867 24.719 1 92.06 292 PRO B C 1
ATOM 5390 O O . PRO B 1 292 ? -7.035 10.781 23.891 1 92.06 292 PRO B O 1
ATOM 5393 N N . SER B 1 293 ? -7.902 9.344 25.328 1 91.31 293 SER B N 1
ATOM 5394 C CA . SER B 1 293 ? -9.289 9.586 24.953 1 91.31 293 SER B CA 1
ATOM 5395 C C . SER B 1 293 ? -9.688 11.039 25.203 1 91.31 293 SER B C 1
ATOM 5397 O O . SER B 1 293 ? -10.602 11.555 24.547 1 91.31 293 SER B O 1
ATOM 5399 N N . ASP B 1 294 ? -9 11.703 26.109 1 95.62 294 ASP B N 1
ATOM 5400 C CA . ASP B 1 294 ? -9.352 13.078 26.453 1 95.62 294 ASP B CA 1
ATOM 5401 C C . ASP B 1 294 ? -8.461 14.07 25.703 1 95.62 294 ASP B C 1
ATOM 5403 O O . ASP B 1 294 ? -8.391 15.242 26.062 1 95.62 294 ASP B O 1
ATOM 5407 N N . SER B 1 295 ? -7.844 13.617 24.688 1 96.38 295 SER B N 1
ATOM 5408 C CA . SER B 1 295 ? -6.941 14.477 23.938 1 96.38 295 SER B CA 1
ATOM 5409 C C . SER B 1 295 ? -7.703 15.602 23.234 1 96.38 295 SER B C 1
ATOM 5411 O O . SER B 1 295 ? -8.898 15.461 22.969 1 96.38 295 SER B O 1
ATOM 5413 N N . LYS B 1 296 ? -6.953 16.625 23.016 1 97.62 296 LYS B N 1
ATOM 5414 C CA . LYS B 1 296 ? -7.504 17.812 22.344 1 97.62 296 LYS B CA 1
ATOM 5415 C C . LYS B 1 296 ? -6.953 17.938 20.922 1 97.62 296 LYS B C 1
ATOM 5417 O O . LYS B 1 296 ? -6.023 17.219 20.547 1 97.62 296 LYS B O 1
ATOM 5422 N N . LEU B 1 297 ? -7.574 18.875 20.172 1 97.75 297 LEU B N 1
ATOM 5423 C CA . LEU B 1 297 ? -7.133 19.125 18.797 1 97.75 297 LEU B CA 1
ATOM 5424 C C . LEU B 1 297 ? -5.664 19.531 18.766 1 97.75 297 LEU B C 1
ATOM 5426 O O . LEU B 1 297 ? -4.938 19.156 17.828 1 97.75 297 LEU B O 1
ATOM 5430 N N . LEU B 1 298 ? -5.242 20.281 19.766 1 97.31 298 LEU B N 1
ATOM 5431 C CA . LEU B 1 298 ? -3.846 20.688 19.844 1 97.31 298 LEU B CA 1
ATOM 5432 C C . LEU B 1 298 ? -2.922 19.469 19.859 1 97.31 298 LEU B C 1
ATOM 5434 O O . LEU B 1 298 ? -1.862 19.484 19.234 1 97.31 298 LEU B O 1
ATOM 5438 N N . ASP B 1 299 ? -3.316 18.438 20.562 1 96.94 299 ASP B N 1
ATOM 5439 C CA . ASP B 1 299 ? -2.531 17.203 20.609 1 96.94 299 ASP B CA 1
ATOM 5440 C C . ASP B 1 299 ? -2.426 16.578 19.219 1 96.94 299 ASP B C 1
ATOM 5442 O O . ASP B 1 299 ? -1.39 16.016 18.875 1 96.94 299 ASP B O 1
ATOM 5446 N N . VAL B 1 300 ? -3.506 16.641 18.469 1 97.5 300 VAL B N 1
ATOM 5447 C CA . VAL B 1 300 ? -3.533 16.109 17.109 1 97.5 300 VAL B CA 1
ATOM 5448 C C . VAL B 1 300 ? -2.553 16.875 16.234 1 97.5 300 VAL B C 1
ATOM 5450 O O . VAL B 1 300 ? -1.806 16.281 15.453 1 97.5 300 VAL B O 1
ATOM 5453 N N . ILE B 1 301 ? -2.523 18.172 16.359 1 97.69 301 ILE B N 1
ATOM 5454 C CA . ILE B 1 301 ? -1.645 19 15.547 1 97.69 301 ILE B CA 1
ATOM 5455 C C . ILE B 1 301 ? -0.187 18.688 15.883 1 97.69 301 ILE B C 1
ATOM 5457 O O . ILE B 1 301 ? 0.669 18.672 15 1 97.69 301 ILE B O 1
ATOM 5461 N N . TYR B 1 302 ? 0.103 18.438 17.156 1 97.19 302 TYR B N 1
ATOM 5462 C CA . TYR B 1 302 ? 1.444 18.031 17.547 1 97.19 302 TYR B CA 1
ATOM 5463 C C . TYR B 1 302 ? 1.822 16.703 16.891 1 97.19 302 TYR B C 1
ATOM 5465 O O . TYR B 1 302 ? 2.951 16.547 16.422 1 97.19 302 TYR B O 1
ATOM 5473 N N . ALA B 1 303 ? 0.929 15.75 16.891 1 97 303 ALA B N 1
ATOM 5474 C CA . ALA B 1 303 ? 1.18 14.453 16.266 1 97 303 ALA B CA 1
ATOM 5475 C C . ALA B 1 303 ? 1.433 14.602 14.773 1 97 303 ALA B C 1
ATOM 5477 O O . ALA B 1 303 ? 2.357 13.992 14.227 1 97 303 ALA B O 1
ATOM 5478 N N . VAL B 1 304 ? 0.593 15.414 14.133 1 97.75 304 VAL B N 1
ATOM 5479 C CA . VAL B 1 304 ? 0.723 15.633 12.695 1 97.75 304 VAL B CA 1
ATOM 5480 C C . VAL B 1 304 ? 2.072 16.281 12.391 1 97.75 304 VAL B C 1
ATOM 5482 O O . VAL B 1 304 ? 2.738 15.914 11.422 1 97.75 304 VAL B O 1
ATOM 5485 N N . ARG B 1 305 ? 2.494 17.281 13.203 1 97.69 305 ARG B N 1
ATOM 5486 C CA . ARG B 1 305 ? 3.799 17.906 13.008 1 97.69 305 ARG B CA 1
ATOM 5487 C C . ARG B 1 305 ? 4.918 16.875 13.078 1 97.69 305 ARG B C 1
ATOM 5489 O O . ARG B 1 305 ? 5.879 16.938 12.312 1 97.69 305 ARG B O 1
ATOM 5496 N N . SER B 1 306 ? 4.797 15.977 14.008 1 96.94 306 SER B N 1
ATOM 5497 C CA . SER B 1 306 ? 5.789 14.914 14.133 1 96.94 306 SER B CA 1
ATOM 5498 C C . SER B 1 306 ? 5.805 14.016 12.906 1 96.94 306 SER B C 1
ATOM 5500 O O . SER B 1 306 ? 6.867 13.594 12.445 1 96.94 306 SER B O 1
ATOM 5502 N N . ASP B 1 307 ? 4.645 13.68 12.359 1 97.56 307 ASP B N 1
ATOM 5503 C CA . ASP B 1 307 ? 4.566 12.922 11.109 1 97.56 307 ASP B CA 1
ATOM 5504 C C . ASP B 1 307 ? 5.305 13.648 9.984 1 97.56 307 ASP B C 1
ATOM 5506 O O . ASP B 1 307 ? 6.062 13.031 9.234 1 97.56 307 ASP B O 1
ATOM 5510 N N . GLU B 1 308 ? 5.016 14.945 9.914 1 97.5 308 GLU B N 1
ATOM 5511 C CA . GLU B 1 308 ? 5.645 15.734 8.859 1 97.5 308 GLU B CA 1
ATOM 5512 C C . GLU B 1 308 ? 7.164 15.727 9 1 97.5 308 GLU B C 1
ATOM 5514 O O . GLU B 1 308 ? 7.883 15.727 7.996 1 97.5 308 GLU B O 1
ATOM 5519 N N . THR B 1 309 ? 7.605 15.812 10.203 1 97.31 309 THR B N 1
ATOM 5520 C CA . THR B 1 309 ? 9.039 15.734 10.461 1 97.31 309 THR B CA 1
ATOM 5521 C C . THR B 1 309 ? 9.609 14.406 9.961 1 97.31 309 THR B C 1
ATOM 5523 O O . THR B 1 309 ? 10.703 14.367 9.406 1 97.31 309 THR B O 1
ATOM 5526 N N . THR B 1 310 ? 8.875 13.375 10.18 1 96.94 310 THR B N 1
ATOM 5527 C CA . THR B 1 310 ? 9.273 12.055 9.688 1 96.94 310 THR B CA 1
ATOM 5528 C C . THR B 1 310 ? 9.359 12.055 8.164 1 96.94 310 THR B C 1
ATOM 5530 O O . THR B 1 310 ? 10.336 11.562 7.594 1 96.94 310 THR B O 1
ATOM 5533 N N . HIS B 1 311 ? 8.336 12.578 7.488 1 97.81 311 HIS B N 1
ATOM 5534 C CA . HIS B 1 311 ? 8.32 12.625 6.031 1 97.81 311 HIS B CA 1
ATOM 5535 C C . HIS B 1 311 ? 9.508 13.422 5.496 1 97.81 311 HIS B C 1
ATOM 5537 O O . HIS B 1 311 ? 10.133 13.023 4.508 1 97.81 311 HIS B O 1
ATOM 5543 N N . ARG B 1 312 ? 9.773 14.555 6.152 1 97.06 312 ARG B N 1
ATOM 5544 C CA . ARG B 1 312 ? 10.93 15.367 5.777 1 97.06 312 ARG B CA 1
ATOM 5545 C C . ARG B 1 312 ? 12.219 14.562 5.859 1 97.06 312 ARG B C 1
ATOM 5547 O O . ARG B 1 312 ? 12.977 14.484 4.887 1 97.06 312 ARG B O 1
ATOM 5554 N N . PHE B 1 313 ? 12.469 13.969 6.969 1 97.06 313 PHE B N 1
ATOM 5555 C CA . PHE B 1 313 ? 13.68 13.211 7.238 1 97.06 313 PHE B CA 1
ATOM 5556 C C . PHE B 1 313 ? 13.82 12.055 6.254 1 97.06 313 PHE B C 1
ATOM 5558 O O . PHE B 1 313 ? 14.891 11.859 5.672 1 97.06 313 PHE B O 1
ATOM 5565 N N . VAL B 1 314 ? 12.75 11.289 6.059 1 97.31 314 VAL B N 1
ATOM 5566 C CA . VAL B 1 314 ? 12.766 10.086 5.234 1 97.31 314 VAL B CA 1
ATOM 5567 C C . VAL B 1 314 ? 13.031 10.461 3.779 1 97.31 314 VAL B C 1
ATOM 5569 O O . VAL B 1 314 ? 13.906 9.883 3.133 1 97.31 314 VAL B O 1
ATOM 5572 N N . ASN B 1 315 ? 12.312 11.43 3.305 1 97.31 315 ASN B N 1
ATOM 5573 C CA . ASN B 1 315 ? 12.438 11.766 1.89 1 97.31 315 ASN B CA 1
ATOM 5574 C C . ASN B 1 315 ? 13.789 12.398 1.577 1 97.31 315 ASN B C 1
ATOM 5576 O O . ASN B 1 315 ? 14.406 12.086 0.556 1 97.31 315 ASN B O 1
ATOM 5580 N N . HIS B 1 316 ? 14.266 13.289 2.428 1 96.5 316 HIS B N 1
ATOM 5581 C CA . HIS B 1 316 ? 15.617 13.812 2.211 1 96.5 316 HIS B CA 1
ATOM 5582 C C . HIS B 1 316 ? 16.656 12.695 2.25 1 96.5 316 HIS B C 1
ATOM 5584 O O . HIS B 1 316 ? 17.609 12.703 1.479 1 96.5 316 HIS B O 1
ATOM 5590 N N . SER B 1 317 ? 16.516 11.742 3.141 1 96.94 317 SER B N 1
ATOM 5591 C CA . SER B 1 317 ? 17.453 10.617 3.24 1 96.94 317 SER B CA 1
ATOM 5592 C C . SER B 1 317 ? 17.391 9.742 1.996 1 96.94 317 SER B C 1
ATOM 5594 O O . SER B 1 317 ? 18.422 9.32 1.474 1 96.94 317 SER B O 1
ATOM 5596 N N . LEU B 1 318 ? 16.156 9.438 1.557 1 96.06 318 LEU B N 1
ATOM 5597 C CA . LEU B 1 318 ? 15.984 8.617 0.364 1 96.06 318 LEU B CA 1
ATOM 5598 C C . LEU B 1 318 ? 16.609 9.281 -0.854 1 96.06 318 LEU B C 1
ATOM 5600 O O . LEU B 1 318 ? 17.156 8.602 -1.729 1 96.06 318 LEU B O 1
ATOM 5604 N N . ALA B 1 319 ? 16.547 10.578 -0.896 1 95.06 319 ALA B N 1
ATOM 5605 C CA . ALA B 1 319 ? 17.109 11.336 -2.014 1 95.06 319 ALA B CA 1
ATOM 5606 C C . ALA B 1 319 ? 18.625 11.211 -2.053 1 95.06 319 ALA B C 1
ATOM 5608 O O . ALA B 1 319 ? 19.266 11.508 -3.07 1 95.06 319 ALA B O 1
ATOM 5609 N N . ASN B 1 320 ? 19.266 10.797 -0.963 1 94.75 320 ASN B N 1
ATOM 5610 C CA . ASN B 1 320 ? 20.719 10.648 -0.883 1 94.75 320 ASN B CA 1
ATOM 5611 C C . ASN B 1 320 ? 21.156 9.258 -1.323 1 94.75 320 ASN B C 1
ATOM 5613 O O . ASN B 1 320 ? 22.359 8.984 -1.41 1 94.75 320 ASN B O 1
ATOM 5617 N N . LEU B 1 321 ? 20.25 8.375 -1.634 1 94.19 321 LEU B N 1
ATOM 5618 C CA . LEU B 1 321 ? 20.562 6.977 -1.924 1 94.19 321 LEU B CA 1
ATOM 5619 C C . LEU B 1 321 ? 20.516 6.715 -3.426 1 94.19 321 LEU B C 1
ATOM 5621 O O . LEU B 1 321 ? 19.984 7.516 -4.188 1 94.19 321 LEU B O 1
ATOM 5625 N N . ASN B 1 322 ? 21.172 5.645 -3.719 1 90.38 322 ASN B N 1
ATOM 5626 C CA . ASN B 1 322 ? 20.969 5.098 -5.055 1 90.38 322 ASN B CA 1
ATOM 5627 C C . ASN B 1 322 ? 19.656 4.336 -5.16 1 90.38 322 ASN B C 1
ATOM 5629 O O . ASN B 1 322 ? 19.547 3.209 -4.672 1 90.38 322 ASN B O 1
ATOM 5633 N N . THR B 1 323 ? 18.734 4.879 -5.844 1 85.31 323 THR B N 1
ATOM 5634 C CA . THR B 1 323 ? 17.359 4.391 -5.855 1 85.31 323 THR B CA 1
ATOM 5635 C C . THR B 1 323 ? 17.281 3.008 -6.496 1 85.31 323 THR B C 1
ATOM 5637 O O . THR B 1 323 ? 16.328 2.264 -6.266 1 85.31 323 THR B O 1
ATOM 5640 N N . ASN B 1 324 ? 18.234 2.604 -7.227 1 81.81 324 ASN B N 1
ATOM 5641 C CA . ASN B 1 324 ? 18.172 1.329 -7.934 1 81.81 324 ASN B CA 1
ATOM 5642 C C . ASN B 1 324 ? 18.891 0.224 -7.16 1 81.81 324 ASN B C 1
ATOM 5644 O O . ASN B 1 324 ? 18.578 -0.957 -7.328 1 81.81 324 ASN B O 1
ATOM 5648 N N . ALA B 1 325 ? 19.797 0.628 -6.277 1 82.25 325 ALA B N 1
ATOM 5649 C CA . ALA B 1 325 ? 20.656 -0.411 -5.723 1 82.25 325 ALA B CA 1
ATOM 5650 C C . ALA B 1 325 ? 20.562 -0.441 -4.199 1 82.25 325 ALA B C 1
ATOM 5652 O O . ALA B 1 325 ? 20.734 -1.498 -3.584 1 82.25 325 ALA B O 1
ATOM 5653 N N . ASP B 1 326 ? 20.234 0.691 -3.633 1 88.62 326 ASP B N 1
ATOM 5654 C CA . ASP B 1 326 ? 20.344 0.775 -2.18 1 88.62 326 ASP B CA 1
ATOM 5655 C C . ASP B 1 326 ? 19.078 0.284 -1.498 1 88.62 326 ASP B C 1
ATOM 5657 O O . ASP B 1 326 ? 17.969 0.551 -1.972 1 88.62 326 ASP B O 1
ATOM 5661 N N . VAL B 1 327 ? 19.281 -0.371 -0.418 1 88.88 327 VAL B N 1
ATOM 5662 C CA . VAL B 1 327 ? 18.172 -0.776 0.433 1 88.88 327 VAL B CA 1
ATOM 5663 C C . VAL B 1 327 ? 17.625 0.437 1.186 1 88.88 327 VAL B C 1
ATOM 5665 O O . VAL B 1 327 ? 18.391 1.321 1.583 1 88.88 327 VAL B O 1
ATOM 5668 N N . ASN B 1 328 ? 16.312 0.472 1.32 1 91.88 328 ASN B N 1
ATOM 5669 C CA . ASN B 1 328 ? 15.703 1.501 2.15 1 91.88 328 ASN B CA 1
ATOM 5670 C C . ASN B 1 328 ? 16.062 1.323 3.623 1 91.88 328 ASN B C 1
ATOM 5672 O O . ASN B 1 328 ? 15.664 0.339 4.246 1 91.88 328 ASN B O 1
ATOM 5676 N N . PRO B 1 329 ? 16.781 2.254 4.184 1 91.75 329 PRO B N 1
ATOM 5677 C CA . PRO B 1 329 ? 17.234 2.08 5.57 1 91.75 329 PRO B CA 1
ATOM 5678 C C . PRO B 1 329 ? 16.062 2.08 6.562 1 91.75 329 PRO B C 1
ATOM 5680 O O . PRO B 1 329 ? 16.234 1.653 7.707 1 91.75 329 PRO B O 1
ATOM 5683 N N . PHE B 1 330 ? 14.898 2.506 6.148 1 91.06 330 PHE B N 1
ATOM 5684 C CA . PHE B 1 330 ? 13.773 2.684 7.059 1 91.06 330 PHE B CA 1
ATOM 5685 C C . PHE B 1 330 ? 12.781 1.535 6.926 1 91.06 330 PHE B C 1
ATOM 5687 O O . PHE B 1 330 ? 11.703 1.572 7.516 1 91.06 330 PHE B O 1
ATOM 5694 N N . ALA B 1 331 ? 13.102 0.58 6.156 1 82.75 331 ALA B N 1
ATOM 5695 C CA . ALA B 1 331 ? 12.195 -0.536 5.887 1 82.75 331 ALA B CA 1
ATOM 5696 C C . ALA B 1 331 ? 11.969 -1.375 7.145 1 82.75 331 ALA B C 1
ATOM 5698 O O . ALA B 1 331 ? 10.852 -1.825 7.402 1 82.75 331 ALA B O 1
ATOM 5699 N N . MET B 1 332 ? 12.992 -1.52 7.961 1 78.5 332 MET B N 1
ATOM 5700 C CA . MET B 1 332 ? 12.906 -2.412 9.117 1 78.5 332 MET B CA 1
ATOM 5701 C C . MET B 1 332 ? 12.57 -1.633 10.383 1 78.5 332 MET B C 1
ATOM 5703 O O . MET B 1 332 ? 11.883 -2.148 11.266 1 78.5 332 MET B O 1
ATOM 5707 N N . ARG B 1 333 ? 13.188 -0.514 10.398 1 83.25 333 ARG B N 1
ATOM 5708 C CA . ARG B 1 333 ? 12.961 0.34 11.562 1 83.25 333 ARG B CA 1
ATOM 5709 C C . ARG B 1 333 ? 13.133 1.812 11.203 1 83.25 333 ARG B C 1
ATOM 5711 O O . ARG B 1 333 ? 13.836 2.145 10.25 1 83.25 333 ARG B O 1
ATOM 5718 N N . GLU B 1 334 ? 12.453 2.561 11.984 1 88.19 334 GLU B N 1
ATOM 5719 C CA . GLU B 1 334 ? 12.586 4.008 11.82 1 88.19 334 GLU B CA 1
ATOM 5720 C C . GLU B 1 334 ? 13.188 4.648 13.07 1 88.19 334 GLU B C 1
ATOM 5722 O O . GLU B 1 334 ? 12.875 4.25 14.195 1 88.19 334 GLU B O 1
ATOM 5727 N N . PRO B 1 335 ? 14.078 5.629 12.867 1 91.25 335 PRO B N 1
ATOM 5728 C CA . PRO B 1 335 ? 14.562 6.352 14.047 1 91.25 335 PRO B CA 1
ATOM 5729 C C . PRO B 1 335 ? 13.445 7.074 14.797 1 91.25 335 PRO B C 1
ATOM 5731 O O . PRO B 1 335 ? 12.398 7.367 14.219 1 91.25 335 PRO B O 1
ATOM 5734 N N . ASP B 1 336 ? 13.727 7.316 16.031 1 91 336 ASP B N 1
ATOM 5735 C CA . ASP B 1 336 ? 12.727 8.047 16.797 1 91 336 ASP B CA 1
ATOM 5736 C C . ASP B 1 336 ? 12.867 9.555 16.594 1 91 336 ASP B C 1
ATOM 5738 O O . ASP B 1 336 ? 13.688 10 15.789 1 91 336 ASP B O 1
ATOM 5742 N N . MET B 1 337 ? 12.078 10.305 17.266 1 93.44 337 MET B N 1
ATOM 5743 C CA . MET B 1 337 ? 11.992 11.742 17.031 1 93.44 337 MET B CA 1
ATOM 5744 C C . MET B 1 337 ? 13.219 12.461 17.578 1 93.44 337 MET B C 1
ATOM 5746 O O . MET B 1 337 ? 13.5 13.602 17.203 1 93.44 337 MET B O 1
ATOM 5750 N N . HIS B 1 338 ? 13.945 11.875 18.484 1 91.88 338 HIS B N 1
ATOM 5751 C CA . HIS B 1 338 ? 15.172 12.484 18.984 1 91.88 338 HIS B CA 1
ATOM 5752 C C . HIS B 1 338 ? 16.234 12.562 17.891 1 91.88 338 HIS B C 1
ATOM 5754 O O . HIS B 1 338 ? 17.125 13.406 17.953 1 91.88 338 HIS B O 1
ATOM 5760 N N . VAL B 1 339 ? 16.078 11.688 16.875 1 93.56 339 VAL B N 1
ATOM 5761 C CA . VAL B 1 339 ? 16.969 11.734 15.727 1 93.56 339 VAL B CA 1
ATOM 5762 C C . VAL B 1 339 ? 16.312 12.531 14.602 1 93.56 339 VAL B C 1
ATOM 5764 O O . VAL B 1 339 ? 16.844 13.562 14.18 1 93.56 339 VAL B O 1
ATOM 5767 N N . LYS B 1 340 ? 15.125 12.164 14.203 1 94.56 340 LYS B N 1
ATOM 5768 C CA . LYS B 1 340 ? 14.461 12.766 13.047 1 94.56 340 LYS B CA 1
ATOM 5769 C C . LYS B 1 340 ? 14.125 14.234 13.32 1 94.56 340 LYS B C 1
ATOM 5771 O O . LYS B 1 340 ? 14.07 15.039 12.391 1 94.56 340 LYS B O 1
ATOM 5776 N N . GLY B 1 341 ? 13.914 14.5 14.586 1 94.62 341 GLY B N 1
ATOM 5777 C CA . GLY B 1 341 ? 13.562 15.867 14.945 1 94.62 341 GLY B CA 1
ATOM 5778 C C . GLY B 1 341 ? 14.742 16.812 14.953 1 94.62 341 GLY B C 1
ATOM 5779 O O . GLY B 1 341 ? 14.578 18.031 14.812 1 94.62 341 GLY B O 1
ATOM 5780 N N . LYS B 1 342 ? 15.93 16.281 15.086 1 94.31 342 LYS B N 1
ATOM 5781 C CA . LYS B 1 342 ? 17.109 17.125 15.258 1 94.31 342 LYS B CA 1
ATOM 5782 C C . LYS B 1 342 ? 18.031 17.031 14.039 1 94.31 342 LYS B C 1
ATOM 5784 O O . LYS B 1 342 ? 18.922 17.875 13.867 1 94.31 342 LYS B O 1
ATOM 5789 N N . GLN B 1 343 ? 17.812 16.047 13.242 1 95 343 GLN B N 1
ATOM 5790 C CA . GLN B 1 343 ? 18.594 15.859 12.023 1 95 343 GLN B CA 1
ATOM 5791 C C . GLN B 1 343 ? 17.703 15.961 10.789 1 95 343 GLN B C 1
ATOM 5793 O O . GLN B 1 343 ? 16.625 15.375 10.742 1 95 343 GLN B O 1
ATOM 5798 N N . ILE B 1 344 ? 18.203 16.594 9.812 1 95.06 344 ILE B N 1
ATOM 5799 C CA . ILE B 1 344 ? 17.375 16.891 8.648 1 95.06 344 ILE B CA 1
ATOM 5800 C C . ILE B 1 344 ? 17.297 15.656 7.746 1 95.06 344 ILE B C 1
ATOM 5802 O O . ILE B 1 344 ? 16.312 15.469 7.027 1 95.06 344 ILE B O 1
ATOM 5806 N N . GLU B 1 345 ? 18.422 14.82 7.734 1 96.38 345 GLU B N 1
ATOM 5807 C CA . GLU B 1 345 ? 18.531 13.672 6.84 1 96.38 345 GLU B CA 1
ATOM 5808 C C . GLU B 1 345 ? 19.672 12.742 7.266 1 96.38 345 GLU B C 1
ATOM 5810 O O . GLU B 1 345 ? 20.516 13.125 8.07 1 96.38 345 GLU B O 1
ATOM 5815 N N . PHE B 1 346 ? 19.594 11.539 6.793 1 95.44 346 PHE B N 1
ATOM 5816 C CA . PHE B 1 346 ? 20.766 10.68 6.773 1 95.44 346 PHE B CA 1
ATOM 5817 C C . PHE B 1 346 ? 21.547 10.859 5.484 1 95.44 346 PHE B C 1
ATOM 5819 O O . PHE B 1 346 ? 20.984 10.789 4.391 1 95.44 346 PHE B O 1
ATOM 5826 N N . LYS B 1 347 ? 22.875 11.117 5.668 1 95.12 347 LYS B N 1
ATOM 5827 C CA . LYS B 1 347 ? 23.75 10.938 4.516 1 95.12 347 LYS B CA 1
ATOM 5828 C C . LYS B 1 347 ? 23.844 9.469 4.121 1 95.12 347 LYS B C 1
ATOM 5830 O O . LYS B 1 347 ? 23.438 8.586 4.879 1 95.12 347 LYS B O 1
ATOM 5835 N N . ARG B 1 348 ? 24.328 9.242 2.922 1 94.19 348 ARG B N 1
ATOM 5836 C CA . ARG B 1 348 ? 24.344 7.867 2.434 1 94.19 348 ARG B CA 1
ATOM 5837 C C . ARG B 1 348 ? 25.141 6.965 3.381 1 94.19 348 ARG B C 1
ATOM 5839 O O . ARG B 1 348 ? 24.734 5.828 3.643 1 94.19 348 ARG B O 1
ATOM 5846 N N . ASP B 1 349 ? 26.219 7.492 3.912 1 93.62 349 ASP B N 1
ATOM 5847 C CA . ASP B 1 349 ? 27.047 6.695 4.82 1 93.62 349 ASP B CA 1
ATOM 5848 C C . ASP B 1 349 ? 26.328 6.441 6.141 1 93.62 349 ASP B C 1
ATOM 5850 O O . ASP B 1 349 ? 26.469 5.371 6.734 1 93.62 349 ASP B O 1
ATOM 5854 N N . GLU B 1 350 ? 25.625 7.406 6.598 1 94.25 350 GLU B N 1
ATOM 5855 C CA . GLU B 1 350 ? 24.828 7.242 7.816 1 94.25 350 GLU B CA 1
ATOM 5856 C C . GLU B 1 350 ? 23.703 6.23 7.617 1 94.25 350 GLU B C 1
ATOM 5858 O O . GLU B 1 350 ? 23.406 5.438 8.508 1 94.25 350 GLU B O 1
ATOM 5863 N N . ALA B 1 351 ? 23.141 6.289 6.434 1 93.5 351 ALA B N 1
ATOM 5864 C CA . ALA B 1 351 ? 22.094 5.324 6.09 1 93.5 351 ALA B CA 1
ATOM 5865 C C . ALA B 1 351 ? 22.656 3.9 6.082 1 93.5 351 ALA B C 1
ATOM 5867 O O . ALA B 1 351 ? 22 2.973 6.566 1 93.5 351 ALA B O 1
ATOM 5868 N N . GLU B 1 352 ? 23.828 3.789 5.547 1 91.88 352 GLU B N 1
ATOM 5869 C CA . GLU B 1 352 ? 24.484 2.486 5.504 1 91.88 352 GLU B CA 1
ATOM 5870 C C . GLU B 1 352 ? 24.719 1.938 6.91 1 91.88 352 GLU B C 1
ATOM 5872 O O . GLU B 1 352 ? 24.453 0.759 7.172 1 91.88 352 GLU B O 1
ATOM 5877 N N . ARG B 1 353 ? 25.156 2.791 7.746 1 92.44 353 ARG B N 1
ATOM 5878 C CA . ARG B 1 353 ? 25.406 2.387 9.125 1 92.44 353 ARG B CA 1
ATOM 5879 C C . ARG B 1 353 ? 24.094 2.012 9.82 1 92.44 353 ARG B C 1
ATOM 5881 O O . ARG B 1 353 ? 24.047 1.048 10.594 1 92.44 353 ARG B O 1
ATOM 5888 N N . TYR B 1 354 ? 23.109 2.771 9.555 1 92.81 354 TYR B N 1
ATOM 5889 C CA . TYR B 1 354 ? 21.812 2.518 10.172 1 92.81 354 TYR B CA 1
ATOM 5890 C C . TYR B 1 354 ? 21.25 1.164 9.75 1 92.81 354 TYR B C 1
ATOM 5892 O O . TYR B 1 354 ? 20.656 0.443 10.555 1 92.81 354 TYR B O 1
ATOM 5900 N N . VAL B 1 355 ? 21.406 0.797 8.477 1 89.19 355 VAL B N 1
ATOM 5901 C CA . VAL B 1 355 ? 20.953 -0.49 7.957 1 89.19 355 VAL B CA 1
ATOM 5902 C C . VAL B 1 355 ? 21.719 -1.62 8.648 1 89.19 355 VAL B C 1
ATOM 5904 O O . VAL B 1 355 ? 21.125 -2.625 9.047 1 89.19 355 VAL B O 1
ATOM 5907 N N . GLN B 1 356 ? 22.984 -1.444 8.766 1 88.81 356 GLN B N 1
ATOM 5908 C CA . GLN B 1 356 ? 23.812 -2.455 9.422 1 88.81 356 GLN B CA 1
ATOM 5909 C C . GLN B 1 356 ? 23.391 -2.645 10.875 1 88.81 356 GLN B C 1
ATOM 5911 O O . GLN B 1 356 ? 23.297 -3.775 11.359 1 88.81 356 GLN B O 1
ATOM 5916 N N . GLU B 1 357 ? 23.188 -1.576 11.555 1 89.12 357 GLU B N 1
ATOM 5917 C CA . GLU B 1 357 ? 22.734 -1.64 12.945 1 89.12 357 GLU B CA 1
ATOM 5918 C C . GLU B 1 357 ? 21.406 -2.365 13.062 1 89.12 357 GLU B C 1
ATOM 5920 O O . GLU B 1 357 ? 21.203 -3.166 13.977 1 89.12 357 GLU B O 1
ATOM 5925 N N . SER B 1 358 ? 20.516 -2.059 12.156 1 85.5 358 SER B N 1
ATOM 5926 C CA . SER B 1 358 ? 19.203 -2.697 12.148 1 85.5 358 SER B CA 1
ATOM 5927 C C . SER B 1 358 ? 19.328 -4.203 11.938 1 85.5 358 SER B C 1
ATOM 5929 O O . SER B 1 358 ? 18.609 -4.984 12.578 1 85.5 358 SER B O 1
ATOM 5931 N N . HIS B 1 359 ? 20.141 -4.539 11.07 1 81.94 359 HIS B N 1
ATOM 5932 C CA . HIS B 1 359 ? 20.391 -5.953 10.82 1 81.94 359 HIS B CA 1
ATOM 5933 C C . HIS B 1 359 ? 20.922 -6.648 12.07 1 81.94 359 HIS B C 1
ATOM 5935 O O . HIS B 1 359 ? 20.484 -7.758 12.398 1 81.94 359 HIS B O 1
ATOM 5941 N N . ASP B 1 360 ? 21.781 -6.012 12.727 1 84.88 360 ASP B N 1
ATOM 5942 C CA . ASP B 1 360 ? 22.391 -6.586 13.93 1 84.88 360 ASP B CA 1
ATOM 5943 C C . ASP B 1 360 ? 21.328 -6.785 15.023 1 84.88 360 ASP B C 1
ATOM 5945 O O . ASP B 1 360 ? 21.344 -7.805 15.719 1 84.88 360 ASP B O 1
ATOM 5949 N N . ILE B 1 361 ? 20.5 -5.93 15.133 1 82.5 361 ILE B N 1
ATOM 5950 C CA . ILE B 1 361 ? 19.438 -6 16.125 1 82.5 361 ILE B CA 1
ATOM 5951 C C . ILE B 1 361 ? 18.5 -7.16 15.797 1 82.5 361 ILE B C 1
ATOM 5953 O O . ILE B 1 361 ? 18.094 -7.906 16.688 1 82.5 361 ILE B O 1
ATOM 5957 N N . MET B 1 362 ? 18.172 -7.348 14.57 1 78.5 362 MET B N 1
ATOM 5958 C CA . MET B 1 362 ? 17.266 -8.414 14.148 1 78.5 362 MET B CA 1
ATOM 5959 C C . MET B 1 362 ? 17.891 -9.781 14.375 1 78.5 362 MET B C 1
ATOM 5961 O O . MET B 1 362 ? 17.203 -10.719 14.805 1 78.5 362 MET B O 1
ATOM 5965 N N . VAL B 1 363 ? 19.125 -9.875 14.047 1 77.56 363 VAL B N 1
ATOM 5966 C CA . VAL B 1 363 ? 19.828 -11.141 14.234 1 77.56 363 VAL B CA 1
ATOM 5967 C C . VAL B 1 363 ? 19.875 -11.492 15.727 1 77.56 363 VAL B C 1
ATOM 5969 O O . VAL B 1 363 ? 19.656 -12.648 16.109 1 77.56 363 VAL B O 1
ATOM 5972 N N . GLN B 1 364 ? 20.078 -10.523 16.484 1 82.06 364 GLN B N 1
ATOM 5973 C CA . GLN B 1 364 ? 20.125 -10.734 17.922 1 82.06 364 GLN B CA 1
ATOM 5974 C C . GLN B 1 364 ? 18.766 -11.148 18.469 1 82.06 364 GLN B C 1
ATOM 5976 O O . GLN B 1 364 ? 18.672 -12.039 19.312 1 82.06 364 GLN B O 1
ATOM 5981 N N . ARG B 1 365 ? 17.781 -10.57 17.938 1 76 365 ARG B N 1
ATOM 5982 C CA . ARG B 1 365 ? 16.422 -10.891 18.391 1 76 365 ARG B CA 1
ATOM 5983 C C . ARG B 1 365 ? 16.031 -12.312 18 1 76 365 ARG B C 1
ATOM 5985 O O . ARG B 1 365 ? 15.367 -13.016 18.75 1 76 365 ARG B O 1
ATOM 5992 N N . ARG B 1 366 ? 16.406 -12.742 16.875 1 69.81 366 ARG B N 1
ATOM 5993 C CA . ARG B 1 366 ? 16.125 -14.094 16.406 1 69.81 366 ARG B CA 1
ATOM 5994 C C . ARG B 1 366 ? 16.828 -15.133 17.266 1 69.81 366 ARG B C 1
ATOM 5996 O O . ARG B 1 366 ? 16.266 -16.188 17.578 1 69.81 366 ARG B O 1
ATOM 6003 N N . LYS B 1 367 ? 17.969 -14.82 17.609 1 76.5 367 LYS B N 1
ATOM 6004 C CA . LYS B 1 367 ? 18.719 -15.719 18.469 1 76.5 367 LYS B CA 1
ATOM 6005 C C . LYS B 1 367 ? 18.078 -15.836 19.844 1 76.5 367 LYS B C 1
ATOM 6007 O O . LYS B 1 367 ? 18 -16.922 20.406 1 76.5 367 LYS B O 1
ATOM 6012 N N . GLU B 1 368 ? 17.625 -14.75 20.266 1 74.88 368 GLU B N 1
ATOM 6013 C CA . GLU B 1 368 ? 16.969 -14.734 21.562 1 74.88 368 GLU B CA 1
ATOM 6014 C C . GLU B 1 368 ? 15.664 -15.516 21.547 1 74.88 368 GLU B C 1
ATOM 6016 O O . GLU B 1 368 ? 15.359 -16.25 22.5 1 74.88 368 GLU B O 1
ATOM 6021 N N . VAL B 1 369 ? 14.945 -15.375 20.5 1 69.19 369 VAL B N 1
ATOM 6022 C CA . VAL B 1 369 ? 13.68 -16.094 20.375 1 69.19 369 VAL B CA 1
ATOM 6023 C C . VAL B 1 369 ? 13.938 -17.594 20.266 1 69.19 369 VAL B C 1
ATOM 6025 O O . VAL B 1 369 ? 13.211 -18.391 20.859 1 69.19 369 VAL B O 1
ATOM 6028 N N . LYS B 1 370 ? 14.891 -18.031 19.547 1 68.81 370 LYS B N 1
ATOM 6029 C CA . LYS B 1 370 ? 15.258 -19.438 19.406 1 68.81 370 LYS B CA 1
ATOM 6030 C C . LYS B 1 370 ? 15.703 -20.016 20.734 1 68.81 370 LYS B C 1
ATOM 6032 O O . LYS B 1 370 ? 15.352 -21.156 21.062 1 68.81 370 LYS B O 1
ATOM 6037 N N . GLU B 1 371 ? 16.406 -19.234 21.406 1 72.94 371 GLU B N 1
ATOM 6038 C CA . GLU B 1 371 ? 16.891 -19.672 22.719 1 72.94 371 GLU B CA 1
ATOM 6039 C C . GLU B 1 371 ? 15.734 -19.797 23.703 1 72.94 371 GLU B C 1
ATOM 6041 O O . GLU B 1 371 ? 15.711 -20.719 24.531 1 72.94 371 GLU B O 1
ATOM 6046 N N . GLU B 1 372 ? 14.883 -18.859 23.656 1 68.25 372 GLU B N 1
ATOM 6047 C CA . GLU B 1 372 ? 13.719 -18.906 24.531 1 68.25 372 GLU B CA 1
ATOM 6048 C C . GLU B 1 372 ? 12.844 -20.125 24.234 1 68.25 372 GLU B C 1
ATOM 6050 O O . GLU B 1 372 ? 12.258 -20.719 25.141 1 68.25 372 GLU B O 1
ATOM 6055 N N . LYS B 1 373 ? 12.711 -20.516 23 1 65.56 373 LYS B N 1
ATOM 6056 C CA . LYS B 1 373 ? 11.906 -21.672 22.609 1 65.56 373 LYS B CA 1
ATOM 6057 C C . LYS B 1 373 ? 12.602 -22.969 22.984 1 65.56 373 LYS B C 1
ATOM 6059 O O . LYS B 1 373 ? 11.945 -23.984 23.219 1 65.56 373 LYS B O 1
ATOM 6064 N N . LEU B 1 374 ? 13.914 -22.938 23.078 1 63.12 374 LEU B N 1
ATOM 6065 C CA . LEU B 1 374 ? 14.695 -24.125 23.438 1 63.12 374 LEU B CA 1
ATOM 6066 C C . LEU B 1 374 ? 14.844 -24.234 24.953 1 63.12 374 LEU B C 1
ATOM 6068 O O . LEU B 1 374 ? 15.25 -25.281 25.453 1 63.12 374 LEU B O 1
ATOM 6072 N N . SER B 1 375 ? 14.656 -23.109 25.609 1 54.66 375 SER B N 1
ATOM 6073 C CA . SER B 1 375 ? 14.758 -23.219 27.062 1 54.66 375 SER B CA 1
ATOM 6074 C C . SER B 1 375 ? 13.625 -24.062 27.641 1 54.66 375 SER B C 1
ATOM 6076 O O . SER B 1 375 ? 12.461 -23.875 27.266 1 54.66 375 SER B O 1
ATOM 6078 N N . PRO B 1 376 ? 13.867 -25.141 28.391 1 56.31 376 PRO B N 1
ATOM 6079 C CA . PRO B 1 376 ? 12.922 -26.047 29.047 1 56.31 376 PRO B CA 1
ATOM 6080 C C . PRO B 1 376 ? 11.969 -25.312 30 1 56.31 376 PRO B C 1
ATOM 6082 O O . PRO B 1 376 ? 12.328 -24.266 30.547 1 56.31 376 PRO B O 1
#

InterPro domains:
  IPR002680 Alternative oxidase [PF01786] (88-320)
  IPR002680 Alternative oxidase [PTHR31803] (77-324)
  IPR002680 Alternative oxidase [cd01053] (152-322)
  IPR038659 Alternative oxidase superfamily [G3DSA:1.20.1260.140] (59-334)

Secondary structure (DSSP, 8-state):
---------------------------------------------------------------TTT--TTTTSS-------SS------HHHHHT---------SHHHHHHHHHHHHHHHHHHHHHT---PPPPTT----HHHHHHTTSS--HHHHHHHHHHHHHHHHHHHHHHHHHHHHHHHHHT---TTHHHHHHHHHHHHHHHHHHHHTT-PPPHHHHHHHHHHHHHHHHHHHHHHHH-HHHHHHHHHHHHHHHHHHHHHHHHHHHTTS-GGGTTPBPPHHHHHHHT--TT-BHHHHHHHHHHHHHHHHHHHHHHTTS-TTT---TTSS----HHHHTT-S---HHHHHHHHHHHHHHHHHHHHHHHHHHH--/---------------------------------------------------------------TTT--TTTTSS-------SS------HHHHHT---------SHHHHHHHHHHHHHHHHHHHHHT---PPPPTT----HHHHHHTTSS--HHHHHHHHHHHHHHHHHHHHHHHHHHHHHHHHHT---TTHHHHHHHHHHHHHHHHHHHHTT-PPPHHHHHHHHHHHHHHHHHHHHHHHH-HHHHHHHHHHHHHHHHHHHHHHHHHHHTT--GGGTTPBPPHHHHHHHT--TT-BHHHHHHHHHHHHHHHHHHHHHHTTS-TTT---TTSS----HHHHTT-S---HHHHHHHHHHHHHHHHHHHHHHHHHHH--

Radius of gyration: 34.0 Å; Cα contacts (8 Å, |Δi|>4): 819; chains: 2; bounding box: 104×113×107 Å

Organism: Armillaria gallica (NCBI:txid47427)

Foldseek 3Di:
DDDDDPDPDDDDDDDDDDDDDDDDDDDDDDDDDDPPPPDPPPPPPDPPPPPPPPPPPPPPVLPCPQCDDPPGSHDVPLPCPALDFAADDPVLLVLADQDDDDQDDPLLVVLLVVLVVVVVVVCVVLVQDCDDDDPPDPDDLVRCCVVRNDPEPVSLLLVQLLLLLQLLQQLQLLLVVLVVVCVVVVHDQQQSNSVSVNSNRLSVLSNVQSCVVDPDDPVSVVVSVVVNVVSNVVLNVVCVVPVLSSLSSSLSSLSVVLVSLVVVLVCQVVCSHVVQPLAAGDPSQCSRNVNDRSHGVSVSSSSVSSSSLQSNAQSNACSQDDSVDDRRLPSQHDDGSNDSNVDRYDHPVSSVVSSVVSVVVVVVVVVVVVVVVVPD/DDDDDPPPDDPDDPPDDDDDPDDDDDDDDDDDDDDPPPPPDPPPPPPPPPPPPPPPPPPPVLPCPQCDDPDGSHDVPLPCPALDFAADDPVLLVLADQDDDDQDDPLLVVLLVVLVVVVVVVCVVLVQDCDDDDPPDPDDLVRCCVVRNDPEPVSLLLVQLLLLLQLLQLLQLLLVVLVVVCVVVVHDQLQSNSVSVNSNRLSVLSNVQSCVVDPDDPVSVVVSVVVNVVSNVVLNVVCVVPVLSSLSSSLSSLSVVLVSLVVVLVCQVVCSHVVQPLAAGDPSQCSRNVNPRSHGVSVSSSSVSSSSLQSNAQSNACSQDDSVPDRRLPSQHDDGSNDSNVDRYDHPVSSVVSSVVSVVVVVVVVVVVVVVVPPD

Nearest PDB structures (foldseek):
  3vv9-assembly1_A  TM=9.376E-01  e=1.703E-15  Trypanosoma brucei brucei
  3ja6-assembly1_I  TM=3.195E-01  e=5.745E+00  Escherichia coli
  7a0g-assembly1_JJJ  TM=1.563E-01  e=8.493E+00  Serratia marcescens
  3vv9-assembly1_A  TM=9.341E-01  e=1.970E-15  Trypanosoma brucei brucei
  3ja6-assembly1_I  TM=2.660E-01  e=6.381E+00  Escherichia coli

Solvent-accessible surface area (backbone atoms only — not comparable to full-atom values): 42958 Å² total; per-residue (Å²): 132,88,71,88,69,90,69,88,84,80,86,90,86,93,81,94,77,87,93,84,93,86,88,92,81,87,82,86,85,81,80,79,82,81,78,81,75,78,80,77,77,78,76,79,77,76,80,75,79,75,76,80,72,80,76,68,74,72,76,72,74,66,44,70,29,38,30,60,44,94,78,44,23,38,53,85,64,82,57,78,50,58,93,74,64,67,70,76,53,72,67,37,56,67,39,56,54,89,61,82,82,81,61,80,47,70,58,38,40,50,23,45,49,49,43,50,48,52,48,47,52,46,30,60,76,69,64,58,51,93,41,81,70,63,90,83,59,90,61,51,72,68,52,33,38,75,71,36,46,39,65,50,69,66,51,49,47,52,51,49,47,51,50,29,49,53,59,27,42,57,24,44,47,53,20,51,52,46,49,53,44,22,54,61,68,64,38,70,62,48,31,46,41,50,54,24,42,48,50,16,51,51,25,44,47,51,34,54,45,56,44,73,78,48,79,77,50,71,67,55,43,52,52,50,45,55,52,41,57,53,47,49,54,52,51,48,55,44,37,74,74,36,52,42,46,45,27,37,22,50,14,49,45,22,36,51,46,28,49,51,40,51,51,49,49,50,37,48,75,70,55,66,34,62,86,54,60,83,30,67,41,54,67,68,46,30,63,49,39,64,46,61,92,83,38,30,38,66,56,50,49,46,52,50,32,49,51,27,33,46,49,14,18,50,24,36,22,54,31,51,45,51,84,88,56,39,41,41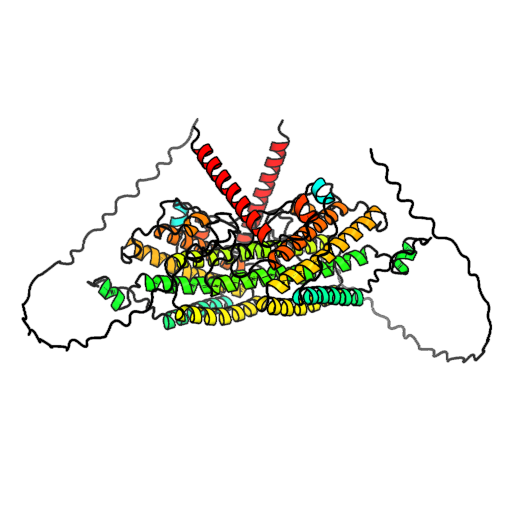,50,58,34,73,49,71,82,54,37,76,49,39,18,71,35,66,53,43,51,50,68,53,36,29,50,48,37,48,52,51,51,52,52,51,56,52,50,51,52,51,52,56,48,57,71,66,52,130,140,77,93,82,81,83,77,81,77,81,84,79,76,84,72,85,80,82,88,74,84,81,83,84,89,84,79,87,88,76,79,79,78,79,75,78,71,78,70,79,76,76,76,75,75,74,77,74,78,75,76,80,72,82,76,69,72,72,76,72,75,66,43,71,29,37,29,60,42,93,79,45,21,40,56,85,64,82,56,79,50,57,92,75,63,67,71,75,54,73,68,36,53,68,39,55,53,88,62,80,83,79,63,81,47,73,58,39,41,49,23,46,48,50,43,50,48,52,48,48,54,47,29,60,75,69,66,59,51,95,41,82,71,62,88,82,59,89,63,51,72,67,51,33,38,74,73,34,46,40,66,51,70,66,51,48,47,53,53,49,48,51,51,27,50,52,58,27,43,55,23,44,48,53,20,50,52,45,48,54,45,22,54,61,67,64,37,69,61,45,31,45,40,50,55,23,42,46,50,17,52,50,26,46,47,51,34,54,46,57,44,73,79,48,80,77,51,69,66,56,43,50,51,50,44,53,52,43,57,53,48,48,54,52,50,49,54,44,38,74,73,35,52,42,45,46,27,38,23,50,13,49,44,22,36,52,47,28,49,51,40,51,52,50,50,53,36,48,76,69,55,65,33,62,87,55,60,82,30,67,40,54,67,68,45,29,63,50,40,65,45,62,89,83,39,30,39,66,58,51,49,46,51,50,31,48,50,27,34,46,50,16,19,49,24,35,22,54,32,51,44,52,85,89,55,40,41,40,50,57,34,72,47,69,80,53,37,76,49,39,18,72,35,66,52,42,51,51,69,53,36,29,50,49,35,47,52,52,50,53,52,51,54,52,50,52,52,49,51,53,48,58,71,66,52,129